Protein AF-A0A821UKY0-F1 (afdb_monomer)

Solvent-accessible surface area (backbone atoms only — not comparable to full-atom values): 33815 Å² total; per-residue (Å²): 131,88,84,79,91,72,81,76,75,75,51,66,66,57,54,50,49,51,48,51,53,46,72,68,62,85,81,52,72,69,56,52,44,32,42,54,65,76,58,46,46,82,85,31,72,65,44,45,41,74,70,38,75,89,31,68,86,35,71,53,37,56,52,50,40,55,53,49,48,52,50,52,54,41,39,72,73,65,65,60,50,75,66,54,52,54,50,61,71,69,48,51,73,68,42,46,53,51,30,50,56,56,48,50,50,36,22,58,75,71,73,45,90,69,59,72,59,69,76,66,47,84,84,79,73,72,67,73,82,72,67,52,70,69,53,66,62,42,49,62,51,48,63,68,46,54,72,43,72,79,24,60,37,54,52,51,53,53,52,64,73,68,48,78,87,70,83,88,75,97,65,91,78,79,67,97,82,73,84,91,83,93,74,89,84,82,88,84,89,84,87,87,86,86,80,91,87,83,89,82,86,90,84,70,97,76,49,60,70,59,52,52,48,55,48,51,51,52,51,46,52,52,49,52,52,51,47,51,54,50,51,49,53,52,41,50,50,54,70,55,48,57,74,38,34,36,47,68,58,43,68,56,28,81,51,50,91,50,28,66,59,29,51,63,58,42,47,92,74,50,60,78,90,49,48,66,42,53,48,42,44,40,57,44,63,64,43,41,70,55,52,39,18,26,40,44,10,50,54,55,45,45,76,76,41,62,52,61,70,68,62,68,59,43,49,56,62,57,64,63,49,54,79,38,35,34,44,58,48,25,59,51,48,55,50,44,39,66,70,43,58,76,72,45,55,71,66,57,50,48,50,26,22,44,45,32,72,41,43,74,51,54,56,48,53,69,70,52,52,75,65,57,50,49,52,55,57,55,51,50,80,81,49,76,70,86,83,57,57,64,65,41,54,52,25,37,46,51,49,44,53,50,49,55,51,24,52,51,46,46,54,50,49,31,62,74,69,73,43,87,51,43,48,61,68,59,53,52,51,30,45,51,60,53,42,73,37,88,89,38,81,59,47,73,58,23,49,51,50,28,58,78,41,40,70,61,52,52,51,51,50,48,56,50,51,52,52,50,51,49,51,52,49,49,54,51,46,52,76,74,54,48,47,80,40,82,41,85,45,69,96,86,52,77,36,51,44,42,40,41,44,57,76,78,76,79,74,79,88,75,85,90,74,94,72,72,79,82,64,42,40,54,69,58,50,49,51,52,35,57,51,35,51,54,54,46,57,55,55,67,72,59,84,66,99,48,80,72,56,55,59,53,44,51,50,37,52,52,48,42,53,50,51,53,53,51,52,55,50,36,54,51,62,41,74,107

Foldseek 3Di:
DDDDDDPPPPPVVVLVVVLVVLVPDDDDLVNLCCCQQQPDDCPDPLVCLQPPPSNCPHPNNVVSLVSVLVVLVCLVVLVQDPVRLVSVVPDDPVRVVRNQVSVVSSCVVVVHPDTVCVSNVPPPRCPDPPPPVLVVLVVVLCVVCVLCVPQPLLVVLLVVVPDDPDPDDDDDDDDPPDDDDPDDDDDDDDDDDDDDDDDDDDDDPPCVVVVVSVVVSVSSVVSVVSVVVLLVLQVVQVVCPQQDFLLSLCNSVVPLVCQVVNLVSCVVSHDPVCSLLSVLSSVCVVCVLLLLQLLQLVVLVCVVAQADDDNVLSVQSNPRDRRDTSNSSSVSSVVCCVQPVVLADPVLSLVSSLSRVQVVLVVVLVVDDPVLLVLLLVVLVVDDCPQDHSVLSVLSSLLSVLVVQLVVQVVVVCVVVVHRHYYPSSSRVSSVVSCPPPSNVCNSVSSVSCSVCVVVSVVSSVVSVVVVVVLLVVLVQQVPAWDKDWDFDDPPAGAIKIFIDGPVVPPDDDDDDDDDPPGQILVNLVVSLVVLVVVLVVLVVPPDDDPVSVVSSVSSVVSNVVSVVNVVVRVVSSVD

Sequence (576 aa):
MNIAREQKRQNKLVENLIALAASMIEIKNTELINDTFNQPSRDTFIYAILFDESFSLLSIHNTIIDRLSQQWTKWEQGNILASDVRTWEKFSREKKAIVHKIWSLVAQKSGRQDDIDIVFDSSQNIHSIDIPSDLSNIVPLAEQLNPYATASAWRTYLNQQTRPKSNNRSVGRRSLKEPIERHLSEEIDDDTRSQEHVLSADKSEKTTNETVKIECISILEQAVKTLQDFEQILKLICDSGRQVPIDDILCLFPDIDHAENDIKLLIPLLNQDILPLFFSVASFWKDHIRIRYICTGIMNLTGKISANIDLNFLNSIRSIDEKTLGEICFSTYEKYREQFEKKCSANTLTLFSYYGSSWDLFDFLDSLTADDVYNLQEAVNDWDETLLNTKTIFDFATVKNFLDRSYATMKNKQKELNVTSLSFEHIVVCFENTWKNNQFNDLSRCLESSALSLASIKRIHLELTDKEQSKRRRIADILQKSNINFVLIGHHEITFDIDVKLPNQQQQTTINDEQKKQNITFADLSELRDRARLLEYSSNIQKVDNNNKEHDIDKLRNFIQFISVVETTLETLTNL

Structure (mmCIF, N/CA/C/O backbone):
data_AF-A0A821UKY0-F1
#
_entry.id   AF-A0A821UKY0-F1
#
loop_
_atom_site.group_PDB
_atom_site.id
_atom_site.type_symbol
_atom_site.label_atom_id
_atom_site.label_alt_id
_atom_site.label_comp_id
_atom_site.label_asym_id
_atom_site.label_entity_id
_atom_site.label_seq_id
_atom_site.pdbx_PDB_ins_code
_atom_site.Cartn_x
_atom_site.Cartn_y
_atom_site.Cartn_z
_atom_site.occupancy
_atom_site.B_iso_or_equiv
_atom_site.auth_seq_id
_atom_site.auth_comp_id
_atom_site.auth_asym_id
_atom_site.auth_atom_id
_atom_site.pdbx_PDB_model_num
ATOM 1 N N . MET A 1 1 ? -32.602 84.580 46.715 1.00 29.67 1 MET A N 1
ATOM 2 C CA . MET A 1 1 ? -32.110 84.602 45.320 1.00 29.67 1 MET A CA 1
ATOM 3 C C . MET A 1 1 ? -32.491 83.270 44.708 1.00 29.67 1 MET A C 1
ATOM 5 O O . MET A 1 1 ? -32.127 82.256 45.277 1.00 29.67 1 MET A O 1
ATOM 9 N N . ASN A 1 2 ? -33.499 83.266 43.828 1.00 35.44 2 ASN A N 1
ATOM 10 C CA . ASN A 1 2 ? -33.322 83.059 42.379 1.00 35.44 2 ASN A CA 1
ATOM 11 C C . ASN A 1 2 ? -32.524 81.772 42.118 1.00 35.44 2 ASN A C 1
ATOM 13 O O . ASN A 1 2 ? -31.352 81.713 42.458 1.00 35.44 2 ASN A O 1
ATOM 17 N N . ILE A 1 3 ? -33.122 80.732 41.535 1.00 33.16 3 ILE A N 1
ATOM 18 C CA . ILE A 1 3 ? -33.346 80.660 40.083 1.00 33.16 3 ILE A CA 1
ATOM 19 C C . ILE A 1 3 ? -34.490 79.675 39.731 1.00 33.16 3 ILE A C 1
ATOM 21 O O . ILE A 1 3 ? -34.614 78.611 40.324 1.00 33.16 3 ILE A O 1
ATOM 25 N N . ALA A 1 4 ? -35.264 80.078 38.715 1.00 34.88 4 ALA A N 1
ATOM 26 C CA . ALA A 1 4 ? -36.086 79.301 37.776 1.00 34.88 4 ALA A CA 1
ATOM 27 C C . ALA A 1 4 ? -37.364 78.581 38.254 1.00 34.88 4 ALA A C 1
ATOM 29 O O . ALA A 1 4 ? -37.428 77.369 38.428 1.00 34.88 4 ALA A O 1
ATOM 30 N N . ARG A 1 5 ? -38.458 79.356 38.236 1.00 41.12 5 ARG A N 1
ATOM 31 C CA . ARG A 1 5 ? -39.746 78.900 37.702 1.00 41.12 5 ARG A CA 1
ATOM 32 C C . ARG A 1 5 ? -39.566 78.463 36.241 1.00 41.12 5 ARG A C 1
ATOM 34 O O . ARG A 1 5 ? -39.491 79.318 35.367 1.00 41.12 5 ARG A O 1
ATOM 41 N N . GLU A 1 6 ? -39.635 77.167 35.983 1.00 34.66 6 GLU A N 1
ATOM 42 C CA . GLU A 1 6 ? -40.337 76.645 34.811 1.00 34.66 6 GLU A CA 1
ATOM 43 C C . GLU A 1 6 ? -41.385 75.662 35.324 1.00 34.66 6 GLU A C 1
ATOM 45 O O . GLU A 1 6 ? -41.122 74.494 35.598 1.00 34.66 6 GLU A O 1
ATOM 50 N N . GLN A 1 7 ? -42.606 76.166 35.502 1.00 39.25 7 GLN A N 1
ATOM 51 C CA . GLN A 1 7 ? -43.786 75.315 35.492 1.00 39.25 7 GLN A CA 1
ATOM 52 C C . GLN A 1 7 ? -43.788 74.602 34.135 1.00 39.25 7 GLN A C 1
ATOM 54 O O . GLN A 1 7 ? -44.217 75.186 33.138 1.00 39.25 7 GLN A O 1
ATOM 59 N N . LYS A 1 8 ? -43.308 73.350 34.086 1.00 44.62 8 LYS A N 1
ATOM 60 C CA . LYS A 1 8 ? -43.659 72.417 33.013 1.00 44.62 8 LYS A CA 1
ATOM 61 C C . LYS A 1 8 ? -45.182 72.374 33.008 1.00 44.62 8 LYS A C 1
ATOM 63 O O . LYS A 1 8 ? -45.794 71.727 33.852 1.00 44.62 8 LYS A O 1
ATOM 68 N N . ARG A 1 9 ? -45.807 73.126 32.100 1.00 44.94 9 ARG A N 1
ATOM 69 C CA . ARG A 1 9 ? -47.205 72.916 31.734 1.00 44.94 9 ARG A CA 1
ATOM 70 C C . ARG A 1 9 ? -47.273 71.475 31.236 1.00 44.94 9 ARG A C 1
ATOM 72 O O . ARG A 1 9 ? -46.938 71.217 30.084 1.00 44.94 9 ARG A O 1
ATOM 79 N N . GLN A 1 10 ? -47.622 70.545 32.122 1.00 54.62 10 GLN A N 1
ATOM 80 C CA . GLN A 1 10 ? -47.983 69.185 31.754 1.00 54.62 10 GLN A CA 1
ATOM 81 C C . GLN A 1 10 ? -49.106 69.307 30.731 1.00 54.62 10 GLN A C 1
ATOM 83 O O . GLN A 1 10 ? -50.198 69.804 31.016 1.00 54.62 10 GLN A O 1
ATOM 88 N N . ASN A 1 11 ? -48.782 68.990 29.481 1.00 58.38 11 ASN A N 1
ATOM 89 C CA . ASN A 1 11 ? -49.754 69.028 28.414 1.00 58.38 11 ASN A CA 1
ATOM 90 C C . ASN A 1 11 ? -50.697 67.849 28.655 1.00 58.38 11 ASN A C 1
ATOM 92 O O . ASN A 1 11 ? -50.329 66.704 28.416 1.00 58.38 11 ASN A O 1
ATOM 96 N N . LYS A 1 12 ? -51.904 68.137 29.143 1.00 61.38 12 LYS A N 1
ATOM 97 C CA . LYS A 1 12 ? -52.921 67.130 29.473 1.00 61.38 12 LYS A CA 1
ATOM 98 C C . LYS A 1 12 ? -53.261 66.226 28.279 1.00 61.38 12 LYS A C 1
ATOM 100 O O . LYS A 1 12 ? -53.650 65.080 28.465 1.00 61.38 12 LYS A O 1
ATOM 105 N N . LEU A 1 13 ? -53.057 66.716 27.049 1.00 57.47 13 LEU A N 1
ATOM 106 C CA . LEU A 1 13 ? -53.137 65.907 25.831 1.00 57.47 13 LEU A CA 1
ATOM 107 C C . LEU A 1 13 ? -52.008 64.867 25.764 1.00 57.47 13 LEU A C 1
ATOM 109 O O . LEU A 1 13 ? -52.265 63.719 25.433 1.00 57.47 13 LEU A O 1
ATOM 113 N N . VAL A 1 14 ? -50.773 65.255 26.091 1.00 61.69 14 VAL A N 1
ATOM 114 C CA . VAL A 1 14 ? -49.601 64.364 26.097 1.00 61.69 14 VAL A CA 1
ATOM 115 C C . VAL A 1 14 ? -49.724 63.318 27.206 1.00 61.69 14 VAL A C 1
ATOM 117 O O . VAL A 1 14 ? -49.461 62.154 26.944 1.00 61.69 14 VAL A O 1
ATOM 120 N N . GLU A 1 15 ? -50.201 63.679 28.399 1.00 63.81 15 GLU A N 1
ATOM 121 C CA . GLU A 1 15 ? -50.475 62.701 29.468 1.00 63.81 15 GLU A CA 1
ATOM 122 C C . GLU A 1 15 ? -51.569 61.706 29.075 1.00 63.81 15 GLU A C 1
ATOM 124 O O . GLU A 1 15 ? -51.395 60.503 29.257 1.00 63.81 15 GLU A O 1
ATOM 129 N N . ASN A 1 16 ? -52.659 62.180 28.461 1.00 63.75 16 ASN A N 1
ATOM 130 C CA . ASN A 1 16 ? -53.719 61.303 27.963 1.00 63.75 16 ASN A CA 1
ATOM 131 C C . ASN A 1 16 ? -53.231 60.396 26.821 1.00 63.75 16 ASN A C 1
ATOM 133 O O . ASN A 1 16 ? -53.632 59.238 26.760 1.00 63.75 16 ASN A O 1
ATOM 137 N N . LEU A 1 17 ? -52.362 60.890 25.932 1.00 65.19 17 LEU A N 1
ATOM 138 C CA . LEU A 1 17 ? -51.766 60.094 24.855 1.00 65.19 17 LEU A CA 1
ATOM 139 C C . LEU A 1 17 ? -50.773 59.058 25.389 1.00 65.19 17 LEU A C 1
ATOM 141 O O . LEU A 1 17 ? -50.786 57.931 24.910 1.00 65.19 17 LEU A O 1
ATOM 145 N N . ILE A 1 18 ? -49.956 59.402 26.389 1.00 66.25 18 ILE A N 1
ATOM 146 C CA . ILE A 1 18 ? -49.051 58.457 27.059 1.00 66.25 18 ILE A CA 1
ATOM 147 C C . ILE A 1 18 ? -49.861 57.394 27.807 1.00 66.25 18 ILE A C 1
ATOM 149 O O . ILE A 1 18 ? -49.555 56.213 27.685 1.00 66.25 18 ILE A O 1
ATOM 153 N N . ALA A 1 19 ? -50.922 57.778 28.522 1.00 66.62 19 ALA A N 1
ATOM 154 C CA . ALA A 1 19 ? -51.802 56.837 29.210 1.00 66.62 19 ALA A CA 1
ATOM 155 C C . ALA A 1 19 ? -52.538 55.906 28.232 1.00 66.62 19 ALA A C 1
ATOM 157 O O . ALA A 1 19 ? -52.625 54.703 28.477 1.00 66.62 19 ALA A O 1
ATOM 158 N N . LEU A 1 20 ? -53.018 56.436 27.102 1.00 69.69 20 LEU A N 1
ATOM 159 C CA . LEU A 1 20 ? -53.674 55.644 26.064 1.00 69.69 20 LEU A CA 1
ATOM 160 C C . LEU A 1 20 ? -52.679 54.714 25.357 1.00 69.69 20 LEU A C 1
ATOM 162 O O . LEU A 1 20 ? -52.956 53.525 25.240 1.00 69.69 20 LEU A O 1
ATOM 166 N N . ALA A 1 21 ? -51.497 55.206 24.979 1.00 68.50 21 ALA A N 1
ATOM 167 C CA . ALA A 1 21 ? -50.438 54.382 24.400 1.00 68.50 21 ALA A CA 1
ATOM 168 C C . ALA A 1 21 ? -49.998 53.275 25.367 1.00 68.50 21 ALA A C 1
ATOM 170 O O . ALA A 1 21 ? -49.947 52.119 24.967 1.00 68.50 21 ALA A O 1
ATOM 171 N N . ALA A 1 22 ? -49.782 53.591 26.649 1.00 68.44 22 ALA A N 1
ATOM 172 C CA . ALA A 1 22 ? -49.440 52.613 27.681 1.00 68.44 22 ALA A CA 1
ATOM 173 C C . ALA A 1 22 ? -50.538 51.556 27.882 1.00 68.44 22 ALA A C 1
ATOM 175 O O . ALA A 1 22 ? -50.222 50.395 28.123 1.00 68.44 22 ALA A O 1
ATOM 176 N N . SER A 1 23 ? -51.818 51.920 27.733 1.00 70.00 23 SER A N 1
ATOM 177 C CA . SER A 1 23 ? -52.931 50.961 27.805 1.00 70.00 23 SER A CA 1
ATOM 178 C C . SER A 1 23 ? -53.006 49.993 26.615 1.00 70.00 23 SER A C 1
ATOM 180 O O . SER A 1 23 ? -53.654 48.956 26.721 1.00 70.00 23 SER A O 1
ATOM 182 N N . MET A 1 24 ? -52.342 50.311 25.497 1.00 72.38 24 MET A N 1
ATOM 183 C CA . MET A 1 24 ? -52.287 49.465 24.297 1.00 72.38 24 MET A CA 1
ATOM 184 C C . MET A 1 24 ? -51.070 48.528 24.272 1.00 72.38 24 MET A C 1
ATOM 186 O O . MET A 1 24 ? -50.965 47.697 23.372 1.00 72.38 24 MET A O 1
ATOM 190 N N . ILE A 1 25 ? -50.142 48.653 25.227 1.00 77.44 25 ILE A N 1
ATOM 191 C CA . ILE A 1 25 ? -48.941 47.813 25.286 1.00 77.44 25 ILE A CA 1
ATOM 192 C C . ILE A 1 25 ? -49.298 46.474 25.930 1.00 77.44 25 ILE A C 1
ATOM 194 O O . ILE A 1 25 ? -49.569 46.384 27.128 1.00 77.44 25 ILE A O 1
ATOM 198 N N . GLU A 1 26 ? -49.260 45.415 25.129 1.00 79.56 26 GLU A N 1
ATOM 199 C CA . GLU A 1 26 ? -49.457 44.048 25.598 1.00 79.56 26 GLU A CA 1
ATOM 200 C C . GLU A 1 26 ? -48.110 43.410 25.963 1.00 79.56 26 GLU A C 1
ATOM 202 O O . GLU A 1 26 ? -47.327 43.039 25.093 1.00 79.56 26 GLU A O 1
ATOM 207 N N . ILE A 1 27 ? -47.844 43.255 27.262 1.00 82.31 27 ILE A N 1
ATOM 208 C CA . ILE A 1 27 ? -46.645 42.560 27.754 1.00 82.31 27 ILE A CA 1
ATOM 209 C C . ILE A 1 27 ? -46.963 41.071 27.895 1.00 82.31 27 ILE A C 1
ATOM 211 O O . ILE A 1 27 ? -47.858 40.685 28.656 1.00 82.31 27 ILE A O 1
ATOM 215 N N . LYS A 1 28 ? -46.230 40.192 27.211 1.00 85.88 28 LYS A N 1
ATOM 216 C CA . LYS A 1 28 ? -46.428 38.738 27.357 1.00 85.88 28 LYS A CA 1
ATOM 217 C C . LYS A 1 28 ? -45.838 38.241 28.679 1.00 85.88 28 LYS A C 1
ATOM 219 O O . LYS A 1 28 ? -44.840 38.764 29.153 1.00 85.88 28 LYS A O 1
ATOM 224 N N . ASN A 1 29 ? -46.421 37.197 29.282 1.00 80.31 29 ASN A N 1
ATOM 225 C CA . ASN A 1 29 ? -45.882 36.618 30.530 1.00 80.31 29 ASN A CA 1
ATOM 226 C C . ASN A 1 29 ? -44.434 36.128 30.360 1.00 80.31 29 ASN A C 1
ATOM 228 O O . ASN A 1 29 ? -43.633 36.260 31.275 1.00 80.31 29 ASN A O 1
ATOM 232 N N . THR A 1 30 ? -44.086 35.592 29.190 1.00 82.31 30 THR A N 1
ATOM 233 C CA . THR A 1 30 ? -42.724 35.130 28.891 1.00 82.31 30 THR A CA 1
ATOM 234 C C . THR A 1 30 ? -41.718 36.276 28.864 1.00 82.31 30 THR A C 1
ATOM 236 O O . THR A 1 30 ? -40.624 36.127 29.389 1.00 82.31 30 THR A O 1
ATOM 239 N N . GLU A 1 31 ? -42.097 37.416 28.288 1.00 85.00 31 GLU A N 1
ATOM 240 C CA . GLU A 1 31 ? -41.286 38.638 28.244 1.00 85.00 31 GLU A CA 1
ATOM 241 C C . GLU A 1 31 ? -41.151 39.247 29.642 1.00 85.00 31 GLU A C 1
ATOM 243 O O . GLU A 1 31 ? -40.049 39.579 30.063 1.00 85.00 31 GLU A O 1
ATOM 248 N N . LEU A 1 32 ? -42.250 39.256 30.406 1.00 88.62 32 LEU A N 1
ATOM 249 C CA . LEU A 1 32 ? -42.269 39.689 31.798 1.00 88.62 32 LEU A CA 1
ATOM 250 C C . LEU A 1 32 ? -41.240 38.940 32.649 1.00 88.62 32 LEU A C 1
ATOM 252 O O . LEU A 1 32 ? -40.397 39.571 33.274 1.00 88.62 32 LEU A O 1
ATOM 256 N N . ILE A 1 33 ? -41.280 37.605 32.646 1.00 88.06 33 ILE A N 1
ATOM 257 C CA . ILE A 1 33 ? -40.337 36.789 33.427 1.00 88.06 33 ILE A CA 1
ATOM 258 C C . ILE A 1 33 ? -38.927 36.846 32.844 1.00 88.06 33 ILE A C 1
ATOM 260 O O . ILE A 1 33 ? -37.948 36.802 33.589 1.00 88.06 33 ILE A O 1
ATOM 264 N N . ASN A 1 34 ? -38.792 36.977 31.525 1.00 88.88 34 ASN A N 1
ATOM 265 C CA . ASN A 1 34 ? -37.480 37.108 30.918 1.00 88.88 34 ASN A CA 1
ATOM 266 C C . ASN A 1 34 ? -36.764 38.380 31.387 1.00 88.88 34 ASN A C 1
ATOM 268 O O . ASN A 1 34 ? -35.631 38.295 31.848 1.00 88.88 34 ASN A O 1
ATOM 272 N N . ASP A 1 35 ? -37.438 39.523 31.361 1.00 87.69 35 ASP A N 1
ATOM 273 C CA . ASP A 1 35 ? -36.826 40.816 31.670 1.00 87.69 35 ASP A CA 1
ATOM 274 C C . ASP A 1 35 ? -36.661 41.069 33.174 1.00 87.69 35 ASP A C 1
ATOM 276 O O . ASP A 1 35 ? -35.793 41.852 33.571 1.00 87.69 35 ASP A O 1
ATOM 280 N N . THR A 1 36 ? -37.472 40.423 34.021 1.00 89.38 36 THR A N 1
ATOM 281 C CA . THR A 1 36 ? -37.403 40.595 35.482 1.00 89.38 36 THR A CA 1
ATOM 282 C C . THR A 1 36 ? -36.671 39.480 36.209 1.00 89.38 36 THR A C 1
ATOM 284 O O . THR A 1 36 ? -36.235 39.697 37.343 1.00 89.38 36 THR A O 1
ATOM 287 N N . PHE A 1 37 ? -36.534 38.299 35.597 1.00 88.12 37 PHE A N 1
ATOM 288 C CA . PHE A 1 37 ? -35.948 37.141 36.260 1.00 88.12 37 PHE A CA 1
ATOM 289 C C . PHE A 1 37 ? -34.993 36.304 35.416 1.00 88.12 37 PHE A C 1
ATOM 291 O O . PHE A 1 37 ? -34.037 35.871 36.016 1.00 88.12 37 PHE A O 1
ATOM 298 N N . ASN A 1 38 ? -35.144 36.062 34.105 1.00 86.31 38 ASN A N 1
ATOM 299 C CA . ASN A 1 38 ? -34.187 35.188 33.378 1.00 86.31 38 ASN A CA 1
ATOM 300 C C . ASN A 1 38 ? -32.961 35.942 32.828 1.00 86.31 38 ASN A C 1
ATOM 302 O O . ASN A 1 38 ? -31.831 35.447 32.862 1.00 86.31 38 ASN A O 1
ATOM 306 N N . GLN A 1 39 ? -33.173 37.152 32.317 1.00 87.75 39 GLN A N 1
ATOM 307 C CA . GLN A 1 39 ? -32.164 38.050 31.755 1.00 87.75 39 GLN A CA 1
ATOM 308 C C . GLN A 1 39 ? -32.346 39.485 32.286 1.00 87.75 39 GLN A C 1
A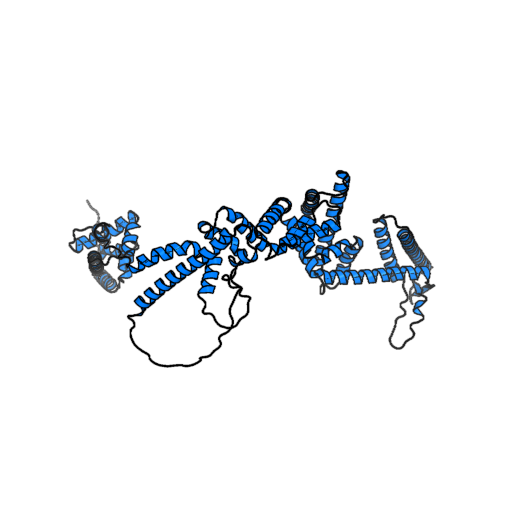TOM 310 O O . GLN A 1 39 ? -32.552 40.418 31.512 1.00 87.75 39 GLN A O 1
ATOM 315 N N . PRO A 1 40 ? -32.244 39.688 33.612 1.00 89.00 40 PRO A N 1
ATOM 316 C CA . PRO A 1 40 ? -32.438 40.998 34.220 1.00 89.00 40 PRO A CA 1
ATOM 317 C C . PRO A 1 40 ? -31.362 41.989 33.752 1.00 89.00 40 PRO A C 1
ATOM 319 O O . PRO A 1 40 ? -30.161 41.730 33.886 1.00 89.00 40 PRO A O 1
ATOM 322 N N . SER A 1 41 ? -31.792 43.140 33.234 1.00 88.75 41 SER A N 1
ATOM 323 C CA . SER A 1 41 ? -30.929 44.275 32.884 1.00 88.75 41 SER A CA 1
ATOM 324 C C . SER A 1 41 ? -31.615 45.597 33.233 1.00 88.75 41 SER A C 1
ATOM 326 O O . SER A 1 41 ? -32.838 45.676 33.301 1.00 88.75 41 SER A O 1
ATOM 328 N N . ARG A 1 42 ? -30.820 46.651 33.454 1.00 87.88 42 ARG A N 1
ATOM 329 C CA . ARG A 1 42 ? -31.333 48.019 33.642 1.00 87.88 42 ARG A CA 1
ATOM 330 C C . ARG A 1 42 ? -31.865 48.630 32.347 1.00 87.88 42 ARG A C 1
ATOM 332 O O . ARG A 1 42 ? -32.648 49.571 32.408 1.00 87.88 42 ARG A O 1
ATOM 339 N N . ASP A 1 43 ? -31.451 48.074 31.213 1.00 86.19 43 ASP A N 1
ATOM 340 C CA . ASP A 1 43 ? -31.832 48.538 29.880 1.00 86.19 43 ASP A CA 1
ATOM 341 C C . ASP A 1 43 ? -33.123 47.872 29.375 1.00 86.19 43 ASP A C 1
ATOM 343 O O . ASP A 1 43 ? -33.561 48.150 28.259 1.00 86.19 43 ASP A O 1
ATOM 347 N N . THR A 1 44 ? -33.736 46.973 30.160 1.00 88.00 44 THR A N 1
ATOM 348 C CA . THR A 1 44 ? -34.999 46.345 29.758 1.00 88.00 44 THR A CA 1
ATOM 349 C C . THR A 1 44 ? -36.156 47.330 29.852 1.00 88.00 44 THR A C 1
ATOM 351 O O . THR A 1 44 ? -36.216 48.202 30.726 1.00 88.00 44 THR A O 1
ATOM 354 N N . PHE A 1 45 ? -37.125 47.146 28.958 1.00 83.94 45 PHE A N 1
ATOM 355 C CA . PHE A 1 45 ? -38.333 47.959 28.906 1.00 83.94 45 PHE A CA 1
ATOM 356 C C . PHE A 1 45 ? -39.109 47.913 30.233 1.00 83.94 45 PHE A C 1
ATOM 358 O O . PHE A 1 45 ? -39.580 48.937 30.729 1.00 83.94 45 PHE A O 1
ATOM 365 N N . ILE A 1 46 ? -39.171 46.735 30.860 1.00 87.31 46 ILE A N 1
ATOM 366 C CA . ILE A 1 46 ? -39.876 46.531 32.130 1.00 87.31 46 ILE A CA 1
ATOM 367 C C . ILE A 1 46 ? -39.158 47.221 33.291 1.00 87.31 46 ILE A C 1
ATOM 369 O O . ILE A 1 46 ? -39.814 47.829 34.137 1.00 87.31 46 ILE A O 1
ATOM 373 N N . TYR A 1 47 ? -37.821 47.193 33.323 1.00 89.56 47 TYR A N 1
ATOM 374 C CA . TYR A 1 47 ? -37.062 47.911 34.346 1.00 89.56 47 TYR A CA 1
ATOM 375 C C . TYR A 1 47 ? -37.272 49.429 34.236 1.00 89.56 47 TYR A C 1
ATOM 377 O O . TYR A 1 47 ? -37.474 50.093 35.255 1.00 89.56 47 TYR A O 1
ATOM 385 N N . ALA A 1 48 ? -37.292 49.972 33.014 1.00 85.69 48 ALA A N 1
ATOM 386 C CA . ALA A 1 48 ? -37.572 51.386 32.779 1.00 85.69 48 ALA A CA 1
ATOM 387 C C . ALA A 1 48 ? -38.975 51.781 33.269 1.00 85.69 48 ALA A C 1
ATOM 389 O O . ALA A 1 48 ? -39.104 52.757 34.004 1.00 85.69 48 ALA A O 1
ATOM 390 N N . ILE A 1 49 ? -40.009 50.987 32.954 1.00 84.81 49 ILE A N 1
ATOM 391 C CA . ILE A 1 49 ? -41.371 51.249 33.446 1.00 84.81 49 ILE A CA 1
ATOM 392 C C . ILE A 1 49 ? -41.417 51.235 34.975 1.00 84.81 49 ILE A C 1
ATOM 394 O O . ILE A 1 49 ? -42.043 52.108 35.566 1.00 84.81 49 ILE A O 1
ATOM 398 N N . LEU A 1 50 ? -40.779 50.261 35.627 1.00 87.00 50 LEU A N 1
ATOM 399 C CA . LEU A 1 50 ? -40.887 50.089 37.078 1.00 87.00 50 LEU A CA 1
ATOM 400 C C . LEU A 1 50 ? -40.220 51.209 37.889 1.00 87.00 50 LEU A C 1
ATOM 402 O O . LEU A 1 50 ? -40.699 51.507 38.987 1.00 87.00 50 LEU A O 1
ATOM 406 N N . PHE A 1 51 ? -39.140 51.810 37.377 1.00 86.94 51 PHE A N 1
ATOM 407 C CA . PHE A 1 51 ? -38.293 52.734 38.144 1.00 86.94 51 PHE A CA 1
ATOM 408 C C . PHE A 1 51 ? -38.212 54.170 37.611 1.00 86.94 51 PHE A C 1
ATOM 410 O O . PHE A 1 51 ? -37.666 55.018 38.317 1.00 86.94 51 PHE A O 1
ATOM 417 N N . ASP A 1 52 ? -38.737 54.473 36.423 1.00 81.44 52 ASP A N 1
ATOM 418 C CA . ASP A 1 52 ? -38.877 55.856 35.956 1.00 81.44 52 ASP A CA 1
ATOM 419 C C . ASP A 1 52 ? -40.167 56.477 36.525 1.00 81.44 52 ASP A C 1
ATOM 421 O O . ASP A 1 52 ? -41.274 55.956 36.356 1.00 81.44 52 ASP A O 1
ATOM 425 N N . GLU A 1 53 ? -40.025 57.613 37.217 1.00 76.56 53 GLU A N 1
ATOM 426 C CA . GLU A 1 53 ? -41.129 58.319 37.881 1.00 76.56 53 GLU A CA 1
ATOM 427 C C . GLU A 1 53 ? -42.283 58.648 36.925 1.00 76.56 53 GLU A C 1
ATOM 429 O O . GLU A 1 53 ? -43.445 58.644 37.339 1.00 76.56 53 GLU A O 1
ATOM 434 N N . SER A 1 54 ? -41.982 58.859 35.640 1.00 76.06 54 SER A N 1
ATOM 435 C CA . SER A 1 54 ? -42.954 59.203 34.598 1.00 76.06 54 SER A CA 1
ATOM 436 C C . SER A 1 54 ? -44.003 58.108 34.377 1.00 76.06 54 SER A C 1
ATOM 438 O O . SER A 1 54 ? -45.114 58.404 33.938 1.00 76.06 54 SER A O 1
ATOM 440 N N .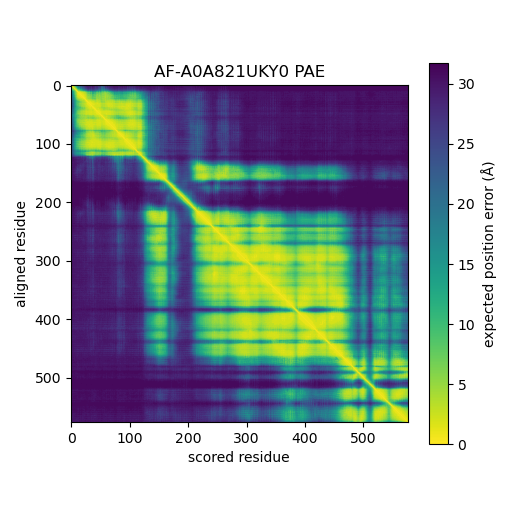 PHE A 1 55 ? -43.672 56.851 34.694 1.00 76.69 55 PHE A N 1
ATOM 441 C CA . PHE A 1 55 ? -44.558 55.699 34.512 1.00 76.69 55 PHE A CA 1
ATOM 442 C C . PHE A 1 55 ? -45.261 55.266 35.801 1.00 76.69 55 PHE A C 1
ATOM 444 O O . PHE A 1 55 ? -46.243 54.531 35.732 1.00 76.69 55 PHE A O 1
ATOM 451 N N . SER A 1 56 ? -44.828 55.762 36.965 1.00 75.94 56 SER A N 1
ATOM 452 C CA . SER A 1 56 ? -45.348 55.360 38.284 1.00 75.94 56 SER A CA 1
ATOM 453 C C . SER A 1 56 ? -46.852 55.606 38.489 1.00 75.94 56 SER A C 1
ATOM 455 O O . SER A 1 56 ? -47.480 54.950 39.318 1.00 75.94 56 SER A O 1
ATOM 457 N N . LEU A 1 57 ? -47.438 56.542 37.732 1.00 73.06 57 LEU A N 1
ATOM 458 C CA . LEU A 1 57 ? -48.862 56.896 37.779 1.00 73.06 57 LEU A CA 1
ATOM 459 C C . LEU A 1 57 ? -49.696 56.229 36.669 1.00 73.06 57 LEU A C 1
ATOM 461 O O . LEU A 1 57 ? -50.909 56.431 36.611 1.00 73.06 57 LEU A O 1
ATOM 465 N N . LEU A 1 58 ? -49.071 55.455 35.775 1.00 79.94 58 LEU A N 1
ATOM 466 C CA . LEU A 1 58 ? -49.742 54.813 34.645 1.00 79.94 58 LEU A CA 1
ATOM 467 C C . LEU A 1 58 ? -50.265 53.420 35.017 1.00 79.94 58 LEU A C 1
ATOM 469 O O . LEU A 1 58 ? -49.669 52.696 35.812 1.00 79.94 58 LEU A O 1
ATOM 473 N N . SER A 1 59 ? -51.360 52.998 34.381 1.00 79.69 59 SER A N 1
ATOM 474 C CA . SER A 1 59 ? -51.985 51.688 34.626 1.00 79.69 59 SER A CA 1
ATOM 475 C C . SER A 1 59 ? -51.063 50.503 34.319 1.00 79.69 59 SER A C 1
ATOM 477 O O . SER A 1 59 ? -51.160 49.463 34.974 1.00 79.69 59 SER A O 1
ATOM 479 N N . ILE A 1 60 ? -50.142 50.658 33.361 1.00 81.44 60 ILE A N 1
ATOM 480 C CA . ILE A 1 60 ? -49.170 49.624 32.991 1.00 81.44 60 ILE A CA 1
ATOM 481 C C . ILE A 1 60 ? -48.218 49.279 34.145 1.00 81.44 60 ILE A C 1
ATOM 483 O O . ILE A 1 60 ? -47.873 48.114 34.313 1.00 81.44 60 ILE A O 1
ATOM 487 N N . HIS A 1 61 ? -47.861 50.256 34.987 1.00 85.75 61 HIS A N 1
ATOM 488 C CA . HIS A 1 61 ? -46.994 50.052 36.152 1.00 85.75 61 HIS A CA 1
ATOM 489 C C . HIS A 1 61 ? -47.639 49.100 37.162 1.00 85.75 61 HIS A C 1
ATOM 491 O O . HIS A 1 61 ? -47.057 48.071 37.505 1.00 85.75 61 HIS A O 1
ATOM 497 N N . ASN A 1 62 ? -48.893 49.374 37.533 1.00 84.25 62 ASN A N 1
ATOM 498 C CA . ASN A 1 62 ? -49.663 48.503 38.424 1.00 84.25 62 ASN A CA 1
ATOM 499 C C . ASN A 1 62 ? -49.927 47.130 37.790 1.00 84.25 62 ASN A C 1
ATOM 501 O O . ASN A 1 62 ? -49.799 46.114 38.460 1.00 84.25 62 ASN A O 1
ATOM 505 N N . THR A 1 63 ? -50.203 47.081 36.481 1.00 85.56 63 THR A N 1
ATOM 506 C CA . THR A 1 63 ? -50.432 45.814 35.762 1.00 85.56 63 THR A CA 1
ATOM 507 C C . THR A 1 63 ? -49.202 44.901 35.800 1.00 85.56 63 THR A C 1
ATOM 509 O O . THR A 1 63 ? -49.334 43.687 35.966 1.00 85.56 63 THR A O 1
ATOM 512 N N . ILE A 1 64 ? -47.999 45.464 35.644 1.00 88.25 64 ILE A N 1
ATOM 513 C CA . ILE A 1 64 ? -46.738 44.717 35.757 1.00 88.25 64 ILE A CA 1
ATOM 514 C C . ILE A 1 64 ? -46.552 44.214 37.188 1.00 88.25 64 ILE A C 1
ATOM 516 O O . ILE A 1 64 ? -46.261 43.033 37.368 1.00 88.25 64 ILE A O 1
ATOM 520 N N . ILE A 1 65 ? -46.753 45.078 38.191 1.00 88.31 65 ILE A N 1
ATOM 521 C CA . ILE A 1 65 ? -46.638 44.697 39.604 1.00 88.31 65 ILE A CA 1
ATOM 522 C C . ILE A 1 65 ? -47.588 43.542 39.918 1.00 88.31 65 ILE A C 1
ATOM 524 O O . ILE A 1 65 ? -47.117 42.503 40.362 1.00 88.31 65 ILE A O 1
ATOM 528 N N . ASP A 1 66 ? -48.878 43.665 39.602 1.00 87.19 66 ASP A N 1
ATOM 529 C CA . ASP A 1 66 ? -49.885 42.641 39.903 1.00 87.19 66 ASP A CA 1
ATOM 530 C C . ASP A 1 66 ? -49.533 41.282 39.278 1.00 87.19 66 ASP A C 1
ATOM 532 O O . ASP A 1 66 ? -49.675 40.231 39.910 1.00 87.19 66 ASP A O 1
ATOM 536 N N . ARG A 1 67 ? -49.026 41.281 38.040 1.00 89.19 67 ARG A N 1
ATOM 537 C CA . ARG A 1 67 ? -48.621 40.049 37.344 1.00 89.19 67 ARG A CA 1
ATOM 538 C C . ARG A 1 67 ? -47.353 39.433 37.926 1.00 89.19 67 ARG A C 1
ATOM 540 O O . ARG A 1 67 ? -47.275 38.208 38.024 1.00 89.19 67 ARG A O 1
ATOM 547 N N . LEU A 1 68 ? -46.385 40.246 38.344 1.00 90.25 68 LEU A N 1
ATOM 548 C CA . LEU A 1 68 ? -45.208 39.757 39.064 1.00 90.25 68 LEU A CA 1
ATOM 549 C C . LEU A 1 68 ? -45.601 39.202 40.438 1.00 90.25 68 LEU A C 1
ATOM 551 O O . LEU A 1 68 ? -45.140 38.126 40.808 1.00 90.25 68 LEU A O 1
ATOM 555 N N . SER A 1 69 ? -46.524 39.843 41.153 1.00 87.75 69 SER A N 1
ATOM 556 C CA . SER A 1 69 ? -47.051 39.350 42.432 1.00 87.75 69 SER A CA 1
ATOM 557 C C . SER A 1 69 ? -47.757 38.000 42.293 1.00 87.75 69 SER A C 1
ATOM 559 O O . SER A 1 69 ? -47.600 37.117 43.142 1.00 87.75 69 SER A O 1
ATOM 561 N N . GLN A 1 70 ? -48.506 37.798 41.204 1.00 87.94 70 GLN A N 1
ATOM 562 C CA . GLN A 1 70 ? -49.086 36.494 40.876 1.00 87.94 70 GLN A CA 1
ATOM 563 C C . GLN A 1 70 ? -48.003 35.444 40.619 1.00 87.94 70 GLN A C 1
ATOM 565 O O . GLN A 1 70 ? -48.132 34.316 41.091 1.00 87.94 70 GLN A O 1
ATOM 570 N N . GLN A 1 71 ? -46.931 35.799 39.902 1.00 87.12 71 GLN A N 1
ATOM 571 C CA . GLN A 1 71 ? -45.821 34.877 39.675 1.00 87.12 71 GLN A CA 1
ATOM 572 C C . GLN A 1 71 ? -45.103 34.511 40.979 1.00 87.12 71 GLN A C 1
ATOM 574 O O . GLN A 1 71 ? -44.849 33.332 41.207 1.00 87.12 71 GLN A O 1
ATOM 579 N N . TRP A 1 72 ? -44.845 35.481 41.858 1.00 86.88 72 TRP A N 1
ATOM 580 C CA . TRP A 1 72 ? -44.261 35.220 43.175 1.00 86.88 72 TRP A CA 1
ATOM 581 C C . TRP A 1 72 ? -45.101 34.220 43.969 1.00 86.88 72 TRP A C 1
ATOM 583 O O . TRP A 1 72 ? -44.583 33.248 44.508 1.00 86.88 72 TRP A O 1
ATOM 593 N N . THR A 1 73 ? -46.423 34.412 43.978 1.00 83.81 73 THR A N 1
ATOM 594 C CA . THR A 1 73 ? -47.354 33.499 44.658 1.00 83.81 73 THR A CA 1
ATOM 595 C C . THR A 1 73 ? -47.260 32.077 44.099 1.00 83.81 73 THR A C 1
ATOM 597 O O . THR A 1 73 ? -47.330 31.113 44.855 1.00 83.81 73 THR A O 1
ATOM 600 N N . LYS A 1 74 ? -47.068 31.919 42.781 1.00 82.69 74 LYS A N 1
ATOM 601 C CA . LYS A 1 74 ? -46.870 30.595 42.170 1.00 82.69 74 LYS A CA 1
ATOM 602 C C . LYS A 1 74 ? -45.576 29.940 42.639 1.00 82.69 74 LYS A C 1
ATOM 604 O O . LYS A 1 74 ? -45.585 28.738 42.892 1.00 82.69 74 LYS A O 1
ATOM 609 N N . TRP A 1 75 ? -44.495 30.709 42.749 1.00 83.06 75 TRP A N 1
ATOM 610 C CA . TRP A 1 75 ? -43.224 30.206 43.262 1.00 83.06 75 TRP A CA 1
ATOM 611 C C . TRP A 1 75 ? -43.334 29.777 44.733 1.00 83.06 75 TRP A C 1
ATOM 613 O O . TRP A 1 75 ? -42.933 28.668 45.063 1.00 83.06 75 TRP A O 1
ATOM 623 N N . GLU A 1 76 ? -43.986 30.563 45.593 1.00 77.50 76 GLU A N 1
ATOM 624 C CA . GLU A 1 76 ? -44.246 30.166 46.991 1.00 77.50 76 GLU A CA 1
ATOM 625 C C . GLU A 1 76 ? -45.108 28.904 47.118 1.00 77.50 76 GLU A C 1
ATOM 627 O O . GLU A 1 76 ? -44.914 28.107 48.029 1.00 77.50 76 GLU A O 1
ATOM 632 N N . GLN A 1 77 ? -46.044 28.688 46.192 1.00 76.12 77 GLN A N 1
ATOM 633 C CA . GLN A 1 77 ? -46.891 27.490 46.152 1.00 76.12 77 GLN A CA 1
ATOM 634 C C . GLN A 1 77 ? -46.167 26.241 45.611 1.00 76.12 77 GLN A C 1
ATOM 636 O O . GLN A 1 77 ? -46.819 25.246 45.299 1.00 76.12 77 GLN A O 1
ATOM 641 N N . GLY A 1 78 ? -44.838 26.281 45.470 1.00 66.94 78 GLY A N 1
ATOM 642 C CA . GLY A 1 78 ? -44.027 25.141 45.043 1.00 66.94 78 GLY A CA 1
ATOM 643 C C . GLY A 1 78 ? -43.944 24.942 43.527 1.00 66.94 78 GLY A C 1
ATOM 644 O O . GLY A 1 78 ? -43.381 23.947 43.083 1.00 66.94 78 GLY A O 1
ATOM 645 N N . ASN A 1 79 ? -44.438 25.880 42.705 1.00 7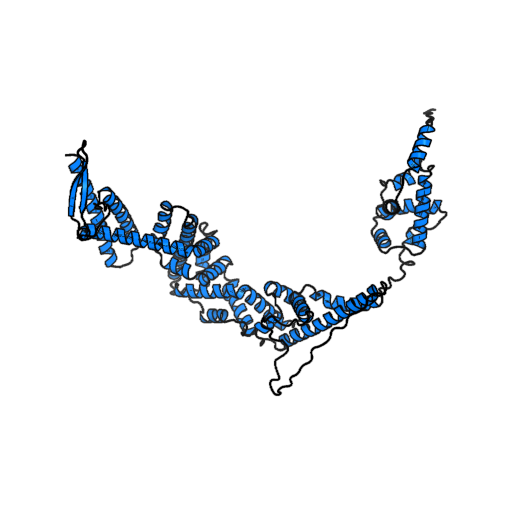2.62 79 ASN A N 1
ATOM 646 C CA . ASN A 1 79 ? -44.279 25.825 41.240 1.00 72.62 79 ASN A CA 1
ATOM 647 C C . ASN A 1 79 ? -42.954 26.449 40.764 1.00 72.62 79 ASN A C 1
ATOM 649 O O . ASN A 1 79 ? -42.908 27.097 39.716 1.00 72.62 79 ASN A O 1
ATOM 653 N N . ILE A 1 80 ? -41.882 26.300 41.541 1.00 76.94 80 ILE A N 1
ATOM 654 C CA . ILE A 1 80 ? -40.538 26.722 41.136 1.00 76.94 80 ILE A CA 1
ATOM 655 C C . ILE A 1 80 ? -39.958 25.631 40.242 1.00 76.94 80 ILE A C 1
ATOM 657 O O . ILE A 1 80 ? -39.866 24.471 40.642 1.00 76.94 80 ILE A O 1
ATOM 661 N N . LEU A 1 81 ? -39.551 25.982 39.023 1.00 74.25 81 LEU A N 1
ATOM 662 C CA . LEU A 1 81 ? -38.903 25.022 38.136 1.00 74.25 81 LEU A CA 1
ATOM 663 C C . LEU A 1 81 ? -37.425 24.866 38.510 1.00 74.25 81 LEU A C 1
ATOM 665 O O . LEU A 1 81 ? -36.760 25.820 38.912 1.00 74.25 81 LEU A O 1
ATOM 669 N N . ALA A 1 82 ? -36.851 23.683 38.272 1.00 69.94 82 ALA A N 1
ATOM 670 C CA . ALA A 1 82 ? -35.411 23.464 38.450 1.00 69.94 82 ALA A CA 1
ATOM 671 C C . ALA A 1 82 ? -34.554 24.411 37.581 1.00 69.94 82 ALA A C 1
ATOM 673 O O . ALA A 1 82 ? -33.419 24.737 37.931 1.00 69.94 82 ALA A O 1
ATOM 674 N N . SER A 1 83 ? -35.091 24.873 36.445 1.00 73.19 83 SER A N 1
ATOM 675 C CA . SER A 1 83 ? -34.475 25.917 35.622 1.00 73.19 83 SER A CA 1
ATOM 676 C C . SER A 1 83 ? -34.385 27.261 36.340 1.00 73.19 83 SER A C 1
ATOM 678 O O . SER A 1 83 ? -33.392 27.962 36.157 1.00 73.19 83 SER A O 1
ATOM 680 N N . ASP A 1 84 ? -35.372 27.607 37.167 1.00 79.12 84 ASP A N 1
ATOM 681 C CA . ASP A 1 84 ? -35.456 28.897 37.855 1.00 79.12 84 ASP A CA 1
ATOM 682 C C . ASP A 1 84 ? -34.415 28.957 38.981 1.00 79.12 84 ASP A C 1
ATOM 684 O O . ASP A 1 84 ? -33.648 29.916 39.066 1.00 79.12 84 ASP A O 1
ATOM 688 N N . VAL A 1 85 ? -34.283 27.868 39.751 1.00 77.44 85 VAL A N 1
ATOM 689 C CA . VAL A 1 85 ? -33.246 27.711 40.791 1.00 77.44 85 VAL A CA 1
ATOM 690 C C . VAL A 1 85 ? -31.842 27.782 40.186 1.00 77.44 85 VAL A C 1
ATOM 692 O O . VAL A 1 85 ? -31.002 28.558 40.634 1.00 77.44 85 VAL A O 1
ATOM 695 N N . ARG A 1 86 ? -31.586 27.041 39.098 1.00 78.12 86 ARG A N 1
ATOM 696 C CA . ARG A 1 86 ? -30.284 27.088 38.404 1.00 78.12 86 ARG A CA 1
ATOM 697 C C . ARG A 1 86 ? -29.978 28.469 37.832 1.00 78.12 86 ARG A C 1
ATOM 699 O O . ARG A 1 86 ? -28.812 28.852 37.750 1.00 78.12 86 ARG A O 1
ATOM 706 N N . THR A 1 87 ? -31.001 29.190 37.378 1.00 81.19 87 THR A N 1
ATOM 707 C CA . THR A 1 87 ? -30.850 30.557 36.868 1.00 81.19 87 THR A CA 1
ATOM 708 C C . THR A 1 87 ? -30.453 31.496 38.006 1.00 81.19 87 THR A C 1
ATOM 710 O O . THR A 1 87 ? -29.471 32.225 37.865 1.00 81.19 87 THR A O 1
ATOM 713 N N . TRP A 1 88 ? -31.113 31.380 39.162 1.00 84.12 88 TRP A N 1
ATOM 714 C CA . TRP A 1 88 ? -30.797 32.123 40.383 1.00 84.12 88 TRP A CA 1
ATOM 715 C C . TRP A 1 88 ? -29.368 31.879 40.900 1.00 84.12 88 TRP A C 1
ATOM 717 O O . TRP A 1 88 ? -28.632 32.828 41.191 1.00 84.12 88 TRP A O 1
ATOM 727 N N . GLU A 1 89 ? -28.931 30.617 40.962 1.00 81.44 89 GLU A N 1
ATOM 728 C CA . GLU A 1 89 ? -27.576 30.239 41.396 1.00 81.44 89 GLU A CA 1
ATOM 729 C C . GLU A 1 89 ? -26.483 30.817 40.487 1.00 81.44 89 GLU A C 1
ATOM 731 O O . GLU A 1 89 ? -25.425 31.235 40.960 1.00 81.44 89 GLU A O 1
ATOM 736 N N . LYS A 1 90 ? -26.744 30.880 39.175 1.00 85.06 90 LYS A N 1
ATOM 737 C CA . LYS A 1 90 ? -25.786 31.353 38.163 1.00 85.06 90 LYS A CA 1
ATOM 738 C C . LYS A 1 90 ? -25.706 32.876 38.046 1.00 85.06 90 LYS A C 1
ATOM 740 O O . LYS A 1 90 ? -24.904 33.384 37.257 1.00 85.06 90 LYS A O 1
ATOM 745 N N . PHE A 1 91 ? -26.518 33.626 38.786 1.00 86.06 91 PHE A N 1
ATOM 746 C CA . PHE A 1 91 ? -26.503 35.082 38.714 1.00 86.06 91 PHE A CA 1
ATOM 747 C C . PHE A 1 91 ? -25.255 35.716 39.310 1.00 86.06 91 PHE A C 1
ATOM 749 O O . PHE A 1 91 ? -24.852 35.446 40.440 1.00 86.06 91 PHE A O 1
ATOM 756 N N . SER A 1 92 ? -24.668 36.635 38.536 1.00 87.88 92 SER A N 1
ATOM 757 C CA . SER A 1 92 ? -23.631 37.539 39.021 1.00 87.88 92 SER A CA 1
ATOM 758 C C . SER A 1 92 ? -24.200 38.473 40.093 1.00 87.88 92 SER A C 1
ATOM 760 O O . SER A 1 92 ? -25.406 38.723 40.141 1.00 87.88 92 SER A O 1
ATOM 762 N N . ARG A 1 93 ? -23.326 39.051 40.927 1.00 85.38 93 ARG A N 1
ATOM 763 C CA . ARG A 1 93 ? -23.728 40.016 41.970 1.00 85.38 93 ARG A CA 1
ATOM 764 C C . ARG A 1 93 ? -24.570 41.170 41.417 1.00 85.38 93 ARG A C 1
ATOM 766 O O . ARG A 1 93 ? -25.528 41.586 42.055 1.00 85.38 93 ARG A O 1
ATOM 773 N N . GLU A 1 94 ? -24.231 41.662 40.227 1.00 86.19 94 GLU A N 1
ATOM 774 C CA . GLU A 1 94 ? -24.965 42.743 39.567 1.00 86.19 94 GLU A CA 1
ATOM 775 C C . GLU A 1 94 ? -26.371 42.312 39.135 1.00 86.19 94 GLU A C 1
ATOM 777 O O . GLU A 1 94 ? -27.337 43.023 39.406 1.00 86.19 94 GLU A O 1
ATOM 782 N N . LYS A 1 95 ? -26.508 41.120 38.538 1.00 87.38 95 LYS A N 1
ATOM 783 C CA . LYS A 1 95 ? -27.819 40.575 38.167 1.00 87.38 95 LYS A CA 1
ATOM 784 C C . LYS A 1 95 ? -28.685 40.325 39.394 1.00 87.38 95 LYS A C 1
ATOM 786 O O . LYS A 1 95 ? -29.833 40.753 39.398 1.00 87.38 95 LYS A O 1
ATOM 791 N N . LYS A 1 96 ? -28.126 39.737 40.459 1.00 86.62 96 LYS A N 1
ATOM 792 C CA . LYS A 1 96 ? -28.846 39.570 41.731 1.00 86.62 96 LYS A CA 1
ATOM 793 C C . L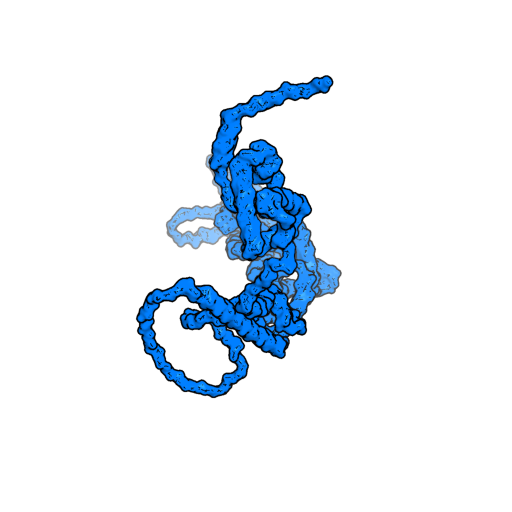YS A 1 96 ? -29.340 40.911 42.262 1.00 86.62 96 LYS A C 1
ATOM 795 O O . LYS A 1 96 ? -30.517 41.034 42.564 1.00 86.62 96 LYS A O 1
ATOM 800 N N . ALA A 1 97 ? -28.500 41.947 42.276 1.00 86.94 97 ALA A N 1
ATOM 801 C CA . ALA A 1 97 ? -28.907 43.278 42.728 1.00 86.94 97 ALA A CA 1
ATOM 802 C C . ALA A 1 97 ? -30.065 43.879 41.905 1.00 86.94 97 ALA A C 1
ATOM 804 O O . ALA A 1 97 ? -30.939 44.534 42.470 1.00 86.94 97 ALA A O 1
ATOM 805 N N . ILE A 1 98 ? -30.094 43.661 40.583 1.00 88.00 98 ILE A N 1
ATOM 806 C CA . ILE A 1 98 ? -31.203 44.108 39.722 1.00 88.00 98 ILE A CA 1
ATOM 807 C C . ILE A 1 98 ? -32.487 43.341 40.058 1.00 88.00 98 ILE A C 1
ATOM 809 O O . ILE A 1 98 ? -33.532 43.968 40.228 1.00 88.00 98 ILE A O 1
ATOM 813 N N . VAL A 1 99 ? -32.404 42.015 40.197 1.00 89.88 99 VAL A N 1
ATOM 814 C CA . VAL A 1 99 ? -33.557 41.166 40.528 1.00 89.88 99 VAL A CA 1
ATOM 815 C C . VAL A 1 99 ? -34.088 41.522 41.915 1.00 89.88 99 VAL A C 1
ATOM 817 O O . VAL A 1 99 ? -35.260 41.865 42.018 1.00 89.88 99 VAL A O 1
ATOM 820 N N . HIS A 1 100 ? -33.243 41.602 42.948 1.00 89.12 100 HIS A N 1
ATOM 821 C CA . HIS A 1 100 ? -33.661 42.084 44.272 1.00 89.12 100 HIS A CA 1
ATOM 822 C C . HIS A 1 100 ? -34.371 43.424 44.176 1.00 89.12 100 HIS A C 1
ATOM 824 O O . HIS A 1 100 ? -35.468 43.569 44.686 1.00 89.12 100 HIS A O 1
ATOM 830 N N . LYS A 1 101 ? -33.817 44.398 43.451 1.00 90.06 101 LYS A N 1
ATOM 831 C CA . LYS A 1 101 ? -34.451 45.712 43.343 1.00 90.06 101 LYS A CA 1
ATOM 832 C C . LYS A 1 101 ? -35.862 45.640 42.741 1.00 90.06 101 LYS A C 1
ATOM 834 O O . LYS A 1 101 ? -36.776 46.269 43.273 1.00 90.06 101 LYS A O 1
ATOM 839 N N . ILE A 1 102 ? -36.041 44.893 41.648 1.00 89.75 102 ILE A N 1
ATOM 840 C CA . ILE A 1 102 ? -37.350 44.684 41.003 1.00 89.75 102 ILE A CA 1
ATOM 841 C C . ILE A 1 102 ? -38.317 44.012 41.979 1.00 89.75 102 ILE A C 1
ATOM 843 O O . ILE A 1 102 ? -39.438 44.472 42.183 1.00 89.75 102 ILE A O 1
ATOM 847 N N . TRP A 1 103 ? -37.876 42.929 42.598 1.00 89.81 103 TRP A N 1
ATOM 848 C CA . TRP A 1 103 ? -38.736 42.047 43.366 1.00 89.81 103 TRP A CA 1
ATOM 849 C C . TRP A 1 103 ? -39.006 42.568 44.785 1.00 89.81 103 TRP A C 1
ATOM 851 O O . TRP A 1 103 ? -40.112 42.391 45.283 1.00 89.81 103 TRP A O 1
ATOM 861 N N . SER A 1 104 ? -38.112 43.362 45.379 1.00 87.75 104 SER A N 1
ATOM 862 C CA . SER A 1 104 ? -38.391 44.146 46.589 1.00 87.75 104 SER A CA 1
ATOM 863 C C . SER A 1 104 ? -39.459 45.217 46.347 1.00 87.75 104 SER A C 1
ATOM 865 O O . SER A 1 104 ? -40.291 45.452 47.221 1.00 87.75 104 SER A O 1
ATOM 867 N N . LEU A 1 105 ? -39.490 45.850 45.163 1.00 88.06 105 LEU A N 1
ATOM 868 C CA . LEU A 1 105 ? -40.567 46.785 44.804 1.00 88.06 105 LEU A CA 1
ATOM 869 C C . LEU A 1 105 ? -41.917 46.055 44.724 1.00 88.06 105 LEU A C 1
ATOM 871 O O . LEU A 1 105 ? -42.916 46.545 45.255 1.00 88.06 105 LEU A O 1
ATOM 875 N N . VAL A 1 106 ? -41.939 44.875 44.096 1.00 88.06 106 VAL A N 1
ATOM 876 C CA . VAL A 1 106 ? -43.131 44.014 44.018 1.00 88.06 106 VAL A CA 1
ATOM 877 C C . VAL A 1 106 ? -43.575 43.580 45.416 1.00 88.06 106 VAL A C 1
ATOM 879 O O . VAL A 1 106 ? -44.761 43.693 45.735 1.00 88.06 106 VAL A O 1
ATOM 882 N N . ALA A 1 107 ? -42.642 43.157 46.272 1.00 85.12 107 ALA A N 1
ATOM 883 C CA . ALA A 1 107 ? -42.914 42.773 47.653 1.00 85.12 107 ALA A CA 1
ATOM 884 C C . ALA A 1 107 ? -43.529 43.937 48.445 1.00 85.12 107 ALA A C 1
ATOM 886 O O . ALA A 1 107 ? -44.627 43.797 48.987 1.00 85.12 107 ALA A O 1
ATOM 887 N N . GLN A 1 108 ? -42.908 45.122 48.398 1.00 86.00 108 GLN A N 1
ATOM 888 C CA . GLN A 1 108 ? -43.392 46.326 49.076 1.00 86.00 108 GLN A CA 1
ATOM 889 C C . GLN A 1 108 ? -44.808 46.714 48.628 1.00 86.00 108 GLN A C 1
ATOM 891 O O . GLN A 1 108 ? -45.659 47.037 49.456 1.00 86.00 108 GLN A O 1
ATOM 896 N N . LYS A 1 109 ? -45.076 46.689 47.318 1.00 83.44 109 LYS A N 1
ATOM 897 C CA . LYS A 1 109 ? -46.382 47.063 46.754 1.00 83.44 109 LYS A CA 1
ATOM 898 C C . LYS A 1 109 ? -47.465 46.015 47.001 1.00 83.44 109 LYS A C 1
ATOM 900 O O . LYS A 1 109 ? -48.635 46.374 47.082 1.00 83.44 109 LYS A O 1
ATOM 905 N N . SER A 1 110 ? -47.072 44.759 47.188 1.00 79.88 110 SER A N 1
ATOM 906 C CA . SER A 1 110 ? -47.975 43.646 47.506 1.00 79.88 110 SER A CA 1
ATOM 907 C C . SER A 1 110 ? -48.176 43.430 49.008 1.00 79.88 110 SER A C 1
ATOM 909 O O . SER A 1 110 ? -48.868 42.492 49.390 1.00 79.88 110 SER A O 1
ATOM 911 N N . GLY A 1 111 ? -47.555 44.253 49.863 1.00 78.19 111 GLY A N 1
ATOM 912 C CA . GLY A 1 111 ? -47.625 44.112 51.321 1.00 78.19 111 GLY A CA 1
ATOM 913 C C . GLY A 1 111 ? -46.838 42.923 51.887 1.00 78.19 111 GLY A C 1
ATOM 914 O O . GLY A 1 111 ? -47.116 42.494 53.003 1.00 78.19 111 GLY A O 1
ATOM 915 N N . ARG A 1 112 ? -45.873 42.384 51.134 1.00 76.81 112 ARG A N 1
ATOM 916 C CA . ARG A 1 112 ? -44.998 41.279 51.556 1.00 76.81 112 ARG A CA 1
ATOM 917 C C . ARG A 1 112 ? -43.771 41.831 52.282 1.00 76.81 112 ARG A C 1
ATOM 919 O O . ARG A 1 112 ? -43.247 42.876 51.897 1.00 76.81 112 ARG A O 1
ATOM 926 N N . GLN A 1 113 ? -43.326 41.133 53.325 1.00 68.75 113 GLN A N 1
ATOM 927 C CA . GLN A 1 113 ? -42.116 41.484 54.088 1.00 68.75 113 GLN A CA 1
ATOM 928 C C . GLN A 1 113 ? -40.902 40.618 53.720 1.00 68.75 113 GLN A C 1
ATOM 930 O O . GLN A 1 113 ? -39.788 40.943 54.124 1.00 68.75 113 GLN A O 1
ATOM 935 N N . ASP A 1 114 ? -41.119 39.560 52.941 1.00 74.81 114 ASP A N 1
ATOM 936 C CA . ASP A 1 114 ? -40.111 38.564 52.594 1.00 74.81 114 ASP A CA 1
ATOM 937 C C . ASP A 1 114 ? -39.263 38.997 51.388 1.00 74.81 114 ASP A C 1
ATOM 939 O O . ASP A 1 114 ? -39.771 39.586 50.427 1.00 74.81 114 ASP A O 1
ATOM 943 N N . ASP A 1 115 ? -37.962 38.698 51.438 1.00 77.75 115 ASP A N 1
ATOM 944 C CA . ASP A 1 115 ? -37.052 38.879 50.302 1.00 77.75 115 ASP A CA 1
ATOM 945 C C . ASP A 1 115 ? -37.204 37.715 49.314 1.00 77.75 115 ASP A C 1
ATOM 947 O O . ASP A 1 115 ? -37.530 36.589 49.696 1.00 77.75 115 ASP A O 1
ATOM 951 N N . ILE A 1 116 ? -36.925 37.968 48.035 1.00 81.56 116 ILE A N 1
ATOM 952 C CA . ILE A 1 116 ? -36.978 36.943 46.989 1.00 81.56 116 ILE A CA 1
ATOM 953 C C . ILE A 1 116 ? -35.958 35.832 47.239 1.00 81.56 116 ILE A C 1
ATOM 955 O O . ILE A 1 116 ? -36.186 34.702 46.814 1.00 81.56 116 ILE A O 1
ATOM 959 N N . ASP A 1 117 ? -34.888 36.123 47.989 1.00 80.12 117 ASP A N 1
ATOM 960 C CA . ASP A 1 117 ? -33.954 35.110 48.484 1.00 80.12 117 ASP A CA 1
ATOM 961 C C . ASP A 1 117 ? -34.692 33.952 49.160 1.00 80.12 117 ASP A C 1
ATOM 963 O O . ASP A 1 117 ? -34.399 32.807 48.852 1.00 80.12 117 ASP A O 1
ATOM 967 N N . ILE A 1 118 ? -35.704 34.223 49.992 1.00 76.56 118 ILE A N 1
ATOM 968 C CA . ILE A 1 118 ? -36.428 33.203 50.773 1.00 76.56 118 ILE A CA 1
ATOM 969 C C . ILE A 1 118 ? -37.140 32.194 49.860 1.00 76.56 118 ILE A C 1
ATOM 971 O O . ILE A 1 118 ? -37.251 31.016 50.192 1.00 76.56 118 ILE A O 1
ATOM 975 N N . VAL A 1 119 ? -37.580 32.636 48.680 1.00 76.19 119 VAL A N 1
ATOM 976 C CA . VAL A 1 119 ? -38.232 31.775 47.684 1.00 76.19 119 VAL A CA 1
ATOM 977 C C . VAL A 1 119 ? -37.240 30.768 47.090 1.00 76.19 119 VAL A C 1
ATOM 979 O O . VAL A 1 119 ? -37.619 29.633 46.800 1.00 76.19 119 VAL A O 1
ATOM 982 N N . PHE A 1 120 ? -35.973 31.164 46.934 1.00 75.75 120 PHE A N 1
ATOM 983 C CA . PHE A 1 120 ? -34.926 30.376 46.279 1.00 75.75 120 PHE A CA 1
ATOM 984 C C . PHE A 1 120 ? -33.845 29.849 47.238 1.00 75.75 120 PHE A C 1
ATOM 986 O O . PHE A 1 120 ? -32.917 29.176 46.783 1.00 75.75 120 PHE A O 1
ATOM 993 N N . ASP A 1 121 ? -33.947 30.122 48.543 1.00 68.88 121 ASP A N 1
ATOM 994 C CA . ASP A 1 121 ? -32.988 29.658 49.540 1.00 68.88 121 ASP A CA 1
ATOM 995 C C . ASP A 1 121 ? -33.192 28.156 49.791 1.00 68.88 121 ASP A C 1
ATOM 997 O O . ASP A 1 121 ? -34.217 27.670 50.280 1.00 68.88 121 ASP A O 1
ATOM 1001 N N . SER A 1 122 ? -32.187 27.400 49.373 1.00 52.97 122 SER A N 1
ATOM 1002 C CA . SER A 1 122 ? -32.172 25.965 49.068 1.00 52.97 122 SER A CA 1
ATOM 1003 C C . SER A 1 122 ? -32.342 24.997 50.258 1.00 52.97 122 SER A C 1
ATOM 1005 O O . SER A 1 122 ? -31.932 23.843 50.169 1.00 52.97 122 SER A O 1
ATOM 1007 N N . SER A 1 123 ? -32.954 25.415 51.370 1.00 50.06 123 SER A N 1
ATOM 1008 C CA . SER A 1 123 ? -33.144 24.568 52.563 1.00 50.06 123 SER A CA 1
ATOM 1009 C C . SER A 1 123 ? -34.598 24.236 52.925 1.00 50.06 123 SER A C 1
ATOM 1011 O O . SER A 1 123 ? -34.804 23.395 53.798 1.00 50.06 123 SER A O 1
ATOM 1013 N N . GLN A 1 124 ? -35.607 24.806 52.245 1.00 48.59 124 GLN A N 1
ATOM 1014 C CA . GLN A 1 124 ? -37.020 24.475 52.523 1.00 48.59 124 GLN A CA 1
ATOM 1015 C C . GLN A 1 124 ? -37.886 24.075 51.317 1.00 48.59 124 GLN A C 1
ATOM 1017 O O . GLN A 1 124 ? -38.915 23.447 51.536 1.00 48.59 124 GLN A O 1
ATOM 1022 N N . ASN A 1 125 ? -37.473 24.330 50.067 1.00 44.25 125 ASN A N 1
ATOM 1023 C CA . ASN A 1 125 ? -38.338 24.095 48.894 1.00 44.25 125 ASN A CA 1
ATOM 1024 C C . ASN A 1 125 ? -37.788 23.132 47.832 1.00 44.25 125 ASN A C 1
ATOM 1026 O O . ASN A 1 125 ? -38.409 22.952 46.786 1.00 44.25 125 ASN A O 1
ATOM 1030 N N . ILE A 1 126 ? -36.683 22.433 48.106 1.00 44.03 126 ILE A N 1
ATOM 1031 C CA . ILE A 1 126 ? -36.390 21.194 47.380 1.00 44.03 126 ILE A CA 1
ATOM 1032 C C . ILE A 1 126 ? -37.189 20.097 48.086 1.00 44.03 126 ILE A C 1
ATOM 1034 O O . ILE A 1 126 ? -36.652 19.339 48.893 1.00 44.03 126 ILE A O 1
ATOM 1038 N N . HIS A 1 127 ? -38.491 19.999 47.789 1.00 43.31 127 HIS A N 1
ATOM 1039 C CA . HIS A 1 127 ? -39.073 18.661 47.779 1.00 43.31 127 HIS A CA 1
ATOM 1040 C C . HIS A 1 127 ? -38.156 17.840 46.886 1.00 43.31 127 HIS A C 1
ATOM 1042 O O . HIS A 1 127 ? -37.799 18.301 45.796 1.00 43.31 127 HIS A O 1
ATOM 1048 N N . SER A 1 128 ? -37.680 16.716 47.423 1.00 41.34 128 SER A N 1
ATOM 1049 C CA . SER A 1 128 ? -36.863 15.759 46.700 1.00 41.34 128 SER A CA 1
ATOM 1050 C C . SER A 1 128 ? -37.327 15.739 45.253 1.00 41.34 128 SER A C 1
ATOM 1052 O O . SER A 1 128 ? -38.517 15.588 44.968 1.00 41.34 128 SER A O 1
ATOM 1054 N N . ILE A 1 129 ? -36.400 15.938 44.316 1.00 45.91 129 ILE A N 1
ATOM 1055 C CA . ILE A 1 129 ? -36.635 15.357 43.006 1.00 45.91 129 ILE A CA 1
ATOM 1056 C C . ILE A 1 129 ? -36.708 13.870 43.329 1.00 45.91 129 ILE A C 1
ATOM 1058 O O . ILE A 1 129 ? -35.674 13.224 43.498 1.00 45.91 129 ILE A O 1
ATOM 1062 N N . ASP A 1 130 ? -37.924 13.367 43.530 1.00 42.53 130 ASP A N 1
ATOM 1063 C CA . ASP A 1 130 ? -38.202 11.951 43.490 1.00 42.53 130 ASP A CA 1
ATOM 1064 C C . ASP A 1 130 ? -37.839 11.574 42.064 1.00 42.53 130 ASP A C 1
ATOM 1066 O O . ASP A 1 130 ? -38.635 11.706 41.134 1.00 42.53 130 ASP A O 1
ATOM 1070 N N . ILE A 1 131 ? -36.571 11.194 41.878 1.00 47.97 131 ILE A N 1
ATOM 1071 C CA . ILE A 1 131 ? -36.177 10.334 40.780 1.00 47.97 131 ILE A CA 1
ATOM 1072 C C . ILE A 1 131 ? -37.182 9.194 40.900 1.00 47.97 131 ILE A C 1
ATOM 1074 O O . ILE A 1 131 ? -37.171 8.521 41.935 1.00 47.97 131 ILE A O 1
ATOM 1078 N N . PRO A 1 132 ? -38.099 9.024 39.928 1.00 54.81 132 PRO A N 1
ATOM 1079 C CA . PRO A 1 132 ? -39.036 7.916 39.961 1.00 54.81 132 PRO A CA 1
ATOM 1080 C C . PRO A 1 132 ? -38.242 6.663 40.321 1.00 54.81 132 PRO A C 1
ATOM 1082 O O . PRO A 1 132 ? -37.174 6.461 39.739 1.00 54.81 132 PRO A O 1
ATOM 1085 N N . SER A 1 133 ? -38.691 5.856 41.283 1.00 56.81 133 SER A N 1
ATOM 1086 C CA . SER A 1 133 ? -37.953 4.652 41.701 1.00 56.81 133 SER A CA 1
ATOM 1087 C C . SER A 1 133 ? -37.556 3.784 40.497 1.00 56.81 133 SER A C 1
ATOM 1089 O O . SER A 1 133 ? -36.497 3.167 40.482 1.00 56.81 133 SER A O 1
ATOM 1091 N N . ASP A 1 134 ? -38.328 3.850 39.418 1.00 54.88 134 ASP A N 1
ATOM 1092 C CA . ASP A 1 134 ? -38.054 3.214 38.130 1.00 54.88 134 ASP A CA 1
ATOM 1093 C C . ASP A 1 134 ? -36.765 3.713 37.438 1.00 54.88 134 ASP A C 1
ATOM 1095 O O . ASP A 1 134 ? -36.040 2.925 36.839 1.00 54.88 134 ASP A O 1
ATOM 1099 N N . LEU A 1 135 ? -36.431 5.008 37.529 1.00 55.56 135 LEU A N 1
ATOM 1100 C CA . LEU A 1 135 ? -35.171 5.570 37.021 1.00 55.56 135 LEU A CA 1
ATOM 1101 C C . LEU A 1 135 ? -33.976 5.154 37.886 1.00 55.56 135 LEU A C 1
ATOM 1103 O O . LEU A 1 135 ? -32.881 4.992 37.351 1.00 55.56 135 LEU A O 1
ATOM 1107 N N . SER A 1 136 ? -34.184 4.904 39.184 1.00 63.03 136 SER A N 1
ATOM 1108 C CA . SER A 1 136 ? -33.137 4.328 40.041 1.00 63.03 136 SER A CA 1
ATOM 1109 C C . SER A 1 136 ? -32.742 2.907 39.616 1.00 63.03 136 SER A C 1
ATOM 1111 O O . SER A 1 136 ? -31.598 2.518 39.825 1.00 63.03 136 SER A O 1
ATOM 1113 N N . ASN A 1 137 ? -33.630 2.177 38.925 1.00 67.06 137 ASN A N 1
ATOM 1114 C CA . ASN A 1 137 ? -33.319 0.873 38.327 1.00 67.06 137 ASN A CA 1
ATOM 1115 C C . ASN A 1 137 ? -32.586 1.000 36.977 1.00 67.06 137 ASN A C 1
ATOM 1117 O O . ASN A 1 137 ? -31.825 0.114 36.599 1.00 67.06 137 ASN A O 1
ATOM 1121 N N . ILE A 1 138 ? -32.783 2.108 36.252 1.00 70.62 138 ILE A N 1
ATOM 1122 C CA . ILE A 1 138 ? -32.148 2.370 34.950 1.00 70.62 138 ILE A CA 1
ATOM 1123 C C . ILE A 1 138 ? -30.707 2.858 35.111 1.00 70.62 138 ILE A C 1
ATOM 1125 O O . ILE A 1 138 ? -29.846 2.467 34.326 1.00 70.62 138 ILE A O 1
ATOM 1129 N N . VAL A 1 139 ? -30.440 3.714 36.104 1.00 71.00 139 VAL A N 1
ATOM 1130 C CA . VAL A 1 139 ? -29.121 4.343 36.296 1.00 71.00 139 VAL A CA 1
ATOM 1131 C C . VAL A 1 139 ? -27.991 3.307 36.407 1.00 71.00 139 VAL A C 1
ATOM 1133 O O . VAL A 1 139 ? -27.048 3.431 35.630 1.00 71.00 139 VAL A O 1
ATOM 1136 N N . PRO A 1 140 ? -28.087 2.241 37.227 1.00 78.62 140 PRO A N 1
ATOM 1137 C CA . PRO A 1 140 ? -27.042 1.217 37.299 1.00 78.62 140 PRO A CA 1
ATOM 1138 C C . PRO A 1 140 ? -26.809 0.487 35.967 1.00 78.62 140 PRO A C 1
ATOM 1140 O O . PRO A 1 140 ? -25.665 0.232 35.595 1.00 78.62 140 PRO A O 1
ATOM 1143 N N . LEU A 1 141 ? -27.878 0.186 35.215 1.00 77.69 141 LEU A N 1
ATOM 1144 C CA . LEU A 1 141 ? -27.780 -0.466 33.901 1.00 77.69 141 LEU A CA 1
ATOM 1145 C C . LEU A 1 141 ? -27.107 0.461 32.878 1.00 77.69 141 LEU A C 1
ATOM 1147 O O . LEU A 1 141 ? -26.243 0.039 32.110 1.00 77.69 141 LEU A O 1
ATOM 1151 N N . ALA A 1 142 ? -27.483 1.741 32.879 1.00 75.56 142 ALA A N 1
ATOM 1152 C CA . ALA A 1 142 ? -26.899 2.751 32.008 1.00 75.56 142 ALA A CA 1
ATOM 1153 C C . ALA A 1 142 ? -25.425 3.006 32.353 1.00 75.56 142 ALA A C 1
ATOM 1155 O O . ALA A 1 142 ? -24.601 3.068 31.447 1.00 75.56 142 ALA A O 1
ATOM 1156 N N . GLU A 1 143 ? -25.073 3.096 33.637 1.00 79.19 143 GLU A N 1
ATOM 1157 C CA . GLU A 1 143 ? -23.689 3.233 34.104 1.00 79.19 143 GLU A CA 1
ATOM 1158 C C . GLU A 1 143 ? -22.826 2.029 33.711 1.00 79.19 143 GLU A C 1
ATOM 1160 O O . GLU A 1 143 ? -21.674 2.217 33.324 1.00 79.19 143 GLU A O 1
ATOM 1165 N N . GLN A 1 144 ? -23.382 0.812 33.727 1.00 80.06 144 GLN A N 1
ATOM 1166 C CA . GLN A 1 144 ? -22.683 -0.392 33.274 1.00 80.06 144 GLN A CA 1
ATOM 1167 C C . GLN A 1 144 ? -22.442 -0.403 31.753 1.00 80.06 144 GLN A C 1
ATOM 1169 O O . GLN A 1 144 ? -21.384 -0.837 31.299 1.00 80.06 144 GLN A O 1
ATOM 1174 N N . LEU A 1 145 ? -23.401 0.075 30.955 1.00 80.88 145 LEU A N 1
ATOM 1175 C CA . LEU A 1 145 ? -23.321 0.069 29.487 1.00 80.88 145 LEU A CA 1
ATOM 1176 C C . LEU A 1 145 ? -22.546 1.266 28.910 1.00 80.88 145 LEU A C 1
ATOM 1178 O O . LEU A 1 145 ? -21.936 1.150 27.845 1.00 80.88 145 LEU A O 1
ATOM 1182 N N . ASN A 1 146 ? -22.577 2.419 29.584 1.00 80.56 146 ASN A N 1
ATOM 1183 C CA . ASN A 1 146 ? -22.036 3.687 29.088 1.00 80.56 146 ASN A CA 1
ATOM 1184 C C . ASN A 1 146 ? -20.553 3.626 28.664 1.00 80.56 146 ASN A C 1
ATOM 1186 O O . ASN A 1 146 ? -20.243 4.157 27.595 1.00 80.56 146 ASN A O 1
ATOM 1190 N N . PRO A 1 147 ? -19.640 2.945 29.392 1.00 82.38 147 PRO A N 1
ATOM 1191 C CA . PRO A 1 147 ? -18.240 2.817 28.978 1.00 82.38 147 PRO A CA 1
ATOM 1192 C C . PRO A 1 147 ? -18.056 2.168 27.600 1.00 82.38 147 PRO A C 1
ATOM 1194 O O . PRO A 1 147 ? -17.084 2.460 26.906 1.00 82.38 147 PRO A O 1
ATOM 1197 N N . TYR A 1 148 ? -19.001 1.320 27.184 1.00 80.56 148 TYR A N 1
ATOM 1198 C CA . TYR A 1 148 ? -18.930 0.548 25.943 1.00 80.56 148 TYR A CA 1
ATOM 1199 C C . TYR A 1 148 ? -19.826 1.109 24.839 1.00 80.56 148 TYR A C 1
ATOM 1201 O O . TYR A 1 148 ? -19.767 0.635 23.708 1.00 80.56 148 TYR A O 1
ATOM 1209 N N . ALA A 1 149 ? -20.637 2.136 25.119 1.00 77.38 149 ALA A N 1
ATOM 1210 C CA . ALA A 1 149 ? -21.631 2.672 24.185 1.00 77.38 149 ALA A CA 1
ATOM 1211 C C . ALA A 1 149 ? -21.038 3.129 22.837 1.00 77.38 149 ALA A C 1
ATOM 1213 O O . ALA A 1 149 ? -21.738 3.154 21.822 1.00 77.38 149 ALA A O 1
ATOM 1214 N N . THR A 1 150 ? -19.749 3.475 22.812 1.00 80.44 150 THR A N 1
ATOM 1215 C CA . THR A 1 150 ? -19.007 3.883 21.613 1.00 80.44 150 THR A CA 1
ATOM 1216 C C . THR A 1 150 ? -18.116 2.789 21.022 1.00 80.44 150 THR A C 1
ATOM 1218 O O . THR A 1 150 ? -17.603 2.998 19.926 1.00 80.44 150 THR A O 1
ATOM 1221 N N . ALA A 1 151 ? -17.964 1.633 21.678 1.00 81.75 151 ALA A N 1
ATOM 1222 C CA . ALA A 1 151 ? -17.159 0.525 21.169 1.00 81.75 151 ALA A CA 1
ATOM 1223 C C . ALA A 1 151 ? -17.867 -0.153 19.982 1.00 81.75 151 ALA A C 1
ATOM 1225 O O . ALA A 1 151 ? -18.989 -0.655 20.110 1.00 81.75 151 ALA A O 1
ATOM 1226 N N . SER A 1 152 ? -17.222 -0.163 18.815 1.00 82.62 152 SER A N 1
ATOM 1227 C CA . SER A 1 152 ? -17.786 -0.699 17.569 1.00 82.62 152 SER A CA 1
ATOM 1228 C C . SER A 1 152 ? -18.029 -2.208 17.667 1.00 82.62 152 SER A C 1
ATOM 1230 O O . SER A 1 152 ? -19.108 -2.690 17.307 1.00 82.62 152 SER A O 1
ATOM 1232 N N . ALA A 1 153 ? -17.077 -2.935 18.254 1.00 80.94 153 ALA A N 1
ATOM 1233 C CA . ALA A 1 153 ? -17.158 -4.345 18.619 1.00 80.94 153 ALA A CA 1
ATOM 1234 C C . ALA A 1 153 ? -18.440 -4.673 19.399 1.00 80.94 153 ALA A C 1
ATOM 1236 O O . ALA A 1 153 ? -19.251 -5.496 18.966 1.00 80.94 153 ALA A O 1
ATOM 1237 N N . TRP A 1 154 ? -18.672 -3.955 20.503 1.00 81.94 154 TRP A N 1
ATOM 1238 C CA . TRP A 1 154 ? -19.856 -4.125 21.344 1.00 81.94 154 TRP A CA 1
ATOM 1239 C C . TRP A 1 154 ? -21.147 -3.840 20.574 1.00 81.94 154 TRP A C 1
ATOM 1241 O O . TRP A 1 154 ? -22.068 -4.657 20.564 1.00 81.94 154 TRP A O 1
ATOM 1251 N N . ARG A 1 155 ? -21.218 -2.703 19.874 1.00 82.06 155 ARG A N 1
ATOM 1252 C CA . ARG A 1 155 ? -22.415 -2.320 19.107 1.00 82.06 155 ARG A CA 1
ATOM 1253 C C . ARG A 1 155 ? -22.735 -3.331 18.016 1.00 82.06 155 ARG A C 1
ATOM 1255 O O . ARG A 1 155 ? -23.905 -3.629 17.776 1.00 82.06 155 ARG A O 1
ATOM 1262 N N . THR A 1 156 ? -21.713 -3.859 17.353 1.00 81.06 156 THR A N 1
ATOM 1263 C CA . THR A 1 156 ? -21.883 -4.864 16.305 1.00 81.06 156 THR A CA 1
ATOM 1264 C C . THR A 1 156 ? -22.389 -6.177 16.891 1.00 81.06 156 THR A C 1
ATOM 1266 O O . THR A 1 156 ? -23.359 -6.724 16.367 1.00 81.06 156 THR A O 1
ATOM 1269 N N . TYR A 1 157 ? -21.821 -6.634 18.010 1.00 81.94 157 TYR A N 1
ATOM 1270 C CA . TYR A 1 157 ? -22.295 -7.823 18.718 1.00 81.94 157 TYR A CA 1
ATOM 1271 C C . TYR A 1 157 ? -23.752 -7.668 19.189 1.00 81.94 157 TYR A C 1
ATOM 1273 O O . TYR A 1 157 ? -24.598 -8.512 18.888 1.00 81.94 157 TYR A O 1
ATOM 1281 N N . LEU A 1 158 ? -24.089 -6.539 19.822 1.00 82.12 158 LEU A N 1
ATOM 1282 C CA . LEU A 1 158 ? -25.453 -6.217 20.253 1.00 82.12 158 LEU A CA 1
ATOM 1283 C C . LEU A 1 158 ? -26.443 -6.219 19.074 1.00 82.12 158 LEU A C 1
ATOM 1285 O O . LEU A 1 158 ? -27.519 -6.810 19.163 1.00 82.12 158 LEU A O 1
ATOM 1289 N N . ASN A 1 159 ? -26.073 -5.621 17.938 1.00 81.31 159 ASN A N 1
ATOM 1290 C CA . ASN A 1 159 ? -26.897 -5.605 16.724 1.00 81.31 159 ASN A CA 1
ATOM 1291 C C . ASN A 1 159 ? -27.096 -7.004 16.115 1.00 81.31 159 ASN A C 1
ATOM 1293 O O . ASN A 1 159 ? -28.141 -7.280 15.524 1.00 81.31 159 ASN A O 1
ATOM 1297 N N . GLN A 1 160 ? -26.108 -7.894 16.227 1.00 80.00 160 GLN A N 1
ATOM 1298 C CA . GLN A 1 160 ? -26.223 -9.271 15.741 1.00 80.00 160 GLN A CA 1
ATOM 1299 C C . GLN A 1 160 ? -27.178 -10.109 16.598 1.00 80.00 160 GLN A C 1
ATOM 1301 O O . GLN A 1 160 ? -27.909 -10.930 16.042 1.00 80.00 160 GLN A O 1
ATOM 1306 N N . GLN A 1 161 ? -27.205 -9.881 17.914 1.00 78.56 161 GLN A N 1
ATOM 1307 C CA . GLN A 1 161 ? -28.087 -10.597 18.844 1.00 78.56 161 GLN A CA 1
ATOM 1308 C C . GLN A 1 161 ? -29.524 -10.053 18.852 1.00 78.56 161 GLN A C 1
ATOM 1310 O O . GLN A 1 161 ? -30.464 -10.797 19.115 1.00 78.56 161 GLN A O 1
ATOM 1315 N N . THR A 1 162 ? -29.710 -8.769 18.532 1.00 68.94 162 THR A N 1
ATOM 1316 C CA . THR A 1 162 ? -31.029 -8.106 18.527 1.00 68.94 162 THR A CA 1
ATOM 1317 C C . THR A 1 162 ? -31.774 -8.205 17.193 1.00 68.94 162 THR A C 1
ATOM 1319 O O . THR A 1 162 ? -32.979 -7.957 17.146 1.00 68.94 162 THR A O 1
ATOM 1322 N N . ARG A 1 163 ? -31.111 -8.599 16.094 1.00 59.69 163 ARG A N 1
ATOM 1323 C CA . ARG A 1 163 ? -31.799 -8.839 14.817 1.00 59.69 163 ARG A CA 1
ATOM 1324 C C . ARG A 1 163 ? -32.629 -10.128 14.886 1.00 59.69 163 ARG A C 1
ATOM 1326 O O . ARG A 1 163 ? -32.062 -11.190 15.159 1.00 59.69 163 ARG A O 1
ATOM 1333 N N . PRO A 1 164 ? -33.936 -10.095 14.555 1.00 45.78 164 PRO A N 1
ATOM 1334 C CA . PRO A 1 164 ? -34.706 -11.321 14.389 1.00 45.78 164 PRO A CA 1
ATOM 1335 C C . PRO A 1 164 ? -34.032 -12.165 13.305 1.00 45.78 164 PRO A C 1
ATOM 1337 O O . PRO A 1 164 ? -33.626 -11.634 12.268 1.00 45.78 164 PRO A O 1
ATOM 1340 N N . LYS A 1 165 ? -33.863 -13.469 13.559 1.00 43.75 165 LYS A N 1
ATOM 1341 C CA . LYS A 1 165 ? -33.282 -14.428 12.608 1.00 43.75 165 LYS A CA 1
ATOM 1342 C C . LYS A 1 165 ? -34.148 -14.467 11.341 1.00 43.75 165 LYS A C 1
ATOM 1344 O O . LYS A 1 165 ? -35.031 -15.308 11.222 1.00 43.75 165 LYS A O 1
ATOM 1349 N N . SER A 1 166 ? -33.923 -13.557 10.397 1.00 34.41 166 SER A N 1
ATOM 1350 C CA . SER A 1 166 ? -34.510 -13.659 9.071 1.00 34.41 166 SER A CA 1
ATOM 1351 C C . SER A 1 166 ? -33.778 -14.768 8.325 1.00 34.41 166 SER A C 1
ATOM 1353 O O . SER A 1 166 ? -32.554 -14.757 8.169 1.00 34.41 166 SER A O 1
ATOM 1355 N N . ASN A 1 167 ? -34.541 -15.775 7.912 1.00 35.94 167 ASN A N 1
ATOM 1356 C CA . ASN A 1 167 ? -34.064 -16.785 6.986 1.00 35.94 167 ASN A CA 1
ATOM 1357 C C . ASN A 1 167 ? -33.563 -16.103 5.702 1.00 35.94 167 ASN A C 1
ATOM 1359 O O . ASN A 1 167 ? -34.212 -15.207 5.166 1.00 35.94 167 ASN A O 1
ATOM 1363 N N . ASN A 1 168 ? -32.432 -16.606 5.207 1.00 36.62 168 ASN A N 1
ATOM 1364 C CA . ASN A 1 168 ? -31.827 -16.354 3.897 1.00 36.62 168 ASN A CA 1
ATOM 1365 C C . ASN A 1 168 ? -31.051 -15.038 3.712 1.00 36.62 168 ASN A C 1
ATOM 1367 O O . ASN A 1 168 ? -31.522 -14.089 3.092 1.00 36.62 168 ASN A O 1
ATOM 1371 N N . ARG A 1 169 ? -29.766 -15.072 4.092 1.00 29.08 169 ARG A N 1
ATOM 1372 C CA . ARG A 1 169 ? -28.642 -14.852 3.158 1.00 29.08 169 ARG A CA 1
ATOM 1373 C C . ARG A 1 169 ? -27.343 -15.370 3.777 1.00 29.08 169 ARG A C 1
ATOM 1375 O O . ARG A 1 169 ? -26.928 -14.944 4.849 1.00 29.08 169 ARG A O 1
ATOM 1382 N N . SER A 1 170 ? -26.733 -16.321 3.082 1.00 32.41 170 SER A N 1
ATOM 1383 C CA . SER A 1 170 ? -25.429 -16.907 3.357 1.00 32.41 170 SER A CA 1
ATOM 1384 C C . SER A 1 170 ? -24.322 -15.851 3.275 1.00 32.41 170 SER A C 1
ATOM 1386 O O . SER A 1 170 ? -23.854 -15.515 2.190 1.00 32.41 170 SER A O 1
ATOM 1388 N N . VAL A 1 171 ? -23.889 -15.357 4.429 1.00 31.12 171 VAL A N 1
ATOM 1389 C CA . VAL A 1 171 ? -22.514 -14.901 4.662 1.00 31.12 171 VAL A CA 1
ATOM 1390 C C . VAL A 1 171 ? -22.063 -15.661 5.904 1.00 31.12 171 VAL A C 1
ATOM 1392 O O . VAL A 1 171 ? -22.808 -15.716 6.882 1.00 31.12 171 VAL A O 1
ATOM 1395 N N . GLY A 1 172 ? -20.936 -16.366 5.793 1.00 30.83 172 GLY A N 1
ATOM 1396 C CA . GLY A 1 172 ? -20.504 -17.444 6.685 1.00 30.83 172 GLY A CA 1
ATOM 1397 C C . GLY A 1 172 ? -20.690 -17.146 8.172 1.00 30.83 172 GLY A C 1
ATOM 1398 O O . GLY A 1 172 ? -19.879 -16.467 8.786 1.00 30.83 172 GLY A O 1
ATOM 1399 N N . ARG A 1 173 ? -21.750 -17.704 8.763 1.00 34.09 173 ARG A N 1
ATOM 1400 C CA . ARG A 1 173 ? -21.906 -17.807 10.213 1.00 34.09 173 ARG A CA 1
ATOM 1401 C C . ARG A 1 173 ? -21.118 -19.024 10.682 1.00 34.09 173 ARG A C 1
ATOM 1403 O O . ARG A 1 173 ? -21.597 -20.145 10.528 1.00 34.09 173 ARG A O 1
ATOM 1410 N N . ARG A 1 174 ? -19.957 -18.818 11.302 1.00 34.34 174 ARG A N 1
ATOM 1411 C CA . ARG A 1 174 ? -19.518 -19.726 12.366 1.00 34.34 174 ARG A CA 1
ATOM 1412 C C . ARG A 1 174 ? -20.099 -19.204 13.670 1.00 34.34 174 ARG A C 1
ATOM 1414 O O . ARG A 1 174 ? -19.852 -18.080 14.082 1.00 34.34 174 ARG A O 1
ATOM 1421 N N . SER A 1 175 ? -20.975 -20.013 14.244 1.00 32.31 175 SER A N 1
ATOM 1422 C CA . SER A 1 175 ? -21.513 -19.818 15.580 1.00 32.31 175 SER A CA 1
ATOM 1423 C C . SER A 1 175 ? -20.365 -19.931 16.585 1.00 32.31 175 SER A C 1
ATOM 1425 O O . SER A 1 175 ? -19.756 -20.991 16.676 1.00 32.31 175 SER A O 1
ATOM 1427 N N . LEU A 1 176 ? -20.110 -18.883 17.371 1.00 38.59 176 LEU A N 1
ATOM 1428 C CA . LEU A 1 176 ? -19.189 -18.861 18.525 1.00 38.59 176 LEU A CA 1
ATOM 1429 C C . LEU A 1 176 ? -19.630 -19.786 19.691 1.00 38.59 176 LEU A C 1
ATOM 1431 O O . LEU A 1 176 ? -19.200 -19.604 20.823 1.00 38.59 176 LEU A O 1
ATOM 1435 N N . LYS A 1 177 ? -20.510 -20.771 19.444 1.00 30.00 177 LYS A N 1
ATOM 1436 C CA . LYS A 1 177 ? -21.039 -21.705 20.456 1.00 30.00 177 LYS A CA 1
ATOM 1437 C C . LYS A 1 177 ? -20.595 -23.163 20.316 1.00 30.00 177 LYS A C 1
ATOM 1439 O O . LYS A 1 177 ? -21.048 -23.975 21.109 1.00 30.00 177 LYS A O 1
ATOM 1444 N N . GLU A 1 178 ? -19.719 -23.519 19.380 1.00 30.09 178 GLU A N 1
ATOM 1445 C CA . GLU A 1 178 ? -19.181 -24.889 19.331 1.00 30.09 178 GLU A CA 1
ATOM 1446 C C . GLU A 1 178 ? -17.658 -24.876 19.220 1.00 30.09 178 GLU A C 1
ATOM 1448 O O . GLU A 1 178 ? -17.096 -24.633 18.150 1.00 30.09 178 GLU A O 1
ATOM 1453 N N . PRO A 1 179 ? -16.987 -25.191 20.333 1.00 31.75 179 PRO A N 1
ATOM 1454 C CA . PRO A 1 179 ? -16.230 -26.434 20.339 1.00 31.75 179 PRO A CA 1
ATOM 1455 C C . PRO A 1 179 ? -16.508 -27.255 21.608 1.00 31.75 179 PRO A C 1
ATOM 1457 O O . PRO A 1 179 ? -16.699 -26.700 22.682 1.00 31.75 179 PRO A O 1
ATOM 1460 N N . ILE A 1 180 ? -16.418 -28.584 21.469 1.00 30.67 180 ILE A N 1
ATOM 1461 C CA . ILE A 1 180 ? -16.597 -29.628 22.503 1.00 30.67 180 ILE A CA 1
ATOM 1462 C C . ILE A 1 180 ? -18.044 -30.137 22.616 1.00 30.67 180 ILE A C 1
ATOM 1464 O O . ILE A 1 180 ? -18.757 -29.799 23.542 1.00 30.67 180 ILE A O 1
ATOM 1468 N N . GLU A 1 181 ? -18.459 -30.956 21.644 1.00 27.83 181 GLU A N 1
ATOM 1469 C CA . GLU A 1 181 ? -19.293 -32.170 21.803 1.00 27.83 181 GLU A CA 1
ATOM 1470 C C . GLU A 1 181 ? -19.810 -32.592 20.418 1.00 27.83 181 GLU A C 1
ATOM 1472 O O . GLU A 1 181 ? -20.936 -32.328 20.016 1.00 27.83 181 GLU A O 1
ATOM 1477 N N . ARG A 1 182 ? -18.956 -33.266 19.637 1.00 28.39 182 ARG A N 1
ATOM 1478 C CA . ARG A 1 182 ? -19.428 -34.105 18.529 1.00 28.39 182 ARG A CA 1
ATOM 1479 C C . ARG A 1 182 ? -19.382 -35.554 18.972 1.00 28.39 182 ARG A C 1
ATOM 1481 O O . ARG A 1 182 ? -18.435 -36.258 18.646 1.00 28.39 182 ARG A O 1
ATOM 1488 N N . HIS A 1 183 ? -20.414 -35.986 19.683 1.00 28.50 183 HIS A N 1
ATOM 1489 C CA . HIS A 1 183 ? -20.881 -37.364 19.627 1.00 28.50 183 HIS A CA 1
ATOM 1490 C C . HIS A 1 183 ? -22.379 -37.407 19.935 1.00 28.50 183 HIS A C 1
ATOM 1492 O O . HIS A 1 183 ? -22.801 -36.940 20.982 1.00 28.50 183 HIS A O 1
ATOM 1498 N N . LEU A 1 184 ? -23.118 -38.047 19.020 1.00 26.95 184 LEU A N 1
ATOM 1499 C CA . LEU A 1 184 ? -24.488 -38.551 19.164 1.00 26.95 184 LEU A CA 1
ATOM 1500 C C . LEU A 1 184 ? -25.609 -37.497 19.106 1.00 26.95 184 LEU A C 1
ATOM 1502 O O . LEU A 1 184 ? -25.937 -36.867 20.104 1.00 26.95 184 LEU A O 1
ATOM 1506 N N . SER A 1 185 ? -26.332 -37.434 17.984 1.00 28.11 185 SER A N 1
ATOM 1507 C CA . SER A 1 185 ? -27.649 -38.095 17.831 1.00 28.11 185 SER A CA 1
ATOM 1508 C C . SER A 1 185 ? -28.412 -37.544 16.621 1.00 28.11 185 SER A C 1
ATOM 1510 O O . SER A 1 185 ? -28.369 -36.352 16.324 1.00 28.11 185 SER A O 1
ATOM 1512 N N . GLU A 1 186 ? -29.068 -38.470 15.932 1.00 26.91 186 GLU A N 1
ATOM 1513 C CA . GLU A 1 186 ? -29.882 -38.334 14.725 1.00 26.91 186 GLU A CA 1
ATOM 1514 C C . GLU A 1 186 ? -31.248 -37.661 14.960 1.00 26.91 186 GLU A C 1
ATOM 1516 O O . GLU A 1 186 ? -31.772 -37.676 16.071 1.00 26.91 186 GLU A O 1
ATOM 1521 N N . GLU A 1 187 ? -31.765 -37.106 13.854 1.00 27.94 187 GLU A N 1
ATOM 1522 C CA . GLU A 1 187 ? -33.165 -37.012 13.389 1.00 27.94 187 GLU A CA 1
ATOM 1523 C C . GLU A 1 187 ? -34.294 -36.776 14.398 1.00 27.94 187 GLU A C 1
ATOM 1525 O O . GLU A 1 187 ? -34.540 -37.648 15.216 1.00 27.94 187 GLU A O 1
ATOM 1530 N N . ILE A 1 188 ? -35.090 -35.707 14.191 1.00 27.80 188 ILE A N 1
ATOM 1531 C CA . ILE A 1 188 ? -36.568 -35.765 14.070 1.00 27.80 188 ILE A CA 1
ATOM 1532 C C . ILE A 1 188 ? -37.052 -34.591 13.183 1.00 27.80 188 ILE A C 1
ATOM 1534 O O . ILE A 1 188 ? -36.769 -33.426 13.469 1.00 27.80 188 ILE A O 1
ATOM 1538 N N . ASP A 1 189 ? -37.785 -34.936 12.120 1.00 25.38 189 ASP A N 1
ATOM 1539 C CA . ASP A 1 189 ? -38.640 -34.075 11.291 1.00 25.38 189 ASP A CA 1
ATOM 1540 C C . ASP A 1 189 ? -39.886 -33.577 12.054 1.00 25.38 189 ASP A C 1
ATOM 1542 O O . ASP A 1 189 ? -40.406 -34.261 12.932 1.00 25.38 189 ASP A O 1
ATOM 1546 N N . ASP A 1 190 ? -40.431 -32.436 11.628 1.00 25.20 190 ASP A N 1
ATOM 1547 C CA . ASP A 1 190 ? -41.800 -32.336 11.081 1.00 25.20 190 ASP A CA 1
ATOM 1548 C C . ASP A 1 190 ? -42.574 -31.052 11.460 1.00 25.20 190 ASP A C 1
ATOM 1550 O O . ASP A 1 190 ? -42.473 -30.473 12.542 1.00 25.20 190 ASP A O 1
ATOM 1554 N N . ASP A 1 191 ? -43.332 -30.639 10.451 1.00 24.86 191 ASP A N 1
ATOM 1555 C CA . ASP A 1 191 ? -44.314 -29.586 10.257 1.00 24.86 191 ASP A CA 1
ATOM 1556 C C . ASP A 1 191 ? -45.050 -29.009 11.477 1.00 24.86 191 ASP A C 1
ATOM 1558 O O . ASP A 1 191 ? -45.619 -29.722 12.298 1.00 24.86 191 ASP A O 1
ATOM 1562 N N . THR A 1 192 ? -45.279 -27.686 11.458 1.00 26.77 192 THR A N 1
ATOM 1563 C CA . THR A 1 192 ? -46.643 -27.171 11.197 1.00 26.77 192 THR A CA 1
ATOM 1564 C C . THR A 1 192 ? -46.684 -25.664 10.929 1.00 26.77 192 THR A C 1
ATOM 1566 O O . THR A 1 192 ? -46.227 -24.821 11.697 1.00 26.77 192 THR A O 1
ATOM 1569 N N . ARG A 1 193 ? -47.305 -25.340 9.796 1.00 26.45 193 ARG A N 1
ATOM 1570 C CA . ARG A 1 193 ? -47.739 -24.016 9.341 1.00 26.45 193 ARG A CA 1
ATOM 1571 C C . ARG A 1 193 ? -49.197 -23.791 9.773 1.00 26.45 193 ARG A C 1
ATOM 1573 O O . ARG A 1 193 ? -49.930 -24.769 9.900 1.00 26.45 193 ARG A O 1
ATOM 1580 N N . SER A 1 194 ? -49.616 -22.517 9.812 1.00 25.91 194 SER A N 1
ATOM 1581 C CA . SER A 1 194 ? -50.981 -21.950 10.012 1.00 25.91 194 SER A CA 1
ATOM 1582 C C . SER A 1 194 ? -51.121 -21.294 11.397 1.00 25.91 194 SER A C 1
ATOM 1584 O O . SER A 1 194 ? -50.657 -21.853 12.374 1.00 25.91 194 SER A O 1
ATOM 1586 N N . GLN A 1 195 ? -51.708 -20.111 11.595 1.00 25.22 195 GLN A N 1
ATOM 1587 C CA . GLN A 1 195 ? -52.810 -19.471 10.879 1.00 25.22 195 GLN A CA 1
ATOM 1588 C C . GLN A 1 195 ? -52.910 -17.990 11.308 1.00 25.22 195 GLN A C 1
ATOM 1590 O O . GLN A 1 195 ? -52.603 -17.646 12.448 1.00 25.22 195 GLN A O 1
ATOM 1595 N N . GLU A 1 196 ? -53.354 -17.128 10.394 1.00 27.91 196 GLU A N 1
ATOM 1596 C CA . GLU A 1 196 ? -53.760 -15.743 10.655 1.00 27.91 196 GLU A CA 1
ATOM 1597 C C . GLU A 1 196 ? -54.968 -15.673 11.604 1.00 27.91 196 GLU A C 1
ATOM 1599 O O . GLU A 1 196 ? -55.888 -16.482 11.493 1.00 27.91 196 GLU A O 1
ATOM 1604 N N . HIS A 1 197 ? -55.032 -14.635 12.445 1.00 25.95 197 HIS A N 1
ATOM 1605 C CA . HIS A 1 197 ? -56.312 -14.074 12.878 1.00 25.95 197 HIS A CA 1
ATOM 1606 C C . HIS A 1 197 ? -56.221 -12.557 13.101 1.00 25.95 197 HIS A C 1
ATOM 1608 O O . HIS A 1 197 ? -55.275 -12.031 13.681 1.00 25.95 197 HIS A O 1
ATOM 1614 N N . VAL A 1 198 ? -57.237 -11.883 12.569 1.00 26.89 198 VAL A N 1
ATOM 1615 C CA . VAL A 1 198 ? -57.446 -10.437 12.423 1.00 26.89 198 VAL A CA 1
ATOM 1616 C C . VAL A 1 198 ? -58.390 -9.929 13.532 1.00 26.89 198 VAL A C 1
ATOM 1618 O O . VAL A 1 198 ? -59.241 -10.694 13.986 1.00 26.89 198 VAL A O 1
ATOM 1621 N N . LEU A 1 199 ? -58.290 -8.619 13.841 1.00 25.78 199 LEU A N 1
ATOM 1622 C CA . LEU A 1 199 ? -59.149 -7.731 14.675 1.00 25.78 199 LEU A CA 1
ATOM 1623 C C . LEU A 1 199 ? -58.682 -7.599 16.138 1.00 25.78 199 LEU A C 1
ATOM 1625 O O . LEU A 1 199 ? -58.377 -8.589 16.779 1.00 25.78 199 LEU A O 1
ATOM 1629 N N . SER A 1 200 ? -58.587 -6.413 16.745 1.00 25.06 200 SER A N 1
ATOM 1630 C CA . SER A 1 200 ? -59.443 -5.225 16.628 1.00 25.06 200 SER A CA 1
ATOM 1631 C C . SER A 1 200 ? -58.750 -3.953 17.138 1.00 25.06 200 SER A C 1
ATOM 1633 O O . SER A 1 200 ? -57.908 -4.008 18.032 1.00 25.06 200 SER A O 1
ATOM 1635 N N . ALA A 1 201 ? -59.176 -2.808 16.607 1.00 30.39 201 ALA A N 1
ATOM 1636 C CA . ALA A 1 201 ? -58.823 -1.479 17.081 1.00 30.39 201 ALA A CA 1
ATOM 1637 C C . ALA A 1 201 ? -59.462 -1.126 18.441 1.00 30.39 201 ALA A C 1
ATOM 1639 O O . ALA A 1 201 ? -60.552 -1.593 18.771 1.00 30.39 201 ALA A O 1
ATOM 1640 N N . ASP A 1 202 ? -58.791 -0.179 19.101 1.00 29.80 202 ASP A N 1
ATOM 1641 C CA . ASP A 1 202 ? -59.328 0.873 19.974 1.00 29.80 202 ASP A CA 1
ATOM 1642 C C . ASP A 1 202 ? -59.384 0.612 21.495 1.00 29.80 202 ASP A C 1
ATOM 1644 O O . ASP A 1 202 ? -60.294 -0.042 22.009 1.00 29.80 202 ASP A O 1
ATOM 1648 N N . LYS A 1 203 ? -58.401 1.188 22.216 1.00 28.41 203 LYS A N 1
ATOM 1649 C CA . LYS A 1 203 ? -58.541 1.919 23.497 1.00 28.41 203 LYS A CA 1
ATOM 1650 C C . LYS A 1 203 ? -57.175 2.325 24.080 1.00 28.41 203 LYS A C 1
ATOM 1652 O O . LYS A 1 203 ? -56.262 1.512 24.146 1.00 28.41 203 LYS A O 1
ATOM 1657 N N . SER A 1 204 ? -57.146 3.533 24.656 1.00 32.09 204 SER A N 1
ATOM 1658 C CA . SER A 1 204 ? -56.226 4.024 25.704 1.00 32.09 204 SER A CA 1
ATOM 1659 C C . SER A 1 204 ? -54.896 4.677 25.272 1.00 32.09 204 SER A C 1
ATOM 1661 O O . SER A 1 204 ? -53.845 4.051 25.227 1.00 32.09 204 SER A O 1
ATOM 1663 N N . GLU A 1 205 ? -54.914 6.009 25.153 1.00 35.69 205 GLU A N 1
ATOM 1664 C CA . GLU A 1 205 ? -53.737 6.904 25.195 1.00 35.69 205 GLU A CA 1
ATOM 1665 C C . GLU A 1 205 ? -53.171 7.125 26.623 1.00 35.69 205 GLU A C 1
ATOM 1667 O O . GLU A 1 205 ? -52.448 8.086 26.872 1.00 35.69 205 GLU A O 1
ATOM 1672 N N . LYS A 1 206 ? -53.467 6.249 27.597 1.00 34.84 206 LYS A N 1
ATOM 1673 C CA . LYS A 1 206 ? -52.841 6.294 28.938 1.00 34.84 206 LYS A CA 1
ATOM 1674 C C . LYS A 1 206 ? -51.826 5.182 29.196 1.00 34.84 206 LYS A C 1
ATOM 1676 O O . LYS A 1 206 ? -51.114 5.243 30.189 1.00 34.84 206 LYS A O 1
ATOM 1681 N N . THR A 1 207 ? -51.714 4.209 28.298 1.00 34.84 207 THR A N 1
ATOM 1682 C CA . THR A 1 207 ? -50.813 3.058 28.442 1.00 34.84 207 THR A CA 1
ATOM 1683 C C . THR A 1 207 ? -49.426 3.290 27.853 1.00 34.84 207 THR A C 1
ATOM 1685 O O . THR A 1 207 ? -48.508 2.569 28.226 1.00 34.84 207 THR A O 1
ATOM 1688 N N . THR A 1 208 ? -49.224 4.295 26.996 1.00 39.84 208 THR A N 1
ATOM 1689 C CA . THR A 1 208 ? -47.963 4.509 26.257 1.00 39.84 208 THR A CA 1
ATOM 1690 C C . THR A 1 208 ? -46.768 4.818 27.158 1.00 39.84 208 THR A C 1
ATOM 1692 O O . THR A 1 208 ? -45.700 4.273 26.933 1.00 39.84 208 THR A O 1
ATOM 1695 N N . ASN A 1 209 ? -46.916 5.608 28.225 1.00 42.03 209 ASN A N 1
ATOM 1696 C CA . ASN A 1 209 ? -45.764 5.947 29.075 1.00 42.03 209 ASN A CA 1
ATOM 1697 C C . ASN A 1 209 ? -45.314 4.809 30.008 1.00 42.03 209 ASN A C 1
ATOM 1699 O O . ASN A 1 209 ? -44.125 4.712 30.290 1.00 42.03 209 ASN A O 1
ATOM 1703 N N . GLU A 1 210 ? -46.218 3.953 30.491 1.00 44.09 210 GLU A N 1
ATOM 1704 C CA . GLU A 1 210 ? -45.843 2.782 31.304 1.00 44.09 210 GLU A CA 1
ATOM 1705 C C . GLU A 1 210 ? -45.355 1.617 30.437 1.00 44.09 210 GLU A C 1
ATOM 1707 O O . GLU A 1 210 ? -44.353 0.993 30.777 1.00 44.09 210 GLU A O 1
ATOM 1712 N N . THR A 1 211 ? -45.984 1.372 29.282 1.00 47.69 211 THR A N 1
ATOM 1713 C CA . THR A 1 211 ? -45.511 0.350 28.327 1.00 47.69 211 THR A CA 1
ATOM 1714 C C . THR A 1 211 ? -44.140 0.699 27.754 1.00 47.69 211 THR A C 1
ATOM 1716 O O . THR A 1 211 ? -43.251 -0.141 27.810 1.00 47.69 211 THR A O 1
ATOM 1719 N N . VAL A 1 212 ? -43.906 1.952 27.343 1.00 51.47 212 VAL A N 1
ATOM 1720 C CA . VAL A 1 212 ? -42.582 2.407 26.872 1.00 51.47 212 VAL A CA 1
ATOM 1721 C C . VAL A 1 212 ? -41.524 2.332 27.982 1.00 51.47 212 VAL A C 1
ATOM 1723 O O . VAL A 1 212 ? -40.370 2.011 27.713 1.00 51.47 212 VAL A O 1
ATOM 1726 N N . LYS A 1 213 ? -41.883 2.586 29.250 1.00 53.94 213 LYS A N 1
ATOM 1727 C CA . LYS A 1 213 ? -40.954 2.440 30.389 1.00 53.94 213 LYS A CA 1
ATOM 1728 C C . LYS A 1 213 ? -40.559 0.983 30.645 1.00 53.94 213 LYS A C 1
ATOM 1730 O O . LYS A 1 213 ? -39.374 0.714 30.836 1.00 53.94 213 LYS A O 1
ATOM 1735 N N . ILE A 1 214 ? -41.528 0.065 30.639 1.00 58.22 214 ILE A N 1
ATOM 1736 C CA . ILE A 1 214 ? -41.288 -1.380 30.793 1.00 58.22 214 ILE A CA 1
ATOM 1737 C C . ILE A 1 214 ? -40.455 -1.898 29.611 1.00 58.22 214 ILE A C 1
ATOM 1739 O O . ILE A 1 214 ? -39.508 -2.656 29.813 1.00 58.22 214 ILE A O 1
ATOM 1743 N N . GLU A 1 215 ? -40.727 -1.414 28.397 1.00 67.56 215 GLU A N 1
ATOM 1744 C CA . GLU A 1 215 ? -39.926 -1.710 27.207 1.00 67.56 215 GLU A CA 1
ATOM 1745 C C . GLU A 1 215 ? -38.481 -1.210 27.354 1.00 67.56 215 GLU A C 1
ATOM 1747 O O . GLU A 1 215 ? -37.557 -1.995 27.163 1.00 67.56 215 GLU A O 1
ATOM 1752 N N . CYS A 1 216 ? -38.246 0.035 27.781 1.00 66.44 216 CYS A N 1
ATOM 1753 C CA . CYS A 1 216 ? -36.895 0.577 27.977 1.00 66.44 216 CYS A CA 1
ATOM 1754 C C . CYS A 1 216 ? -36.073 -0.194 29.019 1.00 66.44 216 CYS A C 1
ATOM 1756 O O . CYS A 1 216 ? -34.906 -0.495 28.763 1.00 66.44 216 CYS A O 1
ATOM 1758 N N . ILE A 1 217 ? -36.661 -0.525 30.176 1.00 73.00 217 ILE A N 1
ATOM 1759 C CA . ILE A 1 217 ? -35.980 -1.330 31.204 1.00 73.00 217 ILE A CA 1
ATOM 1760 C C . ILE A 1 217 ? -35.659 -2.714 30.640 1.00 73.00 217 ILE A C 1
ATOM 1762 O O . ILE A 1 217 ? -34.509 -3.132 30.711 1.00 73.00 217 ILE A O 1
ATOM 1766 N N . SER A 1 218 ? -36.617 -3.372 29.980 1.00 75.19 218 SER A N 1
ATOM 1767 C CA . SER A 1 218 ? -36.384 -4.690 29.377 1.00 75.19 218 SER A CA 1
ATOM 1768 C C . SER A 1 218 ? -35.304 -4.668 28.283 1.00 75.19 218 SER A C 1
ATOM 1770 O O . SER A 1 218 ? -34.510 -5.601 28.182 1.00 75.19 218 SER A O 1
ATOM 1772 N N . ILE A 1 219 ? -35.208 -3.586 27.498 1.00 78.69 219 ILE A N 1
ATOM 1773 C CA . ILE A 1 219 ? -34.161 -3.390 26.484 1.00 78.69 219 ILE A CA 1
ATOM 1774 C C . ILE A 1 219 ? -32.794 -3.225 27.151 1.00 78.69 219 ILE A C 1
ATOM 1776 O O . ILE A 1 219 ? -31.820 -3.822 26.693 1.00 78.69 219 ILE A O 1
ATOM 1780 N N . LEU A 1 220 ? -32.706 -2.436 28.225 1.00 79.12 220 LEU A N 1
ATOM 1781 C CA . LEU A 1 220 ? -31.459 -2.232 28.965 1.00 79.12 220 LEU A CA 1
ATOM 1782 C C . LEU A 1 220 ? -31.021 -3.500 29.701 1.00 79.12 220 LEU A C 1
ATOM 1784 O O . LEU A 1 220 ? -29.847 -3.849 29.641 1.00 79.12 220 LEU A O 1
ATOM 1788 N N . GLU A 1 221 ? -31.944 -4.227 30.327 1.00 81.62 221 GLU A N 1
ATOM 1789 C CA . GLU A 1 221 ? -31.678 -5.529 30.949 1.00 81.62 221 GLU A CA 1
ATOM 1790 C C . GLU A 1 221 ? -31.195 -6.548 29.912 1.00 81.62 221 GLU A C 1
ATOM 1792 O O . GLU A 1 221 ? -30.197 -7.239 30.128 1.00 81.62 221 GLU A O 1
ATOM 1797 N N . GLN A 1 222 ? -31.843 -6.603 28.744 1.00 82.44 222 GLN A N 1
ATOM 1798 C CA . GLN A 1 222 ? -31.418 -7.461 27.642 1.00 82.44 222 GLN A CA 1
ATOM 1799 C C . GLN A 1 222 ? -30.044 -7.046 27.096 1.00 82.44 222 GLN A C 1
ATOM 1801 O O . GLN A 1 222 ? -29.228 -7.912 26.771 1.00 82.44 222 GLN A O 1
ATOM 1806 N N . ALA A 1 223 ? -29.755 -5.745 27.012 1.00 81.81 223 ALA A N 1
ATOM 1807 C CA . ALA A 1 223 ? -28.447 -5.238 26.610 1.00 81.81 223 ALA A CA 1
ATOM 1808 C C . ALA A 1 223 ? -27.365 -5.587 27.642 1.00 81.81 223 ALA A C 1
ATOM 1810 O O . ALA A 1 223 ? -26.300 -6.051 27.249 1.00 81.81 223 ALA A O 1
ATOM 1811 N N . VAL A 1 224 ? -27.637 -5.462 28.944 1.00 84.25 224 VAL A N 1
ATOM 1812 C CA . VAL A 1 224 ? -26.709 -5.879 30.010 1.00 84.25 224 VAL A CA 1
ATOM 1813 C C . VAL A 1 224 ? -26.466 -7.384 29.973 1.00 84.25 224 VAL A C 1
ATOM 1815 O O . VAL A 1 224 ? -25.320 -7.817 30.046 1.00 84.25 224 VAL A O 1
ATOM 1818 N N . LYS A 1 225 ? -27.508 -8.195 29.778 1.00 84.94 225 LYS A N 1
ATOM 1819 C CA . LYS A 1 225 ? -27.353 -9.644 29.601 1.00 84.94 225 LYS A CA 1
ATOM 1820 C C . LYS A 1 225 ? -26.495 -9.978 28.377 1.00 84.94 225 LYS A C 1
ATOM 1822 O O . LYS A 1 225 ? -25.605 -10.815 28.447 1.00 84.94 225 LYS A O 1
ATOM 1827 N N . THR A 1 226 ? -26.713 -9.270 27.272 1.00 83.38 226 THR A N 1
ATOM 1828 C CA . THR A 1 226 ? -25.907 -9.426 26.053 1.00 83.38 226 THR A CA 1
ATOM 1829 C C . THR A 1 226 ? -24.453 -8.988 26.278 1.00 83.38 226 THR A C 1
ATOM 1831 O O . THR A 1 226 ? -23.541 -9.592 25.716 1.00 83.38 226 THR A O 1
ATOM 1834 N N . LEU A 1 227 ? -24.217 -7.971 27.117 1.00 84.06 227 LEU A N 1
ATOM 1835 C CA . LEU A 1 227 ? -22.875 -7.539 27.511 1.00 84.06 227 LEU A CA 1
ATOM 1836 C C . LEU A 1 227 ? -22.187 -8.613 28.352 1.00 84.06 227 LEU A C 1
ATOM 1838 O O . LEU A 1 227 ? -21.035 -8.927 28.087 1.00 84.06 227 LEU A O 1
ATOM 1842 N N . GLN A 1 228 ? -22.894 -9.235 29.295 1.00 85.31 228 GLN A N 1
ATOM 1843 C CA . GLN A 1 228 ? -22.364 -10.359 30.074 1.00 85.31 228 GLN A CA 1
ATOM 1844 C C . GLN A 1 228 ? -21.983 -11.547 29.179 1.00 85.31 228 GLN A C 1
ATOM 1846 O O . GLN A 1 228 ? -20.934 -12.153 29.389 1.00 85.31 228 GLN A O 1
ATOM 1851 N N . ASP A 1 229 ? -22.784 -11.855 28.155 1.00 83.75 229 ASP A N 1
ATOM 1852 C CA . ASP A 1 229 ? -22.442 -12.888 27.169 1.00 83.75 229 ASP A CA 1
ATOM 1853 C C . ASP A 1 229 ? -21.169 -12.512 26.385 1.00 83.75 229 ASP A C 1
ATOM 1855 O O . ASP A 1 229 ? -20.286 -13.345 26.182 1.00 83.75 229 ASP A O 1
ATOM 1859 N N . PHE A 1 230 ? -21.039 -11.246 25.975 1.00 84.81 230 PHE A N 1
ATOM 1860 C CA . PHE A 1 230 ? -19.840 -10.735 25.303 1.00 84.81 230 PHE A CA 1
ATOM 1861 C C . PHE A 1 230 ? -18.598 -10.785 26.210 1.00 84.81 230 PHE A C 1
ATOM 1863 O O . PHE A 1 230 ? -17.531 -11.222 25.780 1.00 84.81 230 PHE A O 1
ATOM 1870 N N . GLU A 1 231 ? -18.742 -10.416 27.485 1.00 84.06 231 GLU A N 1
ATOM 1871 C CA . GLU A 1 231 ? -17.694 -10.526 28.503 1.00 84.06 231 GLU A CA 1
ATOM 1872 C C . GLU A 1 231 ? -17.243 -11.974 28.713 1.00 84.06 231 GLU A C 1
ATOM 1874 O O . GLU A 1 231 ? -16.055 -12.222 28.908 1.00 84.06 231 GLU A O 1
ATOM 1879 N N . GLN A 1 232 ? -18.162 -12.942 28.671 1.00 84.12 232 GLN A N 1
ATOM 1880 C CA . GLN A 1 232 ? -17.814 -14.360 28.777 1.00 84.12 232 GLN A CA 1
ATOM 1881 C C . GLN A 1 232 ? -17.003 -14.843 27.574 1.00 84.12 232 GLN A C 1
ATOM 1883 O O . GLN A 1 232 ? -16.034 -15.573 27.764 1.00 84.12 232 GLN A O 1
ATOM 1888 N N . ILE A 1 233 ? -17.348 -14.412 26.356 1.00 82.56 233 ILE A N 1
ATOM 1889 C CA . ILE A 1 233 ? -16.573 -14.739 25.148 1.00 82.56 233 ILE A CA 1
ATOM 1890 C C . ILE A 1 233 ? -15.169 -14.130 25.237 1.00 82.56 233 ILE A C 1
ATOM 1892 O O . ILE A 1 233 ? -14.181 -14.824 24.999 1.00 82.56 233 ILE A O 1
ATOM 1896 N N . LEU A 1 234 ? -15.074 -12.857 25.633 1.00 83.19 234 LEU A N 1
ATOM 1897 C CA . LEU A 1 234 ? -13.797 -12.177 25.861 1.00 83.19 234 LEU A CA 1
ATOM 1898 C C . LEU A 1 234 ? -12.943 -12.914 26.894 1.00 83.19 234 LEU A C 1
ATOM 1900 O O . LEU A 1 234 ? -11.773 -13.182 26.632 1.00 83.19 234 LEU A O 1
ATOM 1904 N N . LYS A 1 235 ? -13.531 -13.287 28.037 1.00 82.06 235 LYS A N 1
ATOM 1905 C CA . LYS A 1 235 ? -12.848 -14.066 29.076 1.00 82.06 235 LYS A CA 1
ATOM 1906 C C . LYS A 1 235 ? -12.383 -15.412 28.555 1.00 82.06 235 LYS A C 1
ATOM 1908 O O . LYS A 1 235 ? -11.235 -15.750 28.780 1.00 82.06 235 LYS A O 1
ATOM 1913 N N . LEU A 1 236 ? -13.216 -16.136 27.809 1.00 81.50 236 LEU A N 1
ATOM 1914 C CA . LEU A 1 236 ? -12.845 -17.435 27.254 1.00 81.50 236 LEU A CA 1
ATOM 1915 C C . LEU A 1 236 ? -11.632 -17.316 26.327 1.00 81.50 236 LEU A C 1
ATOM 1917 O O . LEU A 1 236 ? -10.696 -18.095 26.471 1.00 81.50 236 LEU A O 1
ATOM 1921 N N . ILE A 1 237 ? -11.607 -16.299 25.458 1.00 79.62 237 ILE A N 1
ATOM 1922 C CA . ILE A 1 237 ? -10.465 -15.999 24.582 1.00 79.62 237 ILE A CA 1
ATOM 1923 C C . ILE A 1 237 ? -9.225 -15.626 25.409 1.00 79.62 237 ILE A C 1
ATOM 1925 O O . ILE A 1 237 ? -8.133 -16.138 25.154 1.00 79.62 237 ILE A O 1
ATOM 1929 N N . CYS A 1 238 ? -9.382 -14.786 26.435 1.00 78.00 238 CYS A N 1
ATOM 1930 C CA . CYS A 1 238 ? -8.299 -14.446 27.355 1.00 78.00 238 CYS A CA 1
ATOM 1931 C C . CYS A 1 238 ? -7.785 -15.663 28.149 1.00 78.00 238 CYS A C 1
ATOM 1933 O O . CYS A 1 238 ? -6.582 -15.788 28.353 1.00 78.00 238 CYS A O 1
ATOM 1935 N N . ASP A 1 239 ? -8.651 -16.584 28.559 1.00 78.75 239 ASP A N 1
ATOM 1936 C CA . ASP A 1 239 ? -8.300 -17.756 29.366 1.00 78.75 239 ASP A CA 1
ATOM 1937 C C . ASP A 1 239 ? -7.609 -18.835 28.524 1.00 78.75 239 ASP A C 1
ATOM 1939 O O . ASP A 1 239 ? -6.654 -19.467 28.978 1.00 78.75 239 ASP A O 1
ATOM 1943 N N . SER A 1 240 ? -8.001 -18.986 27.252 1.00 76.19 240 SER A N 1
ATOM 1944 C CA . SER A 1 240 ? -7.217 -19.735 26.255 1.00 76.19 240 SER A CA 1
ATOM 1945 C C . SER A 1 240 ? -5.857 -19.088 25.952 1.00 76.19 240 SER A C 1
ATOM 1947 O O . SER A 1 240 ? -4.988 -19.690 25.309 1.00 76.19 240 SER A O 1
ATOM 1949 N N . GLY A 1 241 ? -5.641 -17.875 26.463 1.00 68.12 241 GLY A N 1
ATOM 1950 C CA . GLY A 1 241 ? -4.366 -17.195 26.502 1.00 68.12 241 GLY A CA 1
ATOM 1951 C C . GLY A 1 241 ? -3.827 -16.911 25.111 1.00 68.12 241 GLY A C 1
ATOM 1952 O O . GLY A 1 241 ? -4.435 -16.247 24.280 1.00 68.12 241 GLY A O 1
ATOM 1953 N N . ARG A 1 242 ? -2.619 -17.405 24.875 1.00 69.62 242 ARG A N 1
ATOM 1954 C CA . ARG A 1 242 ? -1.817 -17.120 23.684 1.00 69.62 242 ARG A CA 1
ATOM 1955 C C . ARG A 1 242 ? -2.054 -18.084 22.517 1.00 69.62 242 ARG A C 1
ATOM 1957 O O . ARG A 1 242 ? -1.556 -17.854 21.417 1.00 69.62 242 ARG A O 1
ATOM 1964 N N . GLN A 1 243 ? -2.826 -19.143 22.760 1.00 82.56 243 GLN A N 1
ATOM 1965 C CA . GLN A 1 243 ? -3.073 -20.252 21.832 1.00 82.56 243 GLN A CA 1
ATOM 1966 C C . GLN A 1 243 ? -4.344 -20.059 20.991 1.00 82.56 243 GLN A C 1
ATOM 1968 O O . GLN A 1 243 ? -4.856 -21.010 20.407 1.00 82.56 243 GLN A O 1
ATOM 1973 N N . VAL A 1 244 ? -4.856 -18.831 20.924 1.00 86.31 244 VAL A N 1
ATOM 1974 C CA . VAL A 1 244 ? -6.053 -18.502 20.150 1.00 86.31 244 VAL A CA 1
ATOM 1975 C C . VAL A 1 244 ? -5.663 -18.149 18.711 1.00 86.31 244 VAL A C 1
ATOM 1977 O O . VAL A 1 244 ? -4.737 -17.352 18.524 1.00 86.31 244 VAL A O 1
ATOM 1980 N N . PRO A 1 245 ? -6.320 -18.723 17.689 1.00 89.81 245 PRO A N 1
ATOM 1981 C CA . PRO A 1 245 ? -6.178 -18.293 16.300 1.00 89.81 245 PRO A CA 1
ATOM 1982 C C . PRO A 1 245 ? -6.523 -16.812 16.102 1.00 89.81 245 PRO A C 1
ATOM 1984 O O . PRO A 1 245 ? -7.361 -16.254 16.807 1.00 89.81 245 PRO A O 1
ATOM 1987 N N . ILE A 1 246 ? -5.914 -16.176 15.103 1.00 90.56 246 ILE A N 1
ATOM 1988 C CA . ILE A 1 246 ? -6.210 -14.780 14.758 1.00 90.56 246 ILE A CA 1
ATOM 1989 C C . ILE A 1 246 ? -7.697 -14.588 14.414 1.00 90.56 246 ILE A C 1
ATOM 1991 O O . ILE A 1 246 ? -8.270 -13.593 14.844 1.00 90.56 246 ILE A O 1
ATOM 1995 N N . ASP A 1 247 ? -8.335 -15.532 13.713 1.00 90.12 247 ASP A N 1
ATOM 1996 C CA . ASP A 1 247 ? -9.763 -15.477 13.341 1.00 90.12 247 ASP A CA 1
ATOM 1997 C C . ASP A 1 247 ? -10.674 -15.229 14.556 1.00 90.12 247 ASP A C 1
ATOM 1999 O O . ASP A 1 247 ? -11.509 -14.325 14.554 1.00 90.12 247 ASP A O 1
ATOM 2003 N N . ASP A 1 248 ? -10.450 -15.963 15.648 1.00 86.06 248 ASP A N 1
ATOM 2004 C CA . ASP A 1 248 ? -11.252 -15.842 16.869 1.00 86.06 248 ASP A CA 1
ATOM 2005 C C . ASP A 1 248 ? -11.032 -14.484 17.561 1.00 86.06 248 ASP A C 1
ATOM 2007 O O . ASP A 1 248 ? -11.966 -13.908 18.123 1.00 86.06 248 ASP A O 1
ATOM 2011 N N . ILE A 1 249 ? -9.817 -13.926 17.475 1.00 87.12 249 ILE A N 1
ATOM 2012 C CA . ILE A 1 249 ? -9.507 -12.579 17.978 1.00 87.12 249 ILE A CA 1
ATOM 2013 C C . ILE A 1 249 ? -10.189 -11.519 17.103 1.00 87.12 249 ILE A C 1
ATOM 2015 O O . ILE A 1 249 ? -10.787 -10.581 17.623 1.00 87.12 249 ILE A O 1
ATOM 2019 N N . LEU A 1 250 ? -10.137 -11.662 15.777 1.00 87.19 250 LEU A N 1
ATOM 2020 C CA . LEU A 1 250 ? -10.751 -10.725 14.833 1.00 87.19 250 LEU A CA 1
ATOM 2021 C C . LEU A 1 250 ? -12.278 -10.773 14.862 1.00 87.19 250 LEU A C 1
ATOM 2023 O O . LEU A 1 250 ? -12.916 -9.749 14.632 1.00 87.19 250 LEU A O 1
ATOM 2027 N N . CYS A 1 251 ? -12.879 -11.910 15.215 1.00 84.00 251 CYS A N 1
ATOM 2028 C CA . CYS A 1 251 ? -14.321 -12.014 15.437 1.00 84.00 251 CYS A CA 1
ATOM 2029 C C . CYS A 1 251 ? -14.825 -11.047 16.524 1.00 84.00 251 CYS A C 1
ATOM 2031 O O . CYS A 1 251 ? -15.985 -10.633 16.482 1.00 84.00 251 CYS A O 1
ATOM 2033 N N . LEU A 1 252 ? -13.965 -10.649 17.470 1.00 81.88 252 LEU A N 1
ATOM 2034 C CA . LEU A 1 252 ? -14.283 -9.620 18.462 1.00 81.88 252 LEU A CA 1
ATOM 2035 C C . LEU A 1 252 ? -14.267 -8.206 17.870 1.00 81.88 252 LEU A C 1
ATOM 2037 O O . LEU A 1 252 ? -14.962 -7.332 18.379 1.00 81.88 252 LEU A O 1
ATOM 2041 N N . PHE A 1 253 ? -13.508 -7.982 16.796 1.00 85.88 253 PHE A N 1
ATOM 2042 C CA . PHE A 1 253 ? -13.301 -6.680 16.161 1.00 85.88 253 PHE A CA 1
ATOM 2043 C C . PHE A 1 253 ? -13.728 -6.723 14.687 1.00 85.88 253 PHE A C 1
ATOM 2045 O O . PHE A 1 253 ? -12.887 -6.719 13.788 1.00 85.88 253 PHE A O 1
ATOM 2052 N N . PRO A 1 254 ? -15.045 -6.736 14.415 1.00 77.75 254 PRO A N 1
ATOM 2053 C CA . PRO A 1 254 ? -15.574 -6.835 13.055 1.00 77.75 254 PRO A CA 1
ATOM 2054 C C . PRO A 1 254 ? -15.187 -5.645 12.164 1.00 77.75 254 PRO A C 1
ATOM 2056 O O . PRO A 1 254 ? -15.222 -5.758 10.941 1.00 77.75 254 PRO A O 1
ATOM 2059 N N . ASP A 1 255 ? -14.825 -4.513 12.769 1.00 85.62 255 ASP A N 1
ATOM 2060 C CA . ASP A 1 255 ? -14.247 -3.355 12.097 1.00 85.62 255 ASP A CA 1
ATOM 2061 C C . ASP A 1 255 ? -12.791 -3.179 12.554 1.00 85.62 255 ASP A C 1
ATOM 2063 O O . ASP A 1 255 ? -12.511 -2.639 13.629 1.00 85.62 255 ASP A O 1
ATOM 2067 N N . ILE A 1 256 ? -11.858 -3.661 11.728 1.00 87.50 256 ILE A N 1
ATOM 2068 C CA . ILE A 1 256 ? -10.432 -3.669 12.065 1.00 87.50 256 ILE A CA 1
ATOM 2069 C C . ILE A 1 256 ? -9.837 -2.258 12.167 1.00 87.50 256 ILE A C 1
ATOM 2071 O O . ILE A 1 256 ? -8.881 -2.042 12.913 1.00 87.50 256 ILE A O 1
ATOM 2075 N N . ASP A 1 257 ? -10.420 -1.272 11.478 1.00 86.94 257 ASP A N 1
ATOM 2076 C CA . ASP A 1 257 ? -9.933 0.107 11.516 1.00 86.94 257 ASP A CA 1
ATOM 2077 C C . ASP A 1 257 ? -10.165 0.757 12.883 1.00 86.94 257 ASP A C 1
ATOM 2079 O O . ASP A 1 257 ? -9.361 1.601 13.305 1.00 86.94 257 ASP A O 1
ATOM 2083 N N . HIS A 1 258 ? -11.215 0.316 13.584 1.00 87.25 258 HIS A N 1
ATOM 2084 C CA . HIS A 1 258 ? -11.604 0.767 14.920 1.00 87.25 258 HIS A CA 1
ATOM 2085 C C . HIS A 1 258 ? -11.123 -0.156 16.051 1.00 87.25 258 HIS A C 1
ATOM 2087 O O . HIS A 1 258 ? -11.212 0.232 17.219 1.00 87.25 258 HIS A O 1
ATOM 2093 N N . ALA A 1 259 ? -10.555 -1.323 15.730 1.00 88.25 259 ALA A N 1
ATOM 2094 C CA . ALA A 1 259 ? -10.162 -2.344 16.702 1.00 88.25 259 ALA A CA 1
ATOM 2095 C C . ALA A 1 259 ? -9.269 -1.811 17.834 1.00 88.25 259 ALA A C 1
ATOM 2097 O O . ALA A 1 259 ? -9.517 -2.096 18.998 1.00 88.25 259 ALA A O 1
ATOM 2098 N N . GLU A 1 260 ? -8.268 -0.975 17.540 1.00 87.69 260 GLU A N 1
ATOM 2099 C CA . GLU A 1 260 ? -7.391 -0.406 18.579 1.00 87.69 260 GLU A CA 1
ATOM 2100 C C . GLU A 1 260 ? -8.136 0.498 19.574 1.00 87.69 260 GLU A C 1
ATOM 2102 O O . GLU A 1 260 ? -7.779 0.560 20.752 1.00 87.69 260 GLU A O 1
ATOM 2107 N N . ASN A 1 261 ? -9.163 1.217 19.116 1.00 87.38 261 ASN A N 1
ATOM 2108 C CA . ASN A 1 261 ? -9.991 2.046 19.990 1.00 87.38 261 ASN A CA 1
ATOM 2109 C C . ASN A 1 261 ? -10.946 1.181 20.811 1.00 87.38 261 ASN A C 1
ATOM 2111 O O . ASN A 1 261 ? -11.108 1.428 22.005 1.00 87.38 261 ASN A O 1
ATOM 2115 N N . ASP A 1 262 ? -11.506 0.138 20.204 1.00 86.69 262 ASP A N 1
ATOM 2116 C CA . ASP A 1 262 ? -12.339 -0.832 20.907 1.00 86.69 262 ASP A CA 1
ATOM 2117 C C . ASP A 1 262 ? -11.542 -1.554 21.996 1.00 86.69 262 ASP A C 1
ATOM 2119 O O . ASP A 1 262 ? -12.003 -1.625 23.131 1.00 86.69 262 ASP A O 1
ATOM 2123 N N . ILE A 1 263 ? -10.307 -1.985 21.713 1.00 88.06 263 ILE A N 1
ATOM 2124 C CA . ILE A 1 263 ? -9.415 -2.583 22.718 1.00 88.06 263 ILE A CA 1
ATOM 2125 C C . ILE A 1 263 ? -9.219 -1.621 23.896 1.00 88.06 263 ILE A C 1
ATOM 2127 O O . ILE A 1 263 ? -9.308 -2.057 25.040 1.00 88.06 263 ILE A O 1
ATOM 2131 N N . LYS A 1 264 ? -9.016 -0.314 23.653 1.00 87.38 264 LYS A N 1
ATOM 2132 C CA . LYS A 1 264 ? -8.874 0.693 24.727 1.00 87.38 264 LYS A CA 1
ATOM 2133 C C . LYS A 1 264 ? -10.126 0.812 25.596 1.00 87.38 264 LYS A C 1
ATOM 2135 O O . LYS A 1 264 ? -10.001 0.930 26.812 1.00 87.38 264 LYS A O 1
ATOM 2140 N N . LEU A 1 265 ? -11.311 0.786 24.988 1.00 84.75 265 LEU A N 1
ATOM 2141 C CA . LEU A 1 265 ? -12.586 0.838 25.713 1.00 84.75 265 LEU A CA 1
ATOM 2142 C C . LEU A 1 265 ? -12.849 -0.456 26.497 1.00 84.75 265 LEU A C 1
ATOM 2144 O O . LEU A 1 265 ? -13.461 -0.416 27.560 1.00 84.75 265 LEU A O 1
ATOM 2148 N N . LEU A 1 266 ? -12.340 -1.587 26.005 1.00 83.94 266 LEU A N 1
ATOM 2149 C CA . LEU A 1 266 ? -12.484 -2.909 26.612 1.00 83.94 266 LEU A CA 1
ATOM 2150 C C . LEU A 1 266 ? -11.375 -3.255 27.621 1.00 83.94 266 LEU A C 1
ATOM 2152 O O . LEU A 1 266 ? -11.438 -4.322 28.225 1.00 83.94 266 LEU A O 1
ATOM 2156 N N . ILE A 1 267 ? -10.400 -2.366 27.871 1.00 85.44 267 ILE A N 1
ATOM 2157 C CA . ILE A 1 267 ? -9.333 -2.572 28.875 1.00 85.44 267 ILE A CA 1
ATOM 2158 C C . ILE A 1 267 ? -9.871 -3.063 30.232 1.00 85.44 267 ILE A C 1
ATOM 2160 O O . ILE A 1 267 ? -9.272 -3.992 30.769 1.00 85.44 267 ILE A O 1
ATOM 2164 N N . PRO A 1 268 ? -10.973 -2.520 30.800 1.00 82.88 268 PRO A N 1
ATOM 2165 C CA . PRO A 1 268 ? -11.496 -2.991 32.087 1.00 82.88 268 PRO A CA 1
ATOM 2166 C C . PRO A 1 268 ? -11.920 -4.468 32.097 1.00 82.88 268 PRO A C 1
ATOM 2168 O O . PRO A 1 268 ? -12.030 -5.060 33.168 1.00 82.88 268 PRO A O 1
ATOM 2171 N N . LEU A 1 269 ? -12.169 -5.050 30.920 1.00 77.50 269 LEU A N 1
ATOM 2172 C CA . LEU A 1 269 ? -12.646 -6.421 30.730 1.00 77.50 269 LEU A CA 1
ATOM 2173 C C . LEU A 1 269 ? -11.535 -7.395 30.312 1.00 77.50 269 LEU A C 1
ATOM 2175 O O . LEU A 1 269 ? -11.748 -8.606 30.336 1.00 77.50 269 LEU A O 1
ATOM 2179 N N . LEU A 1 270 ? -10.368 -6.883 29.916 1.00 79.31 270 LEU A N 1
ATOM 2180 C CA . LEU A 1 270 ? -9.261 -7.663 29.366 1.00 79.31 270 LEU A CA 1
ATOM 2181 C C . LEU A 1 270 ? -8.175 -7.912 30.419 1.00 79.31 270 LEU A C 1
ATOM 2183 O O . LEU A 1 270 ? -7.839 -7.036 31.217 1.00 79.31 270 LEU A O 1
ATOM 2187 N N . ASN A 1 271 ? -7.560 -9.098 30.381 1.00 78.81 271 ASN A N 1
ATOM 2188 C CA . ASN A 1 271 ? -6.370 -9.370 31.186 1.00 78.81 271 ASN A CA 1
ATOM 2189 C C . ASN A 1 271 ? -5.183 -8.526 30.676 1.00 78.81 271 ASN A C 1
ATOM 2191 O O . ASN A 1 271 ? -4.866 -8.547 29.481 1.00 78.81 271 ASN A O 1
ATOM 2195 N N . GLN A 1 272 ? -4.502 -7.816 31.584 1.00 80.75 272 GLN A N 1
ATOM 2196 C CA . GLN A 1 272 ? -3.364 -6.950 31.255 1.00 80.75 272 GLN A CA 1
ATOM 2197 C C . GLN A 1 272 ? -2.238 -7.688 30.520 1.00 80.75 272 GLN A C 1
ATOM 2199 O O . GLN A 1 272 ? -1.599 -7.100 29.647 1.00 80.75 272 GLN A O 1
ATOM 2204 N N . ASP A 1 273 ? -2.047 -8.979 30.795 1.00 81.81 273 ASP A N 1
ATOM 2205 C CA . ASP A 1 273 ? -0.986 -9.791 30.187 1.00 81.81 273 ASP A CA 1
ATOM 2206 C C . ASP A 1 273 ? -1.209 -10.083 28.691 1.00 81.81 273 ASP A C 1
ATOM 2208 O O . ASP A 1 273 ? -0.273 -10.440 27.968 1.00 81.81 273 ASP A O 1
ATOM 2212 N N . ILE A 1 274 ? -2.449 -9.938 28.216 1.00 84.38 274 ILE A N 1
ATOM 2213 C CA . ILE A 1 274 ? -2.879 -10.307 26.859 1.00 84.38 274 ILE A CA 1
ATOM 2214 C C . ILE A 1 274 ? -3.143 -9.063 25.998 1.00 84.38 274 ILE A C 1
ATOM 2216 O O . ILE A 1 274 ? -3.105 -9.142 24.770 1.00 84.38 274 ILE A O 1
ATOM 2220 N N . LEU A 1 275 ? -3.305 -7.888 26.619 1.00 86.81 275 LEU A N 1
ATOM 2221 C CA . LEU A 1 275 ? -3.477 -6.611 25.920 1.00 86.81 275 LEU A CA 1
ATOM 2222 C C . LEU A 1 275 ? -2.435 -6.368 24.811 1.00 86.81 275 LEU A C 1
ATOM 2224 O O . LEU A 1 275 ? -2.849 -6.025 23.701 1.00 86.81 275 LEU A O 1
ATOM 2228 N N . PRO A 1 276 ? -1.115 -6.574 25.027 1.00 89.62 276 PRO A N 1
ATOM 2229 C CA . PRO A 1 276 ? -0.127 -6.364 23.968 1.00 89.62 276 PRO A CA 1
ATOM 2230 C C . PRO A 1 276 ? -0.363 -7.263 22.752 1.00 89.62 276 PRO A C 1
ATOM 2232 O O . PRO A 1 276 ? -0.194 -6.821 21.621 1.00 89.62 276 PRO A O 1
ATOM 2235 N N . LEU A 1 277 ? -0.801 -8.506 22.978 1.00 89.81 277 LEU A N 1
ATOM 2236 C CA . LEU A 1 277 ? -1.100 -9.453 21.909 1.00 89.81 277 LEU A CA 1
ATOM 2237 C C . LEU A 1 277 ? -2.279 -8.972 21.061 1.00 89.81 277 LEU A C 1
ATOM 2239 O O . LEU A 1 277 ? -2.177 -8.973 19.838 1.00 89.81 277 LEU A O 1
ATOM 2243 N N . PHE A 1 278 ? -3.354 -8.497 21.691 1.00 89.44 278 PHE A N 1
ATOM 2244 C CA . PHE A 1 278 ? -4.519 -7.960 20.983 1.00 89.44 278 PHE A CA 1
ATOM 2245 C C . PHE A 1 278 ? -4.164 -6.726 20.154 1.00 89.44 278 PHE A C 1
ATOM 2247 O O . PHE A 1 278 ? -4.528 -6.660 18.981 1.00 89.44 278 PHE A O 1
ATOM 2254 N N . PHE A 1 279 ? -3.411 -5.783 20.730 1.00 91.00 279 PHE A N 1
ATOM 2255 C CA . PHE A 1 279 ? -2.945 -4.609 19.992 1.00 91.00 279 PHE A CA 1
ATOM 2256 C C . PHE A 1 279 ? -2.074 -5.006 18.800 1.00 91.00 279 PHE A C 1
ATOM 2258 O O . PHE A 1 279 ? -2.339 -4.562 17.690 1.00 91.00 279 PHE A O 1
ATOM 2265 N N . SER A 1 280 ? -1.080 -5.878 18.987 1.00 92.19 280 SER A N 1
ATOM 2266 C CA . SER A 1 280 ? -0.208 -6.302 17.888 1.00 92.19 280 SER A CA 1
ATOM 2267 C C . SER A 1 280 ? -0.960 -7.061 16.796 1.00 92.19 280 SER A C 1
ATOM 2269 O O . SER A 1 280 ? -0.680 -6.826 15.625 1.00 92.19 280 SER A O 1
ATOM 2271 N N . VAL A 1 281 ? -1.909 -7.942 17.141 1.00 92.81 281 VAL A N 1
ATOM 2272 C CA . VAL A 1 281 ? -2.740 -8.649 16.149 1.00 92.81 281 VAL A CA 1
ATOM 2273 C C . VAL A 1 281 ? -3.612 -7.658 15.382 1.00 92.81 281 VAL A C 1
ATOM 2275 O O . VAL A 1 281 ? -3.618 -7.696 14.155 1.00 92.81 281 VAL A O 1
ATOM 2278 N N . ALA A 1 282 ? -4.286 -6.733 16.071 1.00 92.69 282 ALA A N 1
ATOM 2279 C CA . ALA A 1 282 ? -5.119 -5.720 15.428 1.00 92.69 282 ALA A CA 1
ATOM 2280 C C . ALA A 1 282 ? -4.300 -4.802 14.505 1.00 92.69 282 ALA A C 1
ATOM 2282 O O . ALA A 1 282 ? -4.652 -4.628 13.337 1.00 92.69 282 ALA A O 1
ATOM 2283 N N . SER A 1 283 ? -3.174 -4.267 14.989 1.00 93.25 283 SER A N 1
ATOM 2284 C CA . SER A 1 283 ? -2.292 -3.406 14.196 1.00 93.25 283 SER A CA 1
ATOM 2285 C C . SER A 1 283 ? -1.680 -4.152 13.006 1.00 93.25 283 SER A C 1
ATOM 2287 O O . SER A 1 283 ? -1.619 -3.595 11.912 1.00 93.25 283 SER A O 1
ATOM 2289 N N . PHE A 1 284 ? -1.258 -5.412 13.185 1.00 94.75 284 PHE A N 1
ATOM 2290 C CA . PHE A 1 284 ? -0.774 -6.241 12.079 1.00 94.75 284 PHE A CA 1
ATOM 2291 C C . PHE A 1 284 ? -1.874 -6.455 11.042 1.00 94.75 284 PHE A C 1
ATOM 2293 O O . PHE A 1 284 ? -1.644 -6.222 9.859 1.00 94.75 284 PHE A O 1
ATOM 2300 N N . TRP A 1 285 ? -3.069 -6.873 11.469 1.00 94.12 285 TRP A N 1
ATOM 2301 C CA . TRP A 1 285 ? -4.152 -7.215 10.549 1.00 94.12 285 TRP A CA 1
ATOM 2302 C C . TRP A 1 285 ? -4.658 -6.004 9.767 1.00 94.12 285 TRP A C 1
ATOM 2304 O O . TRP A 1 285 ? -4.969 -6.117 8.581 1.00 94.12 285 TRP A O 1
ATOM 2314 N N . LYS A 1 286 ? -4.658 -4.826 10.395 1.00 93.38 286 LYS A N 1
ATOM 2315 C CA . LYS A 1 286 ? -4.988 -3.558 9.744 1.00 93.38 286 LYS A CA 1
ATOM 2316 C C . LYS A 1 286 ? -4.080 -3.248 8.548 1.00 93.38 286 LYS A C 1
ATOM 2318 O O . LYS A 1 286 ? -4.573 -2.783 7.527 1.00 93.38 286 LYS A O 1
ATOM 2323 N N . ASP A 1 287 ? -2.780 -3.537 8.645 1.00 92.69 287 ASP A N 1
ATOM 2324 C CA . ASP A 1 287 ? -1.792 -3.231 7.592 1.00 92.69 287 ASP A CA 1
ATOM 2325 C C . ASP A 1 287 ? -1.224 -4.492 6.900 1.00 92.69 287 ASP A C 1
ATOM 2327 O O . ASP A 1 287 ? -0.221 -4.428 6.183 1.00 92.69 287 ASP A O 1
ATOM 2331 N N . HIS A 1 288 ? -1.850 -5.664 7.082 1.00 93.38 288 HIS A N 1
ATOM 2332 C CA . HIS A 1 288 ? -1.261 -6.959 6.702 1.00 93.38 288 HIS A CA 1
ATOM 2333 C C . HIS A 1 288 ? -0.953 -7.067 5.203 1.00 93.38 288 HIS A C 1
ATOM 2335 O O . HIS A 1 288 ? 0.067 -7.638 4.810 1.00 93.38 288 HIS A O 1
ATOM 2341 N N . ILE A 1 289 ? -1.805 -6.484 4.351 1.00 94.12 289 ILE A N 1
ATOM 2342 C CA . ILE A 1 289 ? -1.612 -6.460 2.895 1.00 94.12 289 ILE A CA 1
ATOM 2343 C C . ILE A 1 289 ? -0.337 -5.688 2.552 1.00 94.12 289 ILE A C 1
ATOM 2345 O O . ILE A 1 289 ? 0.502 -6.168 1.786 1.00 94.12 289 ILE A O 1
ATOM 2349 N N . ARG A 1 290 ? -0.162 -4.503 3.142 1.00 94.88 290 ARG A N 1
ATOM 2350 C CA . ARG A 1 290 ? 1.014 -3.666 2.911 1.00 94.88 290 ARG A CA 1
ATOM 2351 C C . ARG A 1 290 ? 2.270 -4.318 3.468 1.00 94.88 290 ARG A C 1
ATOM 2353 O O . ARG A 1 290 ? 3.274 -4.354 2.766 1.00 94.88 290 ARG A O 1
ATOM 2360 N N . ILE A 1 291 ? 2.218 -4.883 4.676 1.00 96.19 291 ILE A N 1
ATOM 2361 C CA . ILE A 1 291 ? 3.339 -5.626 5.275 1.00 96.19 291 ILE A CA 1
ATOM 2362 C C . ILE A 1 291 ? 3.756 -6.777 4.352 1.00 96.19 291 ILE A C 1
ATOM 2364 O O . ILE A 1 291 ? 4.938 -6.937 4.047 1.00 96.19 291 ILE A O 1
ATOM 2368 N N . ARG A 1 292 ? 2.791 -7.535 3.817 1.00 95.56 292 ARG A N 1
ATOM 2369 C CA . ARG A 1 292 ? 3.056 -8.609 2.852 1.00 95.56 292 ARG A CA 1
ATOM 2370 C C . ARG A 1 292 ? 3.725 -8.088 1.581 1.00 95.56 292 ARG A C 1
ATOM 2372 O O . ARG A 1 292 ? 4.662 -8.730 1.095 1.00 95.56 292 ARG A O 1
ATOM 2379 N N . TYR A 1 293 ? 3.287 -6.945 1.051 1.00 96.56 293 TYR A N 1
ATOM 2380 C CA . TYR A 1 293 ? 3.953 -6.305 -0.084 1.00 96.56 293 TYR A CA 1
ATOM 2381 C C . TYR A 1 293 ? 5.365 -5.830 0.265 1.00 96.56 293 TYR A C 1
ATOM 2383 O O . TYR A 1 293 ? 6.275 -6.094 -0.510 1.00 96.56 293 TYR A O 1
ATOM 2391 N N . ILE A 1 294 ? 5.591 -5.234 1.436 1.00 96.56 294 ILE A N 1
ATOM 2392 C CA . ILE A 1 294 ? 6.928 -4.831 1.900 1.00 96.56 294 ILE A CA 1
ATOM 2393 C C . ILE A 1 294 ? 7.860 -6.043 1.963 1.00 96.56 294 ILE A C 1
ATOM 2395 O O . ILE A 1 294 ? 8.931 -6.022 1.358 1.00 96.56 294 ILE A O 1
ATOM 2399 N N . CYS A 1 295 ? 7.447 -7.128 2.625 1.00 96.00 295 CYS A N 1
ATOM 2400 C CA . CYS A 1 295 ? 8.247 -8.351 2.707 1.00 96.00 295 CYS A CA 1
ATOM 2401 C C . CYS A 1 295 ? 8.540 -8.927 1.316 1.00 96.00 295 CYS A C 1
ATOM 2403 O O . CYS A 1 295 ? 9.676 -9.295 1.029 1.00 96.00 295 CYS A O 1
ATOM 2405 N N . THR A 1 296 ? 7.537 -8.964 0.434 1.00 95.31 296 THR A N 1
ATOM 2406 C CA . THR A 1 296 ? 7.705 -9.430 -0.952 1.00 95.31 296 THR A CA 1
ATOM 2407 C C . THR A 1 296 ? 8.680 -8.541 -1.724 1.00 95.31 296 THR A C 1
ATOM 2409 O O . THR A 1 296 ? 9.560 -9.053 -2.407 1.00 95.31 296 THR A O 1
ATOM 2412 N N . GLY A 1 297 ? 8.584 -7.220 -1.573 1.00 95.06 297 GLY A N 1
ATOM 2413 C CA . GLY A 1 297 ? 9.470 -6.267 -2.228 1.00 95.06 297 GLY A CA 1
ATOM 2414 C C . GLY A 1 297 ? 10.917 -6.370 -1.759 1.00 95.06 297 GLY A C 1
ATOM 2415 O O . GLY A 1 297 ? 11.826 -6.338 -2.584 1.00 95.06 297 GLY A O 1
ATOM 2416 N N . ILE A 1 298 ? 11.146 -6.577 -0.458 1.00 94.44 298 ILE A N 1
ATOM 2417 C CA . ILE A 1 298 ? 12.491 -6.819 0.085 1.00 94.44 298 ILE A CA 1
ATOM 2418 C C . ILE A 1 298 ? 13.068 -8.124 -0.482 1.00 94.44 298 ILE A C 1
ATOM 2420 O O . ILE A 1 298 ? 14.214 -8.136 -0.927 1.00 94.44 298 ILE A O 1
ATOM 2424 N N . MET A 1 299 ? 12.281 -9.204 -0.527 1.00 93.19 299 MET A N 1
ATOM 2425 C CA . MET A 1 299 ? 12.718 -10.473 -1.126 1.00 93.19 299 MET A CA 1
ATOM 2426 C C . MET A 1 299 ? 13.065 -10.311 -2.613 1.00 93.19 299 MET A C 1
ATOM 2428 O O . MET A 1 299 ? 14.131 -10.731 -3.058 1.00 93.19 299 MET A O 1
ATOM 2432 N N . ASN A 1 300 ? 12.199 -9.649 -3.373 1.00 91.44 300 ASN A N 1
ATOM 2433 C CA . ASN A 1 300 ? 12.409 -9.352 -4.787 1.00 91.44 300 ASN A CA 1
ATOM 2434 C C . ASN A 1 300 ? 13.702 -8.556 -5.015 1.00 91.44 300 ASN A C 1
ATOM 2436 O O . ASN A 1 300 ? 14.515 -8.906 -5.871 1.00 91.44 300 ASN A O 1
ATOM 2440 N N . LEU A 1 301 ? 13.938 -7.535 -4.187 1.00 91.12 301 LEU A N 1
ATOM 2441 C CA . LEU A 1 301 ? 15.160 -6.744 -4.219 1.00 91.12 301 LEU A CA 1
ATOM 2442 C C . LEU A 1 301 ? 16.398 -7.604 -3.919 1.00 91.12 301 LEU A C 1
ATOM 2444 O O . LEU A 1 301 ? 17.381 -7.516 -4.647 1.00 91.12 301 LEU A O 1
ATOM 2448 N N . THR A 1 302 ? 16.357 -8.478 -2.907 1.00 88.12 302 THR A N 1
ATOM 2449 C CA . THR A 1 302 ? 17.489 -9.376 -2.585 1.00 88.12 302 THR A CA 1
ATOM 2450 C C . THR A 1 302 ? 17.824 -10.363 -3.704 1.00 88.12 302 THR A C 1
ATOM 2452 O O . THR A 1 302 ? 18.958 -10.817 -3.797 1.00 88.12 302 THR A O 1
ATOM 2455 N N . GLY A 1 303 ? 16.869 -10.673 -4.589 1.00 81.50 303 GLY A N 1
ATOM 2456 C CA . GLY A 1 303 ? 17.141 -11.449 -5.800 1.00 81.50 303 GLY A CA 1
ATOM 2457 C C . GLY A 1 303 ? 17.971 -10.683 -6.839 1.00 81.50 303 GLY A C 1
ATOM 2458 O O . GLY A 1 303 ? 18.637 -11.301 -7.666 1.00 81.50 303 GLY A O 1
ATOM 2459 N N . LYS A 1 304 ? 17.952 -9.345 -6.796 1.00 83.56 304 LYS A N 1
ATOM 2460 C CA . LYS A 1 304 ? 18.662 -8.455 -7.731 1.00 83.56 304 LYS A CA 1
ATOM 2461 C C . LYS A 1 304 ? 19.980 -7.928 -7.157 1.00 83.56 304 LYS A C 1
ATOM 2463 O O . LYS A 1 304 ? 20.943 -7.750 -7.901 1.00 83.56 304 LYS A O 1
ATOM 2468 N N . ILE A 1 305 ? 20.039 -7.676 -5.848 1.00 86.31 305 ILE A N 1
ATOM 2469 C CA . ILE A 1 305 ? 21.238 -7.185 -5.157 1.00 86.31 305 ILE A CA 1
ATOM 2470 C C . ILE A 1 305 ? 21.760 -8.206 -4.148 1.00 86.31 305 ILE A C 1
ATOM 2472 O O . ILE A 1 305 ? 20.997 -8.793 -3.389 1.00 86.31 305 ILE A O 1
ATOM 2476 N N . SER A 1 306 ? 23.083 -8.364 -4.072 1.00 85.19 306 SER A N 1
ATOM 2477 C CA . SER A 1 306 ? 23.717 -9.184 -3.034 1.00 85.19 306 SER A CA 1
ATOM 2478 C C . SER A 1 306 ? 23.493 -8.558 -1.653 1.00 85.19 306 SER A C 1
ATOM 2480 O O . SER A 1 306 ? 24.191 -7.617 -1.256 1.00 85.19 306 SER A O 1
ATOM 2482 N N . ALA A 1 307 ? 22.509 -9.078 -0.924 1.00 87.81 307 ALA A N 1
ATOM 2483 C CA . ALA A 1 307 ? 22.052 -8.568 0.362 1.00 87.81 307 ALA A CA 1
ATOM 2484 C C . ALA A 1 307 ? 21.970 -9.693 1.401 1.00 87.81 307 ALA A C 1
ATOM 2486 O O . ALA A 1 307 ? 21.513 -10.793 1.100 1.00 87.81 307 ALA A O 1
ATOM 2487 N N . ASN A 1 308 ? 22.400 -9.411 2.632 1.00 87.69 308 ASN A N 1
ATOM 2488 C CA . ASN A 1 308 ? 22.290 -10.340 3.754 1.00 87.69 308 ASN A CA 1
ATOM 2489 C C . ASN A 1 308 ? 20.995 -10.057 4.530 1.00 87.69 308 ASN A C 1
ATOM 2491 O O . ASN A 1 308 ? 20.978 -9.210 5.427 1.00 87.69 308 ASN A O 1
ATOM 2495 N N . ILE A 1 309 ? 19.905 -10.719 4.132 1.00 88.12 309 ILE A N 1
ATOM 2496 C CA . ILE A 1 309 ? 18.575 -10.598 4.744 1.00 88.12 309 ILE A CA 1
ATOM 2497 C C . ILE A 1 309 ? 18.029 -12.000 5.022 1.00 88.12 309 ILE A C 1
ATOM 2499 O O . ILE A 1 309 ? 18.152 -12.895 4.187 1.00 88.12 309 ILE A O 1
ATOM 2503 N N . ASP A 1 310 ? 17.405 -12.188 6.185 1.00 90.81 310 ASP A N 1
ATOM 2504 C CA . ASP A 1 310 ? 16.761 -13.450 6.548 1.00 90.81 310 ASP A CA 1
ATOM 2505 C C . ASP A 1 310 ? 15.462 -13.658 5.746 1.00 90.81 310 ASP A C 1
ATOM 2507 O O . ASP A 1 310 ? 14.379 -13.193 6.111 1.00 90.81 310 ASP A O 1
ATOM 2511 N N . LEU A 1 311 ? 15.577 -14.370 4.623 1.00 90.62 311 LEU A N 1
ATOM 2512 C CA . LEU A 1 311 ? 14.444 -14.705 3.756 1.00 90.62 311 LEU A CA 1
ATOM 2513 C C . LEU A 1 311 ? 13.436 -15.643 4.432 1.00 90.62 311 LEU A C 1
ATOM 2515 O O . LEU A 1 311 ? 12.251 -15.601 4.100 1.00 90.62 311 LEU A O 1
ATOM 2519 N N . ASN A 1 312 ? 13.875 -16.476 5.382 1.00 92.69 312 ASN A N 1
ATOM 2520 C CA . ASN A 1 312 ? 12.975 -17.371 6.107 1.00 92.69 312 ASN A CA 1
ATOM 2521 C C . ASN A 1 312 ? 12.060 -16.567 7.030 1.00 92.69 312 ASN A C 1
ATOM 2523 O O . ASN A 1 312 ? 10.859 -16.831 7.077 1.00 92.69 312 ASN A O 1
ATOM 2527 N N . PHE A 1 313 ? 12.602 -15.540 7.688 1.00 94.19 313 PHE A N 1
ATOM 2528 C CA . PHE A 1 313 ? 11.812 -14.617 8.499 1.00 94.19 313 PHE A CA 1
ATOM 2529 C C . PHE A 1 313 ? 10.804 -13.808 7.666 1.00 94.19 313 PHE A C 1
ATOM 2531 O O . PHE A 1 313 ? 9.640 -13.676 8.041 1.00 94.19 313 PHE A O 1
ATOM 2538 N N . LEU A 1 314 ? 11.198 -13.313 6.487 1.00 94.19 314 LEU A N 1
ATOM 2539 C CA . LEU A 1 314 ? 10.258 -12.625 5.589 1.00 94.19 314 LEU A CA 1
ATOM 2540 C C . LEU A 1 314 ? 9.128 -13.548 5.113 1.00 94.19 314 LEU A C 1
ATOM 2542 O O . LEU A 1 314 ? 7.974 -13.123 5.030 1.00 94.19 314 LEU A O 1
ATOM 2546 N N . ASN A 1 315 ? 9.438 -14.818 4.841 1.00 93.56 315 ASN A N 1
ATOM 2547 C CA . ASN A 1 315 ? 8.427 -15.818 4.508 1.00 93.56 315 ASN A CA 1
ATOM 2548 C C . ASN A 1 315 ? 7.496 -16.117 5.686 1.00 93.56 315 ASN A C 1
ATOM 2550 O O . ASN A 1 315 ? 6.293 -16.238 5.463 1.00 93.56 315 ASN A O 1
ATOM 2554 N N . SER A 1 316 ? 8.010 -16.174 6.921 1.00 93.81 316 SER A N 1
ATOM 2555 C CA . SER A 1 316 ? 7.173 -16.433 8.096 1.00 93.81 316 SER A CA 1
ATOM 2556 C C . SER A 1 316 ? 6.166 -15.310 8.347 1.00 93.81 316 SER A C 1
ATOM 2558 O O . SER A 1 316 ? 5.018 -15.597 8.672 1.00 93.81 316 SER A O 1
ATOM 2560 N N . ILE A 1 317 ? 6.546 -14.044 8.122 1.00 94.75 317 ILE A N 1
ATOM 2561 C CA . ILE A 1 317 ? 5.610 -12.905 8.177 1.00 94.75 317 ILE A CA 1
ATOM 2562 C C . ILE A 1 317 ? 4.534 -13.035 7.089 1.00 94.75 317 ILE A C 1
ATOM 2564 O O . ILE A 1 317 ? 3.347 -12.874 7.361 1.00 94.75 317 ILE A O 1
ATOM 2568 N N . ARG A 1 318 ? 4.931 -13.353 5.849 1.00 93.69 318 ARG A N 1
ATOM 2569 C CA . ARG A 1 318 ? 4.001 -13.485 4.711 1.00 93.69 318 ARG A CA 1
ATOM 2570 C C . ARG A 1 318 ? 3.015 -14.642 4.856 1.00 93.69 318 ARG A C 1
ATOM 2572 O O . ARG A 1 318 ? 1.962 -14.596 4.224 1.00 93.69 318 ARG A O 1
ATOM 2579 N N . SER A 1 319 ? 3.382 -15.680 5.606 1.00 93.06 319 SER A N 1
ATOM 2580 C CA . SER A 1 319 ? 2.536 -16.849 5.848 1.00 93.06 319 SER A CA 1
ATOM 2581 C C . SER A 1 319 ? 1.519 -16.660 6.970 1.00 93.06 319 SER A C 1
ATOM 2583 O O . SER A 1 319 ? 0.705 -17.555 7.162 1.00 93.06 319 SER A O 1
ATOM 2585 N N . ILE A 1 320 ? 1.559 -15.540 7.706 1.00 94.62 320 ILE A N 1
ATOM 2586 C CA . ILE A 1 320 ? 0.554 -15.255 8.734 1.00 94.62 320 ILE A CA 1
ATOM 2587 C C . ILE A 1 320 ? -0.815 -15.133 8.059 1.00 94.62 320 ILE A C 1
ATOM 2589 O O . ILE A 1 320 ? -1.014 -14.317 7.157 1.00 94.62 320 ILE A O 1
ATOM 2593 N N . ASP A 1 321 ? -1.747 -15.957 8.518 1.00 93.81 321 ASP A N 1
ATOM 2594 C CA . ASP A 1 321 ? -3.130 -16.035 8.064 1.00 93.81 321 ASP A CA 1
ATOM 2595 C C . ASP A 1 321 ? -4.094 -16.119 9.259 1.00 93.81 321 ASP A C 1
ATOM 2597 O O . ASP A 1 321 ? -3.677 -16.157 10.414 1.00 93.81 321 ASP A O 1
ATOM 2601 N N . GLU A 1 322 ? -5.399 -16.175 8.993 1.00 91.12 322 GLU A N 1
ATOM 2602 C CA . GLU A 1 322 ? -6.448 -16.189 10.027 1.00 91.12 322 GLU A CA 1
ATOM 2603 C C . GLU A 1 322 ? -6.329 -17.394 10.980 1.00 91.12 322 GLU A C 1
ATOM 2605 O O . GLU A 1 322 ? -6.762 -17.341 12.129 1.00 91.12 322 GLU A O 1
ATOM 2610 N N . LYS A 1 323 ? -5.705 -18.487 10.526 1.00 92.88 323 LYS A N 1
ATOM 2611 C CA . LYS A 1 323 ? -5.516 -19.716 11.310 1.00 92.88 323 LYS A CA 1
ATOM 2612 C C . LYS A 1 323 ? -4.248 -19.689 12.153 1.00 92.88 323 LYS A C 1
ATOM 2614 O O . LYS A 1 323 ? -4.055 -20.564 12.997 1.00 92.88 323 LYS A O 1
ATOM 2619 N N . THR A 1 324 ? -3.370 -18.724 11.910 1.00 93.12 324 THR A N 1
ATOM 2620 C CA . THR A 1 324 ? -2.139 -18.552 12.667 1.00 93.12 324 THR A CA 1
ATOM 2621 C C . THR A 1 324 ? -2.480 -18.188 14.109 1.00 93.12 324 THR A C 1
ATOM 2623 O O . THR A 1 324 ? -3.417 -17.438 14.369 1.00 93.12 324 THR A O 1
ATOM 2626 N N . LEU A 1 325 ? -1.729 -18.729 15.069 1.00 92.94 325 LEU A N 1
ATOM 2627 C CA . LEU A 1 325 ? -1.924 -18.411 16.483 1.00 92.94 325 LEU A CA 1
ATOM 2628 C C . LEU A 1 325 ? -1.536 -16.954 16.768 1.00 92.94 325 LEU A C 1
ATOM 2630 O O . LEU A 1 325 ? -0.505 -16.474 16.287 1.00 92.94 325 LEU A O 1
ATOM 2634 N N . GLY A 1 326 ? -2.312 -16.278 17.615 1.00 90.62 326 GLY A N 1
ATOM 2635 C CA . GLY A 1 326 ? -2.092 -14.885 18.000 1.00 90.62 326 GLY A CA 1
ATOM 2636 C C . GLY A 1 326 ? -0.695 -14.632 18.570 1.00 90.62 326 GLY A C 1
ATOM 2637 O O . GLY A 1 326 ? -0.091 -13.606 18.275 1.00 90.62 326 GLY A O 1
ATOM 2638 N N . GLU A 1 327 ? -0.112 -15.580 19.310 1.00 91.25 327 GLU A N 1
ATOM 2639 C CA . GLU A 1 327 ? 1.261 -15.454 19.825 1.00 91.25 327 GLU A CA 1
ATOM 2640 C C . GLU A 1 327 ? 2.339 -15.531 18.743 1.00 91.25 327 GLU A C 1
ATOM 2642 O O . GLU A 1 327 ? 3.349 -14.820 18.811 1.00 91.25 327 GLU A O 1
ATOM 2647 N N . ILE A 1 328 ? 2.124 -16.355 17.717 1.00 92.69 328 ILE A N 1
ATOM 2648 C CA . ILE A 1 328 ? 3.026 -16.420 16.564 1.00 92.69 328 ILE A CA 1
ATOM 2649 C C . ILE A 1 328 ? 2.958 -15.093 15.807 1.00 92.69 328 ILE A C 1
ATOM 2651 O O . ILE A 1 328 ? 4.004 -14.533 15.479 1.00 92.69 328 ILE A O 1
ATOM 2655 N N . CYS A 1 329 ? 1.754 -14.549 15.603 1.00 93.69 329 CYS A N 1
ATOM 2656 C CA . CYS A 1 329 ? 1.568 -13.224 15.015 1.00 93.69 329 CYS A CA 1
ATOM 2657 C C . CYS A 1 329 ? 2.252 -12.135 15.847 1.00 93.69 329 CYS A C 1
ATOM 2659 O O . CYS A 1 329 ? 3.067 -11.392 15.313 1.00 93.69 329 CYS A O 1
ATOM 2661 N N . PHE A 1 330 ? 1.984 -12.076 17.155 1.00 92.94 330 PHE A N 1
ATOM 2662 C CA . PHE A 1 330 ? 2.576 -11.108 18.081 1.00 92.94 330 PHE A CA 1
ATOM 2663 C C . PHE A 1 330 ? 4.107 -11.128 18.019 1.00 92.94 330 PHE A C 1
ATOM 2665 O O . PHE A 1 330 ? 4.739 -10.113 17.734 1.00 92.94 330 PHE A O 1
ATOM 2672 N N . SER A 1 331 ? 4.714 -12.298 18.230 1.00 93.62 331 SER A N 1
ATOM 2673 C CA . SER A 1 331 ? 6.174 -12.434 18.274 1.00 93.62 331 SER A CA 1
ATOM 2674 C C . SER A 1 331 ? 6.840 -12.158 16.922 1.00 93.62 331 SER A C 1
ATOM 2676 O O . SER A 1 331 ? 7.934 -11.592 16.876 1.00 93.62 331 SER A O 1
ATOM 2678 N N . THR A 1 332 ? 6.191 -12.531 15.819 1.00 94.75 332 THR A N 1
ATOM 2679 C CA . THR A 1 332 ? 6.696 -12.295 14.460 1.00 94.75 332 THR A CA 1
ATOM 2680 C C . THR A 1 332 ? 6.554 -10.826 14.065 1.00 94.75 332 THR A C 1
ATOM 2682 O O . THR A 1 332 ? 7.487 -10.248 13.507 1.00 94.75 332 THR A O 1
ATOM 2685 N N . TYR A 1 333 ? 5.426 -10.199 14.404 1.00 95.62 333 TYR A N 1
ATOM 2686 C CA . TYR A 1 333 ? 5.169 -8.794 14.116 1.00 95.62 333 TYR A CA 1
ATOM 2687 C C . TYR A 1 333 ? 6.070 -7.871 14.938 1.00 95.62 333 TYR A C 1
ATOM 2689 O O . TYR A 1 333 ? 6.688 -6.981 14.367 1.00 95.62 333 TYR A O 1
ATOM 2697 N N . GLU A 1 334 ? 6.262 -8.113 16.237 1.00 94.56 334 GLU A N 1
ATOM 2698 C CA . GLU A 1 334 ? 7.183 -7.295 17.041 1.00 94.56 334 GLU A CA 1
ATOM 2699 C C . GLU A 1 334 ? 8.622 -7.359 16.502 1.00 94.56 334 GLU A C 1
ATOM 2701 O O . GLU A 1 334 ? 9.277 -6.326 16.346 1.00 94.56 334 GLU A O 1
ATOM 2706 N N . LYS A 1 335 ? 9.084 -8.544 16.078 1.00 94.81 335 LYS A N 1
ATOM 2707 C CA . LYS A 1 335 ? 10.372 -8.676 15.376 1.00 94.81 335 LYS A CA 1
ATOM 2708 C C . LYS A 1 335 ? 10.398 -7.903 14.057 1.00 94.81 335 LYS A C 1
ATOM 2710 O O . LYS A 1 335 ? 11.409 -7.273 13.750 1.00 94.81 335 LYS A O 1
ATOM 2715 N N . TYR A 1 336 ? 9.314 -7.928 13.278 1.00 95.56 336 TYR A N 1
ATOM 2716 C CA . TYR A 1 336 ? 9.212 -7.155 12.036 1.00 95.56 336 TYR A CA 1
ATOM 2717 C C . TYR A 1 336 ? 9.346 -5.657 12.321 1.00 95.56 336 TYR A C 1
ATOM 2719 O O . TYR A 1 336 ? 10.119 -4.964 11.656 1.00 95.56 336 TYR A O 1
ATOM 2727 N N . ARG A 1 337 ? 8.663 -5.166 13.358 1.00 94.69 337 ARG A N 1
ATOM 2728 C CA . ARG A 1 337 ? 8.713 -3.757 13.752 1.00 94.69 337 ARG A CA 1
ATOM 2729 C C . ARG A 1 337 ? 10.118 -3.329 14.149 1.00 94.69 337 ARG A C 1
ATOM 2731 O O . ARG A 1 337 ? 10.576 -2.261 13.756 1.00 94.69 337 ARG A O 1
ATOM 2738 N N . GLU A 1 338 ? 10.823 -4.159 14.910 1.00 93.19 338 GLU A N 1
ATOM 2739 C CA . GLU A 1 338 ? 12.195 -3.876 15.338 1.00 93.19 338 GLU A CA 1
ATOM 2740 C C . GLU A 1 338 ? 13.218 -3.931 14.202 1.00 93.19 338 GLU A C 1
ATOM 2742 O O . GLU A 1 338 ? 14.129 -3.101 14.150 1.00 93.19 338 GLU A O 1
ATOM 2747 N N . GLN A 1 339 ? 13.085 -4.895 13.291 1.00 90.38 339 GLN A N 1
ATOM 2748 C CA . GLN A 1 339 ? 14.047 -5.080 12.206 1.00 90.38 339 GLN A CA 1
ATOM 2749 C C . GLN A 1 339 ? 13.809 -4.143 11.021 1.00 90.38 339 GLN A C 1
ATOM 2751 O O . GLN A 1 339 ? 14.780 -3.720 10.395 1.00 90.38 339 GLN A O 1
ATOM 2756 N N . PHE A 1 340 ? 12.553 -3.806 10.724 1.00 91.75 340 PHE A N 1
ATOM 2757 C CA . PHE A 1 340 ? 12.177 -3.084 9.511 1.00 91.75 340 PHE A CA 1
ATOM 2758 C C . PHE A 1 340 ? 11.513 -1.743 9.819 1.00 91.75 340 PHE A C 1
ATOM 2760 O O . PHE A 1 340 ? 12.073 -0.703 9.474 1.00 91.75 340 PHE A O 1
ATOM 2767 N N . GLU A 1 341 ? 10.361 -1.744 10.494 1.00 91.69 341 GLU A N 1
ATOM 2768 C CA . GLU A 1 341 ? 9.527 -0.541 10.661 1.00 91.69 341 GLU A CA 1
ATOM 2769 C C . GLU A 1 341 ? 10.256 0.591 11.397 1.00 91.69 341 GLU A C 1
ATOM 2771 O O . GLU A 1 341 ? 10.274 1.723 10.927 1.00 91.69 341 GLU A O 1
ATOM 2776 N N . LYS A 1 342 ? 10.928 0.285 12.514 1.00 91.19 342 LYS A N 1
ATOM 2777 C CA . LYS A 1 342 ? 11.670 1.275 13.313 1.00 91.19 342 LYS A CA 1
ATOM 2778 C C . LYS A 1 342 ? 12.956 1.763 12.636 1.00 91.19 342 LYS A C 1
ATOM 2780 O O . LYS A 1 342 ? 13.469 2.814 13.010 1.00 91.19 342 LYS A O 1
ATOM 2785 N N . LYS A 1 343 ? 13.504 1.001 11.682 1.00 88.12 343 LYS A N 1
ATOM 2786 C CA . LYS A 1 343 ? 14.781 1.308 11.010 1.00 88.12 343 LYS A CA 1
ATOM 2787 C C . LYS A 1 343 ? 14.614 2.005 9.659 1.00 88.12 343 LYS A C 1
ATOM 2789 O O . LYS A 1 343 ? 15.592 2.536 9.141 1.00 88.12 343 LYS A O 1
ATOM 2794 N N . CYS A 1 344 ? 13.415 1.991 9.084 1.00 91.44 344 CYS A N 1
ATOM 2795 C CA . CYS A 1 344 ? 13.136 2.566 7.772 1.00 91.44 344 CYS A CA 1
ATOM 2796 C C . CYS A 1 344 ? 12.268 3.814 7.896 1.00 91.44 344 CYS A C 1
ATOM 2798 O O . CYS A 1 344 ? 11.299 3.835 8.651 1.00 91.44 344 CYS A O 1
ATOM 2800 N N . SER A 1 345 ? 12.538 4.835 7.084 1.00 90.31 345 SER A N 1
ATOM 2801 C CA . SER A 1 345 ? 11.555 5.902 6.896 1.00 90.31 345 SER A CA 1
ATOM 2802 C C . SER A 1 345 ? 10.279 5.385 6.213 1.00 90.31 345 SER A C 1
ATOM 2804 O O . SER A 1 345 ? 10.296 4.413 5.449 1.00 90.31 345 SER A O 1
ATOM 2806 N N . ALA A 1 346 ? 9.161 6.084 6.434 1.00 89.56 346 ALA A N 1
ATOM 2807 C CA . ALA A 1 346 ? 7.879 5.770 5.800 1.00 89.56 346 ALA A CA 1
ATOM 2808 C C . ALA A 1 346 ? 7.962 5.747 4.260 1.00 89.56 346 ALA A C 1
ATOM 2810 O O . ALA A 1 346 ? 7.297 4.933 3.615 1.00 89.56 346 ALA A O 1
ATOM 2811 N N . ASN A 1 347 ? 8.814 6.592 3.669 1.00 88.81 347 ASN A N 1
ATOM 2812 C CA . ASN A 1 347 ? 9.051 6.625 2.224 1.00 88.81 347 ASN A CA 1
ATOM 2813 C C . ASN A 1 347 ? 9.747 5.347 1.742 1.00 88.81 347 ASN A C 1
ATOM 2815 O O . ASN A 1 347 ? 9.305 4.745 0.767 1.00 88.81 347 ASN A O 1
ATOM 2819 N N . THR A 1 348 ? 10.773 4.881 2.457 1.00 91.62 348 THR A N 1
ATOM 2820 C CA . THR A 1 348 ? 11.473 3.633 2.124 1.00 91.62 348 THR A CA 1
ATOM 2821 C C . THR A 1 348 ? 10.557 2.414 2.259 1.00 91.62 348 THR A C 1
ATOM 2823 O O . THR A 1 348 ? 10.540 1.557 1.378 1.00 91.62 348 THR A O 1
ATOM 2826 N N . LEU A 1 349 ? 9.727 2.351 3.307 1.00 93.12 349 LEU A N 1
ATOM 2827 C CA . LEU A 1 349 ? 8.716 1.291 3.439 1.00 93.12 349 LEU A CA 1
ATOM 2828 C C . LEU A 1 349 ? 7.694 1.337 2.296 1.00 93.12 349 LEU A C 1
ATOM 2830 O O . LEU A 1 349 ? 7.289 0.300 1.777 1.00 93.12 349 LEU A O 1
ATOM 2834 N N . THR A 1 350 ? 7.306 2.535 1.859 1.00 92.12 350 THR A N 1
ATOM 2835 C CA . THR A 1 350 ? 6.410 2.714 0.707 1.00 92.12 350 THR A CA 1
ATOM 2836 C C . THR A 1 350 ? 7.067 2.232 -0.587 1.00 92.12 350 THR A C 1
ATOM 2838 O O . THR A 1 350 ? 6.431 1.513 -1.353 1.00 92.12 350 THR A O 1
ATOM 2841 N N . LEU A 1 351 ? 8.352 2.528 -0.800 1.00 92.94 351 LEU A N 1
ATOM 2842 C CA . LEU A 1 351 ? 9.122 2.001 -1.928 1.00 92.94 351 LEU A CA 1
ATOM 2843 C C . LEU A 1 351 ? 9.157 0.466 -1.924 1.00 92.94 351 LEU A C 1
ATOM 2845 O O . LEU A 1 351 ? 8.881 -0.147 -2.952 1.00 92.94 351 LEU A O 1
ATOM 2849 N N . PHE A 1 352 ? 9.447 -0.166 -0.782 1.00 94.75 352 PHE A N 1
ATOM 2850 C CA . PHE A 1 352 ? 9.432 -1.630 -0.680 1.00 94.75 352 PHE A CA 1
ATOM 2851 C C . PHE A 1 352 ? 8.042 -2.218 -0.919 1.00 94.75 352 PHE A C 1
ATOM 2853 O O . PHE A 1 352 ? 7.920 -3.236 -1.596 1.00 94.75 352 PHE A O 1
ATOM 2860 N N . SER A 1 353 ? 6.988 -1.555 -0.442 1.00 95.31 353 SER A N 1
ATOM 2861 C CA . SER A 1 353 ? 5.617 -1.942 -0.768 1.00 95.31 353 SER A CA 1
ATOM 2862 C C . SER A 1 353 ? 5.370 -1.910 -2.281 1.00 95.31 353 SER A C 1
ATOM 2864 O O . SER A 1 353 ? 4.801 -2.859 -2.810 1.00 95.31 353 SER A O 1
ATOM 2866 N N . TYR A 1 354 ? 5.831 -0.875 -2.994 1.00 93.25 354 TYR A N 1
ATOM 2867 C CA . TYR A 1 354 ? 5.724 -0.803 -4.458 1.00 93.25 354 TYR A CA 1
ATOM 2868 C C . TYR A 1 354 ? 6.530 -1.901 -5.161 1.00 93.25 354 TYR A C 1
ATOM 2870 O O . TYR A 1 354 ? 6.026 -2.514 -6.100 1.00 93.25 354 TYR A O 1
ATOM 2878 N N . TYR A 1 355 ? 7.743 -2.204 -4.691 1.00 92.75 355 TYR A N 1
ATOM 2879 C CA . TYR A 1 355 ? 8.544 -3.326 -5.204 1.00 92.75 355 TYR A CA 1
ATOM 2880 C C . TYR A 1 355 ? 7.818 -4.674 -5.107 1.00 92.75 355 TYR A C 1
ATOM 2882 O O . TYR A 1 355 ? 8.019 -5.552 -5.948 1.00 92.75 355 TYR A O 1
ATOM 2890 N N . GLY A 1 356 ? 6.997 -4.854 -4.070 1.00 94.19 356 GLY A N 1
ATOM 2891 C CA . GLY A 1 356 ? 6.197 -6.060 -3.886 1.00 94.19 356 GLY A CA 1
ATOM 2892 C C . GLY A 1 356 ? 4.889 -6.060 -4.670 1.00 94.19 356 GLY A C 1
ATOM 2893 O O . GLY A 1 356 ? 4.531 -7.090 -5.235 1.00 94.19 356 GLY A O 1
ATOM 2894 N N . SER A 1 357 ? 4.166 -4.937 -4.705 1.00 94.62 357 SER A N 1
ATOM 2895 C CA . SER A 1 357 ? 2.852 -4.849 -5.359 1.00 94.62 357 SER A CA 1
ATOM 2896 C C . SER A 1 357 ? 2.934 -4.671 -6.877 1.00 94.62 357 SER A C 1
ATOM 2898 O O . SER A 1 357 ? 2.016 -5.066 -7.586 1.00 94.62 357 SER A O 1
ATOM 2900 N N . SER A 1 358 ? 4.024 -4.084 -7.378 1.00 94.31 358 SER A N 1
ATOM 2901 C CA . SER A 1 358 ? 4.212 -3.694 -8.782 1.00 94.31 358 SER A CA 1
ATOM 2902 C C . SER A 1 358 ? 5.470 -4.325 -9.383 1.00 94.31 358 SER A C 1
ATOM 2904 O O . SER A 1 358 ? 6.229 -3.659 -10.084 1.00 94.31 358 SER A O 1
ATOM 2906 N N . TRP A 1 359 ? 5.717 -5.610 -9.107 1.00 91.12 359 TRP A N 1
ATOM 2907 C CA . TRP A 1 359 ? 6.918 -6.320 -9.572 1.00 91.12 359 TRP A CA 1
ATOM 2908 C C . TRP A 1 359 ? 7.176 -6.165 -11.081 1.00 91.12 359 TRP A C 1
ATOM 2910 O O . TRP A 1 359 ? 8.300 -5.868 -11.474 1.00 91.12 359 TRP A O 1
ATOM 2920 N N . ASP A 1 360 ? 6.136 -6.258 -11.916 1.00 92.44 360 ASP A N 1
ATOM 2921 C CA . ASP A 1 360 ? 6.248 -6.139 -13.378 1.00 92.44 360 ASP A CA 1
ATOM 2922 C C . ASP A 1 360 ? 6.796 -4.785 -13.856 1.00 92.44 360 ASP A C 1
ATOM 2924 O O . ASP A 1 360 ? 7.353 -4.706 -14.957 1.00 92.44 360 ASP A O 1
ATOM 2928 N N . LEU A 1 361 ? 6.602 -3.719 -13.067 1.00 95.06 361 LEU A N 1
ATOM 2929 C CA . LEU A 1 361 ? 7.177 -2.400 -13.327 1.00 95.06 361 LEU A CA 1
ATOM 2930 C C . LEU A 1 361 ? 8.681 -2.429 -13.059 1.00 95.06 361 LEU A C 1
ATOM 2932 O O . LEU A 1 361 ? 9.452 -2.000 -13.910 1.00 95.06 361 LEU A O 1
ATOM 2936 N N . PHE A 1 362 ? 9.092 -2.939 -11.897 1.00 94.50 362 PHE A N 1
ATOM 2937 C CA . PHE A 1 362 ? 10.502 -2.991 -11.507 1.00 94.50 362 PHE A CA 1
ATOM 2938 C C . PHE A 1 362 ? 11.305 -3.946 -12.384 1.00 94.50 362 PHE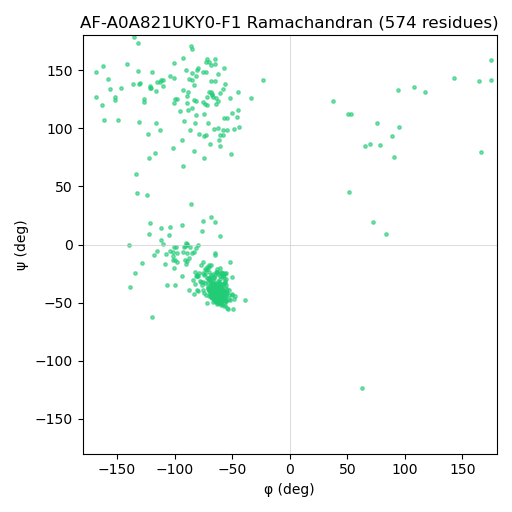 A C 1
ATOM 2940 O O . PHE A 1 362 ? 12.387 -3.583 -12.829 1.00 94.50 362 PHE A O 1
ATOM 2947 N N . ASP A 1 363 ? 10.756 -5.113 -12.721 1.00 93.00 363 ASP A N 1
ATOM 2948 C CA . ASP A 1 363 ? 11.423 -6.040 -13.633 1.00 93.00 363 ASP A CA 1
ATOM 2949 C C . ASP A 1 363 ? 11.606 -5.429 -15.031 1.00 93.00 363 ASP A C 1
ATOM 2951 O O . ASP A 1 363 ? 12.668 -5.555 -15.642 1.00 93.00 363 ASP A O 1
ATOM 2955 N N . PHE A 1 364 ? 10.612 -4.669 -15.505 1.00 95.25 364 PHE A N 1
ATOM 2956 C CA . PHE A 1 364 ? 10.750 -3.919 -16.748 1.00 95.25 364 PHE A CA 1
ATOM 2957 C C . PHE A 1 364 ? 11.798 -2.807 -16.632 1.00 95.25 364 PHE A C 1
ATOM 2959 O O . PHE A 1 364 ? 12.691 -2.748 -17.468 1.00 95.25 364 PHE A O 1
ATOM 2966 N N . LEU A 1 365 ? 11.753 -1.973 -15.589 1.00 94.88 365 LEU A N 1
ATOM 2967 C CA . LEU A 1 365 ? 12.752 -0.923 -15.336 1.00 94.88 365 LEU A CA 1
ATOM 2968 C C . LEU A 1 365 ? 14.183 -1.478 -15.281 1.00 94.88 365 LEU A C 1
ATOM 2970 O O . LEU A 1 365 ? 15.111 -0.847 -15.791 1.00 94.88 365 LEU A O 1
ATOM 2974 N N . ASP A 1 366 ? 14.366 -2.656 -14.692 1.00 90.81 366 ASP A N 1
ATOM 2975 C CA . ASP A 1 366 ? 15.657 -3.339 -14.616 1.00 90.81 366 ASP A CA 1
ATOM 2976 C C . ASP A 1 366 ? 16.138 -3.847 -15.979 1.00 90.81 366 ASP A C 1
ATOM 2978 O O . ASP A 1 366 ? 17.344 -3.898 -16.221 1.00 90.81 366 ASP A O 1
ATOM 2982 N N . SER A 1 367 ? 15.214 -4.218 -16.870 1.00 90.88 367 SER A N 1
ATOM 2983 C CA . SER A 1 367 ? 15.542 -4.682 -18.223 1.00 90.88 367 SER A CA 1
ATOM 2984 C C . SER A 1 367 ? 16.006 -3.561 -19.158 1.00 90.88 367 SER A C 1
ATOM 2986 O O . SER A 1 367 ? 16.688 -3.837 -20.144 1.00 90.88 367 SER A O 1
ATOM 2988 N N . LEU A 1 368 ? 15.659 -2.307 -18.847 1.00 90.94 368 LEU A N 1
ATOM 2989 C CA . LEU A 1 368 ? 15.942 -1.155 -19.698 1.00 90.94 368 LEU A CA 1
ATOM 2990 C C . LEU A 1 368 ? 17.357 -0.613 -19.501 1.00 90.94 368 LEU A C 1
ATOM 2992 O O . LEU A 1 368 ? 17.837 -0.412 -18.377 1.00 90.94 368 LEU A O 1
ATOM 2996 N N . THR A 1 369 ? 17.993 -0.285 -20.621 1.00 86.31 369 THR A N 1
ATOM 2997 C CA . THR A 1 369 ? 19.236 0.482 -20.669 1.00 86.31 369 THR A CA 1
ATOM 2998 C C . THR A 1 369 ? 18.962 1.988 -20.636 1.00 86.31 369 THR A C 1
ATOM 3000 O O . THR A 1 369 ? 17.832 2.441 -20.820 1.00 86.31 369 THR A O 1
ATOM 3003 N N . ALA A 1 370 ? 20.009 2.791 -20.423 1.00 80.94 370 ALA A N 1
ATOM 3004 C CA . ALA A 1 370 ? 19.901 4.250 -20.501 1.00 80.94 370 ALA A CA 1
ATOM 3005 C C . ALA A 1 370 ? 19.412 4.729 -21.883 1.00 80.94 370 ALA A C 1
ATOM 3007 O O . ALA A 1 370 ? 18.655 5.694 -21.966 1.00 80.94 370 ALA A O 1
ATOM 3008 N N . ASP A 1 371 ? 19.794 4.020 -22.949 1.00 77.00 371 ASP A N 1
ATOM 3009 C CA . ASP A 1 371 ? 19.401 4.340 -24.323 1.00 77.00 371 ASP A CA 1
ATOM 3010 C C . ASP A 1 371 ? 17.905 4.110 -24.537 1.00 77.00 371 ASP A C 1
ATOM 3012 O O . ASP A 1 371 ? 17.243 4.918 -25.182 1.00 77.00 371 ASP A O 1
ATOM 3016 N N . ASP A 1 372 ? 17.356 3.038 -23.964 1.00 84.88 372 ASP A N 1
ATOM 3017 C CA . ASP A 1 372 ? 15.931 2.728 -24.080 1.00 84.88 372 ASP A CA 1
ATOM 3018 C C . ASP A 1 372 ? 15.084 3.820 -23.420 1.00 84.88 372 ASP A C 1
ATOM 3020 O O . ASP A 1 372 ? 14.097 4.276 -23.992 1.00 84.88 372 ASP A O 1
ATOM 3024 N N . VAL A 1 373 ? 15.510 4.305 -22.250 1.00 86.75 373 VAL A N 1
ATOM 3025 C CA . VAL A 1 373 ? 14.848 5.415 -21.547 1.00 86.75 373 VAL A CA 1
ATOM 3026 C C . VAL A 1 373 ? 14.945 6.711 -22.347 1.00 86.75 373 VAL A C 1
ATOM 3028 O O . VAL A 1 373 ? 13.952 7.423 -22.466 1.00 86.75 373 VAL A O 1
ATOM 3031 N N . TYR A 1 374 ? 16.108 7.009 -22.929 1.00 81.88 374 TYR A N 1
ATOM 3032 C CA . TYR A 1 374 ? 16.280 8.198 -23.763 1.00 81.88 374 TYR A CA 1
ATOM 3033 C C . TYR A 1 374 ? 15.400 8.143 -25.019 1.00 81.88 374 TYR A C 1
ATOM 3035 O O . TYR A 1 374 ? 14.702 9.104 -25.327 1.00 81.88 374 TYR A O 1
ATOM 3043 N N . ASN A 1 375 ? 15.355 6.995 -25.700 1.00 81.12 375 ASN A N 1
ATOM 3044 C CA . ASN A 1 375 ? 14.487 6.794 -26.860 1.00 81.12 375 ASN A CA 1
ATOM 3045 C C . ASN A 1 375 ? 13.006 6.961 -26.494 1.00 81.12 375 ASN A C 1
ATOM 3047 O O . ASN A 1 375 ? 12.252 7.546 -27.267 1.00 81.12 375 ASN A O 1
ATOM 3051 N N . LEU A 1 376 ? 12.592 6.479 -25.317 1.00 85.69 376 LEU A N 1
ATOM 3052 C CA . LEU A 1 376 ? 11.240 6.698 -24.803 1.00 85.69 376 LEU A CA 1
ATOM 3053 C C . LEU A 1 376 ? 10.941 8.185 -24.608 1.00 85.69 376 LEU A C 1
ATOM 3055 O O . LEU A 1 376 ? 9.859 8.625 -24.974 1.00 85.69 376 LEU A O 1
ATOM 3059 N N . GLN A 1 377 ? 11.880 8.951 -24.053 1.00 85.25 377 GLN A N 1
ATOM 3060 C CA . GLN A 1 377 ? 11.716 10.391 -23.837 1.00 85.25 377 GLN A CA 1
ATOM 3061 C C . GLN A 1 377 ? 11.682 11.184 -25.148 1.00 85.25 377 GLN A C 1
ATOM 3063 O O . GLN A 1 377 ? 10.873 12.096 -25.271 1.00 85.25 377 GLN A O 1
ATOM 3068 N N . GLU A 1 378 ? 12.514 10.829 -26.128 1.00 77.94 378 GLU A N 1
ATOM 3069 C CA . GLU A 1 378 ? 12.514 11.465 -27.453 1.00 77.94 378 GLU A CA 1
ATOM 3070 C C . GLU A 1 378 ? 11.230 11.172 -28.230 1.00 77.94 378 GLU A C 1
ATOM 3072 O O . GLU A 1 378 ? 10.647 12.077 -28.818 1.00 77.94 378 GLU A O 1
ATOM 3077 N N . ALA A 1 379 ? 10.732 9.933 -28.179 1.00 77.06 379 ALA A N 1
ATOM 3078 C CA . ALA A 1 379 ? 9.520 9.537 -28.895 1.00 77.06 379 ALA A CA 1
ATOM 3079 C C . ALA A 1 379 ? 8.280 10.348 -28.493 1.00 77.06 379 ALA A C 1
ATOM 3081 O O . ALA A 1 379 ? 7.346 10.486 -29.279 1.00 77.06 379 ALA A O 1
ATOM 3082 N N . VAL A 1 380 ? 8.279 10.908 -27.282 1.00 76.06 380 VAL A N 1
ATOM 3083 C CA . VAL A 1 380 ? 7.211 11.782 -26.792 1.00 76.06 380 VAL A CA 1
ATOM 3084 C C . VAL A 1 380 ? 7.134 13.095 -27.574 1.00 76.06 380 VAL A C 1
ATOM 3086 O O . VAL A 1 380 ? 6.043 13.637 -27.713 1.00 76.06 380 VAL A O 1
ATOM 3089 N N . ASN A 1 381 ? 8.248 13.587 -28.124 1.00 67.94 381 ASN A N 1
ATOM 3090 C CA . ASN A 1 381 ? 8.261 14.810 -28.934 1.00 67.94 381 ASN A CA 1
ATOM 3091 C C . ASN A 1 381 ? 7.523 14.633 -30.273 1.00 67.94 381 ASN A C 1
ATOM 3093 O O . ASN A 1 381 ? 7.017 15.607 -30.827 1.00 67.94 381 ASN A O 1
ATOM 3097 N N . ASP A 1 382 ? 7.451 13.397 -30.773 1.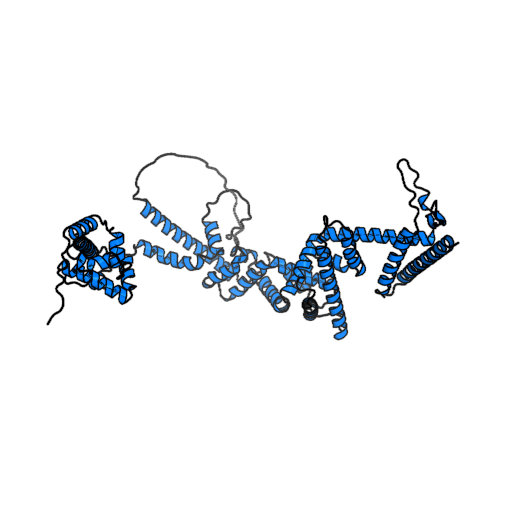00 63.06 382 ASP A N 1
ATOM 3098 C CA . ASP A 1 382 ? 6.919 13.063 -32.097 1.00 63.06 382 ASP A CA 1
ATOM 3099 C C . ASP A 1 382 ? 5.480 12.519 -32.055 1.00 63.06 382 ASP A C 1
ATOM 3101 O O . ASP A 1 382 ? 4.908 12.193 -33.102 1.00 63.06 382 ASP A O 1
ATOM 3105 N N . TRP A 1 383 ? 4.887 12.364 -30.867 1.00 70.81 383 TRP A N 1
ATOM 3106 C CA . TRP A 1 383 ? 3.598 11.693 -30.691 1.00 70.81 383 TRP A CA 1
ATOM 3107 C C . TRP A 1 383 ? 2.474 12.625 -30.258 1.00 70.81 383 TRP A C 1
ATOM 3109 O O . TRP A 1 383 ? 2.637 13.512 -29.428 1.00 70.81 383 TRP A O 1
ATOM 3119 N N . ASP A 1 384 ? 1.293 12.372 -30.820 1.00 57.75 384 ASP A N 1
ATOM 3120 C CA . ASP A 1 384 ? 0.056 13.057 -30.460 1.00 57.75 384 ASP A CA 1
ATOM 3121 C C . ASP A 1 384 ? -0.333 12.675 -29.016 1.00 57.75 384 ASP A C 1
ATOM 3123 O O . ASP A 1 384 ? -0.455 11.484 -28.709 1.00 57.75 384 ASP A O 1
ATOM 3127 N N . GLU A 1 385 ? -0.567 13.655 -28.129 1.00 59.50 385 GLU A N 1
ATOM 3128 C CA . GLU A 1 385 ? -0.806 13.490 -26.670 1.00 59.50 385 GLU A CA 1
ATOM 3129 C C . GLU A 1 385 ? -2.052 12.642 -26.295 1.00 59.50 385 GLU A C 1
ATOM 3131 O O . GLU A 1 385 ? -2.435 12.530 -25.130 1.00 59.50 385 GLU A O 1
ATOM 3136 N N . THR A 1 386 ? -2.714 12.022 -27.270 1.00 57.56 386 THR A N 1
ATOM 3137 C CA . THR A 1 386 ? -3.983 11.298 -27.123 1.00 57.56 386 THR A CA 1
ATOM 3138 C C . THR A 1 386 ? -3.855 9.903 -26.493 1.00 57.56 386 THR A C 1
ATOM 3140 O O . THR A 1 386 ? -4.855 9.372 -26.009 1.00 57.56 386 THR A O 1
ATOM 3143 N N . LEU A 1 387 ? -2.656 9.302 -26.466 1.00 60.28 387 LEU A N 1
ATOM 3144 C CA . LEU A 1 387 ? -2.427 7.923 -25.987 1.00 60.28 387 LEU A CA 1
ATOM 3145 C C . LEU A 1 387 ? -1.743 7.833 -24.617 1.00 60.28 387 LEU A C 1
ATOM 3147 O O . LEU A 1 387 ? -2.021 6.913 -23.845 1.00 60.28 387 LEU A O 1
ATOM 3151 N N . LEU A 1 388 ? -0.829 8.754 -24.321 1.00 72.69 388 LEU A N 1
ATOM 3152 C CA . LEU A 1 388 ? -0.073 8.779 -23.075 1.00 72.69 388 LEU A CA 1
ATOM 3153 C C . LEU A 1 388 ? 0.398 10.206 -22.800 1.00 72.69 388 LEU A C 1
ATOM 3155 O O . LEU A 1 388 ? 0.941 10.862 -23.684 1.00 72.69 388 LEU A O 1
ATOM 3159 N N . ASN A 1 389 ? 0.226 10.674 -21.565 1.00 80.62 389 ASN A N 1
ATOM 3160 C CA . ASN A 1 389 ? 0.721 11.986 -21.170 1.00 80.62 389 ASN A CA 1
ATOM 3161 C C . ASN A 1 389 ? 2.259 11.990 -21.176 1.00 80.62 389 ASN A C 1
ATOM 3163 O O . ASN A 1 389 ? 2.882 11.162 -20.509 1.00 80.62 389 ASN A O 1
ATOM 3167 N N . THR A 1 390 ? 2.855 12.972 -21.852 1.00 82.94 390 THR A N 1
ATOM 3168 C CA . THR A 1 390 ? 4.285 13.319 -21.823 1.00 82.94 390 THR A CA 1
ATOM 3169 C C . THR A 1 390 ? 4.889 13.191 -20.425 1.00 82.94 390 THR A C 1
ATOM 3171 O O . THR A 1 390 ? 5.912 12.535 -20.222 1.00 82.94 390 THR A O 1
ATOM 3174 N N . LYS A 1 391 ? 4.204 13.745 -19.418 1.00 86.88 391 LYS A N 1
ATOM 3175 C CA . LYS A 1 391 ? 4.622 13.706 -18.014 1.00 86.88 391 LYS A CA 1
ATOM 3176 C C . LYS A 1 391 ? 4.843 12.283 -17.499 1.00 86.88 391 LYS A C 1
ATOM 3178 O O . LYS A 1 391 ? 5.775 12.066 -16.737 1.00 86.88 391 LYS A O 1
ATOM 3183 N N . THR A 1 392 ? 4.029 11.318 -17.912 1.00 89.56 392 THR A N 1
ATOM 3184 C CA . THR A 1 392 ? 4.120 9.930 -17.446 1.00 89.56 392 THR A CA 1
ATOM 3185 C C . THR A 1 392 ? 5.413 9.252 -17.901 1.00 89.56 392 THR A C 1
ATOM 3187 O O . THR A 1 392 ? 6.002 8.496 -17.132 1.00 89.56 392 THR A O 1
ATOM 3190 N N . ILE A 1 393 ? 5.914 9.558 -19.104 1.00 88.94 393 ILE A N 1
ATOM 3191 C CA . ILE A 1 393 ? 7.220 9.056 -19.563 1.00 88.94 393 ILE A CA 1
ATOM 3192 C C . ILE A 1 393 ? 8.363 9.693 -18.770 1.00 88.94 393 ILE A C 1
ATOM 3194 O O . ILE A 1 393 ? 9.308 9.003 -18.387 1.00 88.94 393 ILE A O 1
ATOM 3198 N N . PHE A 1 394 ? 8.270 10.986 -18.452 1.00 89.69 394 PHE A N 1
ATOM 3199 C CA . PHE A 1 394 ? 9.259 11.640 -17.592 1.00 89.69 394 PHE A CA 1
ATOM 3200 C C . PHE A 1 394 ? 9.207 11.137 -16.143 1.00 89.69 394 PHE A C 1
ATOM 3202 O O . PHE A 1 394 ? 10.258 10.938 -15.538 1.00 89.69 394 PHE A O 1
ATOM 3209 N N . ASP A 1 395 ? 8.018 10.871 -15.598 1.00 91.94 395 ASP A N 1
ATOM 3210 C CA . ASP A 1 395 ? 7.840 10.219 -14.298 1.00 91.94 395 ASP A CA 1
ATOM 3211 C C . ASP A 1 395 ? 8.526 8.840 -14.298 1.00 91.94 395 ASP A C 1
ATOM 3213 O O . ASP A 1 395 ? 9.310 8.542 -13.395 1.00 91.94 395 ASP A O 1
ATOM 3217 N N . PHE A 1 396 ? 8.309 8.036 -15.344 1.00 93.50 396 PHE A N 1
ATOM 3218 C CA . PHE A 1 396 ? 8.949 6.730 -15.529 1.00 93.50 396 PHE A CA 1
ATOM 3219 C C . PHE A 1 396 ? 10.478 6.829 -15.601 1.00 93.50 396 PHE A C 1
ATOM 3221 O O . PHE A 1 396 ? 11.189 6.099 -14.904 1.00 93.50 396 PHE A O 1
ATOM 3228 N N . ALA A 1 397 ? 11.001 7.783 -16.375 1.00 91.56 397 ALA A N 1
ATOM 3229 C CA . ALA A 1 397 ? 12.434 8.043 -16.456 1.00 91.56 397 ALA A CA 1
ATOM 3230 C C . ALA A 1 397 ? 13.016 8.480 -15.100 1.00 91.56 397 ALA A C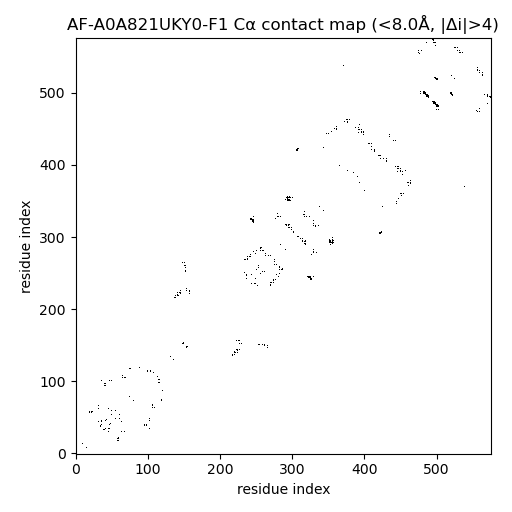 1
ATOM 3232 O O . ALA A 1 397 ? 14.110 8.054 -14.728 1.00 91.56 397 ALA A O 1
ATOM 3233 N N . THR A 1 398 ? 12.287 9.283 -14.318 1.00 92.31 398 THR A N 1
ATOM 3234 C CA . THR A 1 398 ? 12.679 9.659 -12.951 1.00 92.31 398 THR A CA 1
ATOM 3235 C C . THR A 1 398 ? 12.777 8.437 -12.038 1.00 92.31 398 THR A C 1
ATOM 3237 O O . THR A 1 398 ? 13.771 8.304 -11.321 1.00 92.31 398 THR A O 1
ATOM 3240 N N . VAL A 1 399 ? 11.811 7.511 -12.092 1.00 94.19 399 VAL A N 1
ATOM 3241 C CA . VAL A 1 399 ? 11.867 6.256 -11.320 1.00 94.19 399 VAL A CA 1
ATOM 3242 C C . VAL A 1 399 ? 13.093 5.430 -11.720 1.00 94.19 399 VAL A C 1
ATOM 3244 O O . VAL A 1 399 ? 13.852 4.998 -10.852 1.00 94.19 399 VAL A O 1
ATOM 3247 N N . LYS A 1 400 ? 13.340 5.252 -13.023 1.00 94.06 400 LYS A N 1
ATOM 3248 C CA . LYS A 1 400 ? 14.505 4.508 -13.526 1.00 94.06 400 LYS A CA 1
ATOM 3249 C C . LYS A 1 400 ? 15.825 5.128 -13.063 1.00 94.06 400 LYS A C 1
ATOM 3251 O O . LYS A 1 400 ? 16.672 4.442 -12.495 1.00 94.06 400 LYS A O 1
ATOM 3256 N N . ASN A 1 401 ? 15.961 6.443 -13.207 1.00 92.06 401 ASN A N 1
ATOM 3257 C CA . ASN A 1 401 ? 17.144 7.180 -12.767 1.00 92.06 401 ASN A CA 1
ATOM 3258 C C . ASN A 1 401 ? 17.379 7.068 -11.257 1.00 92.06 401 ASN A C 1
ATOM 3260 O O . ASN A 1 401 ? 18.526 6.969 -10.813 1.00 92.06 401 ASN A O 1
ATOM 3264 N N . PHE A 1 402 ? 16.311 7.081 -10.457 1.00 93.94 402 PHE A N 1
ATOM 3265 C CA . PHE A 1 402 ? 16.409 6.842 -9.022 1.00 93.94 402 PHE A CA 1
ATOM 3266 C C . PHE A 1 402 ? 16.982 5.450 -8.725 1.00 93.94 402 PHE A C 1
ATOM 3268 O O . PHE A 1 402 ? 17.906 5.328 -7.915 1.00 93.94 402 PHE A O 1
ATOM 3275 N N . LEU A 1 403 ? 16.468 4.410 -9.389 1.00 93.25 403 LEU A N 1
ATOM 3276 C CA . LEU A 1 403 ? 16.921 3.033 -9.187 1.00 93.25 403 LEU A CA 1
ATOM 3277 C C . LEU A 1 403 ? 18.379 2.845 -9.596 1.00 93.25 403 LEU A C 1
ATOM 3279 O O . LEU A 1 403 ? 19.174 2.360 -8.793 1.00 93.25 403 LEU A O 1
ATOM 3283 N N . ASP A 1 404 ? 18.757 3.319 -10.781 1.00 92.06 404 ASP A N 1
ATOM 3284 C CA . ASP A 1 404 ? 20.125 3.192 -11.286 1.00 92.06 404 ASP A CA 1
ATOM 3285 C C . ASP A 1 404 ? 21.137 3.883 -10.362 1.00 92.06 404 ASP A C 1
ATOM 3287 O O . ASP A 1 404 ? 22.187 3.319 -10.037 1.00 92.06 404 ASP A O 1
ATOM 3291 N N . ARG A 1 405 ? 20.804 5.077 -9.853 1.00 91.88 405 ARG A N 1
ATOM 3292 C CA . ARG A 1 405 ? 21.639 5.789 -8.870 1.00 91.88 405 ARG A CA 1
ATOM 3293 C C . ARG A 1 405 ? 21.696 5.084 -7.523 1.00 91.88 405 ARG A C 1
ATOM 3295 O O . ARG A 1 405 ? 22.766 5.035 -6.912 1.00 91.88 405 ARG A O 1
ATOM 3302 N N . SER A 1 406 ? 20.583 4.519 -7.066 1.00 93.06 406 SER A N 1
ATOM 3303 C CA . SER A 1 406 ? 20.540 3.741 -5.826 1.00 93.06 406 SER A CA 1
ATOM 3304 C C . SER A 1 406 ? 21.439 2.509 -5.937 1.00 93.06 406 SER A C 1
ATOM 3306 O O . SER A 1 406 ? 22.290 2.285 -5.078 1.00 93.06 406 SER A O 1
ATOM 3308 N N . TYR A 1 407 ? 21.341 1.762 -7.039 1.00 92.88 407 TYR A N 1
ATOM 3309 C CA . TYR A 1 407 ? 22.170 0.585 -7.300 1.00 92.88 407 TYR A CA 1
ATOM 3310 C C . TYR A 1 407 ? 23.649 0.928 -7.489 1.00 92.88 407 TYR A C 1
ATOM 3312 O O . TYR A 1 407 ? 24.516 0.208 -6.987 1.00 92.88 407 TYR A O 1
ATOM 3320 N N . ALA A 1 408 ? 23.968 2.040 -8.155 1.00 92.00 408 ALA A N 1
ATOM 3321 C CA . ALA A 1 408 ? 25.344 2.521 -8.256 1.00 92.00 408 ALA A CA 1
ATOM 3322 C C . ALA A 1 408 ? 25.919 2.862 -6.871 1.00 92.00 408 ALA A C 1
ATOM 3324 O O . ALA A 1 408 ? 27.051 2.490 -6.557 1.00 92.00 408 ALA A O 1
ATOM 3325 N N . THR A 1 409 ? 25.118 3.501 -6.015 1.00 92.81 409 THR A N 1
ATOM 3326 C CA . THR A 1 409 ? 25.500 3.849 -4.640 1.00 92.81 409 THR A CA 1
ATOM 3327 C C . THR A 1 409 ? 25.726 2.594 -3.794 1.00 92.81 409 THR A C 1
ATOM 3329 O O . THR A 1 409 ? 26.728 2.512 -3.087 1.00 92.81 409 THR A O 1
ATOM 3332 N N . MET A 1 410 ? 24.873 1.573 -3.930 1.00 94.31 410 MET A N 1
ATOM 3333 C CA . MET A 1 410 ? 25.058 0.268 -3.280 1.00 94.31 410 MET A CA 1
ATOM 3334 C C . MET A 1 410 ? 26.351 -0.420 -3.734 1.00 94.31 410 MET A C 1
ATOM 3336 O O . MET A 1 410 ? 27.137 -0.857 -2.895 1.00 94.31 410 MET A O 1
ATOM 3340 N N . LYS A 1 411 ? 26.627 -0.463 -5.044 1.00 92.50 411 LYS A N 1
ATOM 3341 C CA . LYS A 1 411 ? 27.874 -1.037 -5.585 1.00 92.50 411 LYS A CA 1
ATOM 3342 C C . LYS A 1 411 ? 29.113 -0.299 -5.079 1.00 92.50 411 LYS A C 1
ATOM 3344 O O . LYS A 1 411 ? 30.114 -0.929 -4.740 1.00 92.50 411 LYS A O 1
ATOM 3349 N N . ASN A 1 412 ? 29.057 1.028 -5.002 1.00 92.19 412 ASN A N 1
ATOM 3350 C CA . ASN A 1 412 ? 30.147 1.825 -4.443 1.00 92.19 412 ASN A CA 1
ATOM 3351 C C . ASN A 1 412 ? 30.337 1.535 -2.950 1.00 92.19 412 ASN A C 1
ATOM 3353 O O . ASN A 1 412 ? 31.472 1.369 -2.510 1.00 92.19 412 ASN A O 1
ATOM 3357 N N . LYS A 1 413 ? 29.244 1.377 -2.193 1.00 93.25 413 LYS A N 1
ATOM 3358 C CA . LYS A 1 413 ? 29.303 1.033 -0.769 1.00 93.25 413 LYS A CA 1
ATOM 3359 C C . LYS A 1 413 ? 29.879 -0.363 -0.521 1.00 93.25 413 LYS A C 1
ATOM 3361 O O . LYS A 1 413 ? 30.661 -0.535 0.408 1.00 93.25 413 LYS A O 1
ATOM 3366 N N . GLN A 1 414 ? 29.559 -1.341 -1.371 1.00 93.06 414 GLN A N 1
ATOM 3367 C CA . GLN A 1 414 ? 30.167 -2.680 -1.331 1.00 93.06 414 GLN A CA 1
ATOM 3368 C C . GLN A 1 414 ? 31.686 -2.618 -1.515 1.00 93.06 414 GLN A C 1
ATOM 3370 O O . GLN A 1 414 ? 32.422 -3.252 -0.761 1.00 93.06 414 GLN A O 1
ATOM 3375 N N . LYS A 1 415 ? 32.153 -1.815 -2.482 1.00 91.69 415 LYS A N 1
ATOM 3376 C CA . LYS A 1 415 ? 33.587 -1.594 -2.722 1.00 91.69 415 LYS A CA 1
ATOM 3377 C C . LYS A 1 415 ? 34.264 -0.888 -1.547 1.00 91.69 415 LYS A C 1
ATOM 3379 O O . LYS A 1 415 ? 35.337 -1.311 -1.140 1.00 91.69 415 LYS A O 1
ATOM 3384 N N . GLU A 1 416 ? 33.636 0.152 -0.999 1.00 92.75 416 GLU A N 1
ATOM 3385 C CA . GLU A 1 416 ? 34.147 0.916 0.151 1.00 92.75 416 GLU A CA 1
ATOM 3386 C C . GLU A 1 416 ? 34.331 0.029 1.391 1.00 92.75 416 GLU A C 1
ATOM 3388 O O . GLU A 1 416 ? 35.355 0.105 2.062 1.00 92.75 416 GLU A O 1
ATOM 3393 N N . LEU A 1 417 ? 33.354 -0.835 1.674 1.00 91.56 417 LEU A N 1
ATOM 3394 C CA . LEU A 1 417 ? 33.371 -1.731 2.831 1.00 91.56 417 LEU A CA 1
ATOM 3395 C C . LEU A 1 417 ? 34.142 -3.038 2.583 1.00 91.56 417 LEU A C 1
ATOM 3397 O O . LEU A 1 417 ? 34.336 -3.809 3.519 1.00 91.56 417 LEU A O 1
ATOM 3401 N N . ASN A 1 418 ? 34.569 -3.297 1.343 1.00 91.69 418 ASN A N 1
ATOM 3402 C CA . ASN A 1 418 ? 35.187 -4.551 0.908 1.00 91.69 418 ASN A CA 1
ATOM 3403 C C . ASN A 1 418 ? 34.359 -5.799 1.291 1.00 91.69 418 ASN A C 1
ATOM 3405 O O . ASN A 1 418 ? 34.885 -6.787 1.805 1.00 91.69 418 ASN A O 1
ATOM 3409 N N . VAL A 1 419 ? 33.043 -5.739 1.057 1.00 91.81 419 VAL A N 1
ATOM 3410 C CA . VAL A 1 419 ? 32.093 -6.830 1.341 1.00 91.81 419 VAL A CA 1
ATOM 3411 C C . VAL A 1 419 ? 31.393 -7.298 0.071 1.00 91.81 419 VAL A C 1
ATOM 3413 O O . VAL A 1 419 ? 31.115 -6.515 -0.835 1.00 91.81 419 VAL A O 1
ATOM 3416 N N . THR A 1 420 ? 31.053 -8.585 0.021 1.00 86.56 420 THR A N 1
ATOM 3417 C CA . THR A 1 420 ? 30.315 -9.192 -1.100 1.00 86.56 420 THR A CA 1
ATOM 3418 C C . THR A 1 420 ? 28.804 -8.974 -1.012 1.00 86.56 420 THR A C 1
ATOM 3420 O O . THR A 1 420 ? 28.121 -9.000 -2.034 1.00 86.56 420 THR A O 1
ATOM 3423 N N . SER A 1 421 ? 28.273 -8.734 0.191 1.00 90.56 421 SER A N 1
ATOM 3424 C CA . SER A 1 421 ? 26.849 -8.499 0.447 1.00 90.56 421 SER A CA 1
ATOM 3425 C C . SER A 1 421 ? 26.640 -7.342 1.418 1.00 90.56 421 SER A C 1
ATOM 3427 O O . SER A 1 421 ? 27.336 -7.257 2.430 1.00 90.56 421 SER A O 1
ATOM 3429 N N . LEU A 1 422 ? 25.653 -6.486 1.151 1.00 92.75 422 LEU A N 1
ATOM 3430 C CA . LEU A 1 422 ? 25.280 -5.399 2.062 1.00 92.75 422 LEU A CA 1
ATOM 3431 C C . LEU A 1 422 ? 24.300 -5.882 3.135 1.00 92.75 422 LEU A C 1
ATOM 3433 O O . LEU A 1 422 ? 23.458 -6.740 2.869 1.00 92.75 422 LEU A O 1
ATOM 3437 N N . SER A 1 423 ? 24.376 -5.297 4.334 1.00 92.12 423 SER A N 1
ATOM 3438 C CA . SER A 1 423 ? 23.296 -5.440 5.318 1.00 92.12 423 SER A CA 1
ATOM 3439 C C . SER A 1 423 ? 22.070 -4.629 4.892 1.00 92.12 423 SER A C 1
ATOM 3441 O O . SER A 1 423 ? 22.180 -3.679 4.108 1.00 92.12 423 SER A O 1
ATOM 3443 N N . PHE A 1 424 ? 20.907 -4.976 5.441 1.00 91.25 424 PHE A N 1
ATOM 3444 C CA . PHE A 1 424 ? 19.659 -4.265 5.175 1.00 91.25 424 PHE A CA 1
ATOM 3445 C C . PHE A 1 424 ? 19.758 -2.758 5.468 1.00 91.25 424 PHE A C 1
ATOM 3447 O O . PHE A 1 424 ? 19.322 -1.941 4.660 1.00 91.25 424 PHE A O 1
ATOM 3454 N N . GLU A 1 425 ? 20.415 -2.369 6.561 1.00 91.69 425 GLU A N 1
ATOM 3455 C CA . GLU A 1 425 ? 20.587 -0.962 6.938 1.00 91.69 425 GLU A CA 1
ATOM 3456 C C . GLU A 1 425 ? 21.377 -0.175 5.888 1.00 91.69 425 GLU A C 1
ATOM 3458 O O . GLU A 1 425 ? 21.017 0.950 5.548 1.00 91.69 425 GLU A O 1
ATOM 3463 N N . HIS A 1 426 ? 22.429 -0.772 5.321 1.00 93.00 426 HIS A N 1
ATOM 3464 C CA . HIS A 1 426 ? 23.203 -0.122 4.265 1.00 93.00 426 HIS A CA 1
ATOM 3465 C C . HIS A 1 426 ? 22.366 0.094 2.999 1.00 93.00 426 HIS A C 1
ATOM 3467 O O . HIS A 1 426 ? 22.497 1.132 2.351 1.00 93.00 426 HIS A O 1
ATOM 3473 N N . ILE A 1 427 ? 21.491 -0.858 2.659 1.00 93.06 427 ILE A N 1
ATOM 3474 C CA . ILE A 1 427 ? 20.582 -0.765 1.507 1.00 93.06 427 ILE A CA 1
ATOM 3475 C C . ILE A 1 427 ? 19.581 0.375 1.715 1.00 93.06 427 ILE A C 1
ATOM 3477 O O . ILE A 1 427 ? 19.430 1.223 0.834 1.00 93.06 427 ILE A O 1
ATOM 3481 N N . VAL A 1 428 ? 18.960 0.437 2.897 1.00 93.31 428 VAL A N 1
ATOM 3482 C CA . VAL A 1 428 ? 18.039 1.517 3.287 1.00 93.31 428 VAL A CA 1
ATOM 3483 C C . VAL A 1 428 ? 18.724 2.878 3.171 1.00 93.31 428 VAL A C 1
ATOM 3485 O O . VAL A 1 428 ? 18.204 3.770 2.503 1.00 93.31 428 VAL A O 1
ATOM 3488 N N . VAL A 1 429 ? 19.933 3.023 3.721 1.00 93.25 429 VAL A N 1
ATOM 3489 C CA . VAL A 1 429 ? 20.702 4.277 3.647 1.00 93.25 429 VAL A CA 1
ATOM 3490 C C . VAL A 1 429 ? 21.009 4.678 2.199 1.00 93.25 429 VAL A C 1
ATOM 3492 O O . VAL A 1 429 ? 20.944 5.862 1.870 1.00 93.25 429 VAL A O 1
ATOM 3495 N N . CYS A 1 430 ? 21.306 3.727 1.308 1.00 93.25 430 CYS A N 1
ATOM 3496 C CA . CYS A 1 430 ? 21.550 4.031 -0.107 1.00 93.25 430 CYS A CA 1
ATOM 3497 C C . CYS A 1 430 ? 20.303 4.605 -0.798 1.00 93.25 430 CYS A C 1
ATOM 3499 O O . CYS A 1 430 ? 20.415 5.592 -1.533 1.00 93.25 430 CYS A O 1
ATOM 3501 N N . PHE A 1 431 ? 19.122 4.033 -0.541 1.00 92.81 431 PHE A N 1
ATOM 3502 C CA . PHE A 1 431 ? 17.867 4.574 -1.066 1.00 92.81 431 PHE A CA 1
ATOM 3503 C C . PHE A 1 431 ? 17.560 5.947 -0.480 1.00 92.81 431 PHE A C 1
ATOM 3505 O O . PHE A 1 431 ? 17.271 6.873 -1.232 1.00 92.81 431 PHE A O 1
ATOM 3512 N N . GLU A 1 432 ? 17.674 6.116 0.836 1.00 91.69 432 GLU A N 1
ATOM 3513 C CA . GLU A 1 432 ? 17.354 7.385 1.493 1.00 91.69 432 GLU A CA 1
ATOM 3514 C C . GLU A 1 432 ? 18.284 8.522 1.071 1.00 91.69 432 GLU A C 1
ATOM 3516 O O . GLU A 1 432 ? 17.824 9.643 0.859 1.00 91.69 432 GLU A O 1
ATOM 3521 N N . ASN A 1 433 ? 19.578 8.247 0.899 1.00 90.38 433 ASN A N 1
ATOM 3522 C CA . ASN A 1 433 ? 20.530 9.237 0.397 1.00 90.38 433 ASN A CA 1
ATOM 3523 C C . ASN A 1 433 ? 20.218 9.638 -1.046 1.00 90.38 433 ASN A C 1
ATOM 3525 O O . ASN A 1 433 ? 20.321 10.814 -1.392 1.00 90.38 433 ASN A O 1
ATOM 3529 N N . THR A 1 434 ? 19.810 8.676 -1.878 1.00 90.38 434 THR A N 1
ATOM 3530 C CA . THR A 1 434 ? 19.398 8.965 -3.256 1.00 90.38 434 THR A CA 1
ATOM 3531 C C . THR A 1 434 ? 18.102 9.770 -3.266 1.00 90.38 434 THR A C 1
ATOM 3533 O O . THR A 1 434 ? 18.013 10.756 -3.988 1.00 90.38 434 THR A O 1
ATOM 3536 N N . TRP A 1 435 ? 17.135 9.414 -2.417 1.00 87.69 435 TRP A N 1
ATOM 3537 C CA . TRP A 1 435 ? 15.826 10.065 -2.332 1.00 87.69 435 TRP A CA 1
ATOM 3538 C C . TRP A 1 435 ? 15.924 11.511 -1.846 1.00 87.69 435 TRP A C 1
ATOM 3540 O O . TRP A 1 435 ? 15.276 12.388 -2.402 1.00 87.69 435 TRP A O 1
ATOM 3550 N N . LYS A 1 436 ? 16.755 11.783 -0.830 1.00 82.00 436 LYS A N 1
ATOM 3551 C CA . LYS A 1 436 ? 16.963 13.132 -0.264 1.00 82.00 436 LYS A CA 1
ATOM 3552 C C . LYS A 1 436 ? 17.613 14.116 -1.242 1.00 82.00 436 LYS A C 1
ATOM 3554 O O . LYS A 1 436 ? 17.724 15.299 -0.932 1.00 82.00 436 LYS A O 1
ATOM 3559 N N . ASN A 1 437 ? 18.059 13.655 -2.406 1.00 75.38 437 ASN A N 1
ATOM 3560 C CA . ASN A 1 437 ? 18.471 14.539 -3.482 1.00 75.38 437 ASN A CA 1
ATOM 3561 C C . ASN A 1 437 ? 17.233 15.267 -4.041 1.00 75.38 437 ASN A C 1
ATOM 3563 O O . ASN A 1 437 ? 16.241 14.621 -4.370 1.00 75.38 437 ASN A O 1
ATOM 3567 N N . ASN A 1 438 ? 17.307 16.594 -4.203 1.00 64.19 438 ASN A N 1
ATOM 3568 C CA . ASN A 1 438 ? 16.195 17.471 -4.616 1.00 64.19 438 ASN A CA 1
ATOM 3569 C C . ASN A 1 438 ? 15.451 17.026 -5.896 1.00 64.19 438 ASN A C 1
ATOM 3571 O O . ASN A 1 438 ? 14.367 17.524 -6.182 1.00 64.19 438 ASN A O 1
ATOM 3575 N N . GLN A 1 439 ? 16.030 16.110 -6.674 1.00 71.06 439 GLN A N 1
ATOM 3576 C CA . GLN A 1 439 ? 15.458 15.552 -7.898 1.00 71.06 439 GLN A CA 1
ATOM 3577 C C . GLN A 1 439 ? 14.338 14.517 -7.665 1.00 71.06 439 GLN A C 1
ATOM 3579 O O . GLN A 1 439 ? 13.617 14.220 -8.610 1.00 71.06 439 GLN A O 1
ATOM 3584 N N . PHE A 1 440 ? 14.165 13.973 -6.451 1.00 76.81 440 PHE A N 1
ATOM 3585 C CA . PHE A 1 440 ? 13.257 12.835 -6.199 1.00 76.81 440 PHE A CA 1
ATOM 3586 C C . PHE A 1 440 ? 12.152 13.103 -5.165 1.00 76.81 440 PHE A C 1
ATOM 3588 O O . PHE A 1 440 ? 11.534 12.166 -4.659 1.00 76.81 440 PHE A O 1
ATOM 3595 N N . ASN A 1 441 ? 11.853 14.373 -4.878 1.00 68.81 441 ASN A N 1
ATOM 3596 C CA . ASN A 1 441 ? 10.846 14.750 -3.877 1.00 68.81 441 ASN A CA 1
ATOM 3597 C C . ASN A 1 441 ? 9.442 14.165 -4.160 1.00 68.81 441 ASN A C 1
ATOM 3599 O O . ASN A 1 441 ? 8.720 13.859 -3.215 1.00 68.81 441 ASN A O 1
ATOM 3603 N N . ASP A 1 442 ? 9.097 13.920 -5.431 1.00 82.12 442 ASP A N 1
ATOM 3604 C CA . ASP A 1 442 ? 7.785 13.414 -5.875 1.00 82.12 442 ASP A CA 1
ATOM 3605 C C . ASP A 1 442 ? 7.775 11.915 -6.259 1.00 82.12 442 ASP A C 1
ATOM 3607 O O . ASP A 1 442 ? 6.834 11.441 -6.901 1.00 82.12 442 ASP A O 1
ATOM 3611 N N . LEU A 1 443 ? 8.802 11.138 -5.896 1.00 89.69 443 LEU A N 1
ATOM 3612 C CA . LEU A 1 443 ? 9.011 9.790 -6.444 1.00 89.69 443 LEU A CA 1
ATOM 3613 C C . LEU A 1 443 ? 7.840 8.812 -6.216 1.00 89.69 443 LEU A C 1
ATOM 3615 O O . LEU A 1 443 ? 7.543 8.019 -7.106 1.00 89.69 443 LEU A O 1
ATOM 3619 N N . SER A 1 444 ? 7.119 8.892 -5.093 1.00 88.00 444 SER A N 1
ATOM 3620 C CA . SER A 1 444 ? 5.928 8.053 -4.859 1.00 88.00 444 SER A CA 1
ATOM 3621 C C . SER A 1 444 ? 4.836 8.278 -5.910 1.00 88.00 444 SER A C 1
ATOM 3623 O O . SER A 1 444 ? 4.224 7.322 -6.378 1.00 88.00 444 SER A O 1
ATOM 3625 N N . ARG A 1 445 ? 4.631 9.531 -6.335 1.00 90.31 445 ARG A N 1
ATOM 3626 C CA . ARG A 1 445 ? 3.675 9.870 -7.396 1.00 90.31 445 ARG A CA 1
ATOM 3627 C C . ARG A 1 445 ? 4.180 9.397 -8.759 1.00 90.31 445 ARG A C 1
ATOM 3629 O O . ARG A 1 445 ? 3.392 8.928 -9.575 1.00 90.31 445 ARG A O 1
ATOM 3636 N N . CYS A 1 446 ? 5.486 9.504 -9.007 1.00 92.88 446 CYS A N 1
ATOM 3637 C CA . CYS A 1 446 ? 6.083 9.004 -10.244 1.00 92.88 446 CYS A CA 1
ATOM 3638 C C . CYS A 1 446 ? 5.947 7.476 -10.356 1.00 92.88 446 CYS A C 1
ATOM 3640 O O . CYS A 1 446 ? 5.631 6.978 -11.434 1.00 92.88 446 CYS A O 1
ATOM 3642 N N . LEU A 1 447 ? 6.121 6.741 -9.249 1.00 92.31 447 LEU A N 1
ATOM 3643 C CA . LEU A 1 447 ? 5.900 5.292 -9.174 1.00 92.31 447 LEU A CA 1
ATOM 3644 C C . LEU A 1 447 ? 4.458 4.919 -9.525 1.00 92.31 447 LEU A C 1
ATOM 3646 O O . LEU A 1 447 ? 4.246 4.044 -10.359 1.00 92.31 447 LEU A O 1
ATOM 3650 N N . GLU A 1 448 ? 3.479 5.613 -8.945 1.00 92.38 448 GLU A N 1
ATOM 3651 C CA . GLU A 1 448 ? 2.056 5.379 -9.214 1.00 92.38 448 GLU A CA 1
ATOM 3652 C C . GLU A 1 448 ? 1.697 5.646 -10.686 1.00 92.38 448 GLU A C 1
ATOM 3654 O O . GLU A 1 448 ? 1.142 4.780 -11.364 1.00 92.38 448 GLU A O 1
ATOM 3659 N N . SER A 1 449 ? 2.099 6.809 -11.210 1.00 92.62 449 SER A N 1
ATOM 3660 C CA . SER A 1 449 ? 1.916 7.212 -12.616 1.00 92.62 449 SER A CA 1
ATOM 3661 C C . SER A 1 449 ? 2.507 6.179 -13.589 1.00 92.62 449 SER A C 1
ATOM 3663 O O . SER A 1 449 ? 1.861 5.769 -14.560 1.00 92.62 449 SER A O 1
ATOM 3665 N N . SER A 1 450 ? 3.715 5.699 -13.276 1.00 92.94 450 SER A N 1
ATOM 3666 C CA . SER A 1 450 ? 4.440 4.690 -14.055 1.00 92.94 450 SER A CA 1
ATOM 3667 C C . SER A 1 450 ? 3.773 3.317 -14.006 1.00 92.94 450 SER A C 1
ATOM 3669 O O . SER A 1 450 ? 3.659 2.655 -15.035 1.00 92.94 450 SER A O 1
ATOM 3671 N N . ALA A 1 451 ? 3.320 2.888 -12.824 1.00 92.81 451 ALA A N 1
ATOM 3672 C CA . ALA A 1 451 ? 2.665 1.597 -12.634 1.00 92.81 451 ALA A CA 1
ATOM 3673 C C . ALA A 1 451 ? 1.336 1.528 -13.397 1.00 92.81 451 ALA A C 1
ATOM 3675 O O . ALA A 1 451 ? 1.095 0.564 -14.123 1.00 92.81 451 ALA A O 1
ATOM 3676 N N . LEU A 1 452 ? 0.513 2.579 -13.300 1.00 92.38 452 LEU A N 1
ATOM 3677 C CA . LEU A 1 452 ? -0.780 2.662 -13.987 1.00 92.38 452 LEU A CA 1
ATOM 3678 C C . LEU A 1 452 ? -0.642 2.616 -15.513 1.00 92.38 452 LEU A C 1
ATOM 3680 O O . LEU A 1 452 ? -1.505 2.071 -16.198 1.00 92.38 452 LEU A O 1
ATOM 3684 N N . SER A 1 453 ? 0.454 3.158 -16.044 1.00 91.81 453 SER A N 1
ATOM 3685 C CA . SER A 1 453 ? 0.658 3.301 -17.489 1.00 91.81 453 SER A CA 1
ATOM 3686 C C . SER A 1 453 ? 1.643 2.293 -18.085 1.00 91.81 453 SER A C 1
ATOM 3688 O O . SER A 1 453 ? 1.986 2.388 -19.265 1.00 91.81 453 SER A O 1
ATOM 3690 N N . LEU A 1 454 ? 2.087 1.305 -17.302 1.00 93.44 454 LEU A N 1
ATOM 3691 C CA . LEU A 1 454 ? 3.140 0.363 -17.686 1.00 93.44 454 LEU A CA 1
ATOM 3692 C C . LEU A 1 454 ? 2.855 -0.353 -19.012 1.00 93.44 454 LEU A C 1
ATOM 3694 O O . LEU A 1 454 ? 3.760 -0.518 -19.826 1.00 93.44 454 LEU A O 1
ATOM 3698 N N . ALA A 1 455 ? 1.610 -0.778 -19.243 1.00 90.50 455 ALA A N 1
ATOM 3699 C CA . ALA A 1 455 ? 1.231 -1.484 -20.467 1.00 90.50 455 ALA A CA 1
ATOM 3700 C C . ALA A 1 455 ? 1.450 -0.619 -21.720 1.00 90.50 455 ALA A C 1
ATOM 3702 O O . ALA A 1 455 ? 2.018 -1.086 -22.709 1.00 90.50 455 ALA A O 1
ATOM 3703 N N . SER A 1 456 ? 1.060 0.656 -21.652 1.00 89.06 456 SER A N 1
ATOM 3704 C CA . SER A 1 456 ? 1.268 1.624 -22.730 1.00 89.06 456 SER A CA 1
ATOM 3705 C C . SER A 1 456 ? 2.754 1.892 -22.952 1.00 89.06 456 SER A C 1
ATOM 3707 O O . SER A 1 456 ? 3.209 1.854 -24.091 1.00 89.06 456 SER A O 1
ATOM 3709 N N . ILE A 1 457 ? 3.527 2.069 -21.874 1.00 90.25 457 ILE A N 1
ATOM 3710 C CA . ILE A 1 457 ? 4.981 2.286 -21.949 1.00 90.25 457 ILE A CA 1
ATOM 3711 C C . ILE A 1 457 ? 5.682 1.073 -22.580 1.00 90.25 457 ILE A C 1
ATOM 3713 O O . ILE A 1 457 ? 6.522 1.242 -23.460 1.00 90.25 457 ILE A O 1
ATOM 3717 N N . LYS A 1 458 ? 5.312 -0.158 -22.196 1.00 90.94 458 LYS A N 1
ATOM 3718 C CA . LYS A 1 458 ? 5.858 -1.392 -22.790 1.00 90.94 458 LYS A CA 1
ATOM 3719 C C . LYS A 1 458 ? 5.566 -1.483 -24.286 1.00 90.94 458 LYS A C 1
ATOM 3721 O O . LYS A 1 458 ? 6.459 -1.823 -25.056 1.00 90.94 458 LYS A O 1
ATOM 3726 N N . ARG A 1 459 ? 4.341 -1.160 -24.709 1.00 87.19 459 ARG A N 1
ATOM 3727 C CA . ARG A 1 459 ? 3.964 -1.145 -26.130 1.00 87.19 459 ARG A CA 1
ATOM 3728 C C . ARG A 1 459 ? 4.804 -0.142 -26.919 1.00 87.19 459 ARG A C 1
ATOM 3730 O O . ARG A 1 459 ? 5.384 -0.495 -27.937 1.00 87.19 459 ARG A O 1
ATOM 3737 N N . ILE A 1 460 ? 4.895 1.076 -26.406 1.00 85.69 460 ILE A N 1
ATOM 3738 C CA . ILE A 1 460 ? 5.705 2.165 -26.950 1.00 85.69 460 ILE A CA 1
ATOM 3739 C C . ILE A 1 460 ? 7.174 1.733 -27.092 1.00 85.69 460 ILE A C 1
ATOM 3741 O O . ILE A 1 460 ? 7.766 1.869 -28.159 1.00 85.69 460 ILE A O 1
ATOM 3745 N N . HIS A 1 461 ? 7.743 1.136 -26.044 1.00 88.12 461 HIS A N 1
ATOM 3746 C CA . HIS A 1 461 ? 9.111 0.629 -26.054 1.00 88.12 461 HIS A CA 1
ATOM 3747 C C . HIS A 1 461 ? 9.323 -0.445 -27.130 1.00 88.12 461 HIS A C 1
ATOM 3749 O O . HIS A 1 461 ? 10.331 -0.421 -27.835 1.00 88.12 461 HIS A O 1
ATOM 3755 N N . LEU A 1 462 ? 8.379 -1.379 -27.282 1.00 85.06 462 LEU A N 1
ATOM 3756 C CA . LEU A 1 462 ? 8.437 -2.412 -28.318 1.00 85.06 462 LEU A CA 1
ATOM 3757 C C . LEU A 1 462 ? 8.383 -1.804 -29.723 1.00 85.06 462 LEU A C 1
ATOM 3759 O O . LEU A 1 462 ? 9.227 -2.133 -30.550 1.00 85.06 462 LEU A O 1
ATOM 3763 N N . GLU A 1 463 ? 7.467 -0.866 -29.973 1.00 81.00 463 GLU A N 1
ATOM 3764 C CA . GLU A 1 463 ? 7.358 -0.180 -31.266 1.00 81.00 463 GLU A CA 1
ATOM 3765 C C . GLU A 1 463 ? 8.647 0.580 -31.621 1.00 81.00 463 GLU A C 1
ATOM 3767 O O . GLU A 1 463 ? 9.101 0.542 -32.768 1.00 81.00 463 GLU A O 1
ATOM 3772 N N . LEU A 1 464 ? 9.272 1.241 -30.641 1.00 78.50 464 LEU A N 1
ATOM 3773 C CA . LEU A 1 464 ? 10.567 1.900 -30.821 1.00 78.50 464 LEU A CA 1
ATOM 3774 C C . LEU A 1 464 ? 11.684 0.889 -31.072 1.00 78.50 464 LEU A C 1
ATOM 3776 O O . LEU A 1 464 ? 12.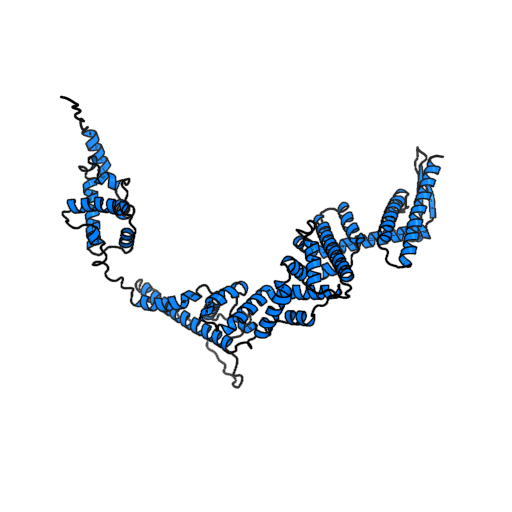473 1.077 -31.993 1.00 78.50 464 LEU A O 1
ATOM 3780 N N . THR A 1 465 ? 11.723 -0.208 -30.316 1.00 73.69 465 THR A N 1
ATOM 3781 C CA . THR A 1 465 ? 12.721 -1.272 -30.494 1.00 73.69 465 THR A CA 1
ATOM 3782 C C . THR A 1 465 ? 12.619 -1.886 -31.890 1.00 73.69 465 THR A C 1
ATOM 3784 O O . THR A 1 465 ? 13.639 -2.080 -32.551 1.00 73.69 465 THR A O 1
ATOM 3787 N N . ASP A 1 466 ? 11.407 -2.134 -32.384 1.00 73.38 466 ASP A N 1
ATOM 3788 C CA . ASP A 1 466 ? 11.169 -2.681 -33.720 1.00 73.38 466 ASP A CA 1
ATOM 3789 C C . ASP A 1 466 ? 11.571 -1.692 -34.820 1.00 73.38 466 ASP A C 1
ATOM 3791 O O . ASP A 1 466 ? 12.232 -2.077 -35.792 1.00 73.38 466 ASP A O 1
ATOM 3795 N N . LYS A 1 467 ? 11.242 -0.401 -34.659 1.00 70.94 467 LYS A N 1
ATOM 3796 C CA . LYS A 1 467 ? 11.706 0.664 -35.565 1.00 70.94 467 LYS A CA 1
ATOM 3797 C C . LYS A 1 467 ? 13.231 0.759 -35.577 1.00 70.94 467 LYS A C 1
ATOM 3799 O O . LYS A 1 467 ? 13.826 0.828 -36.651 1.00 70.94 467 LYS A O 1
ATOM 3804 N N . GLU A 1 468 ? 13.873 0.701 -34.416 1.00 68.62 468 GLU A N 1
ATOM 3805 C CA . GLU A 1 468 ? 15.330 0.759 -34.285 1.00 68.62 468 GLU A CA 1
ATOM 3806 C C . GLU A 1 468 ? 16.016 -0.468 -34.886 1.00 68.62 468 GLU A C 1
ATOM 3808 O O . GLU A 1 468 ? 16.993 -0.338 -35.628 1.00 68.62 468 GLU A O 1
ATOM 3813 N N . GLN A 1 469 ? 15.482 -1.666 -34.651 1.00 67.00 469 GLN A N 1
ATOM 3814 C CA . GLN A 1 469 ? 15.957 -2.878 -35.313 1.00 67.00 469 GLN A CA 1
ATOM 3815 C C . GLN A 1 469 ? 15.763 -2.801 -36.829 1.00 67.00 469 GLN A C 1
ATOM 3817 O O . GLN A 1 469 ? 16.650 -3.217 -37.572 1.00 67.00 469 GLN A O 1
ATOM 3822 N N . SER A 1 470 ? 14.647 -2.242 -37.301 1.00 69.12 470 SER A N 1
ATOM 3823 C CA . SER A 1 470 ? 14.395 -2.019 -38.726 1.00 69.12 470 SER A CA 1
ATOM 3824 C C . SER A 1 470 ? 15.424 -1.062 -39.341 1.00 69.12 470 SER A C 1
ATOM 3826 O O . SER A 1 470 ? 16.037 -1.397 -40.356 1.00 69.12 470 SER A O 1
ATOM 3828 N N . LYS A 1 471 ? 15.722 0.074 -38.687 1.00 72.75 471 LYS A N 1
ATOM 3829 C CA . LYS A 1 471 ? 16.773 1.013 -39.129 1.00 72.75 471 LYS A CA 1
ATOM 3830 C C . LYS A 1 471 ? 18.159 0.355 -39.137 1.00 72.75 471 LYS A C 1
ATOM 3832 O O . LYS A 1 471 ? 18.877 0.472 -40.128 1.00 72.75 471 LYS A O 1
ATOM 3837 N N . ARG A 1 472 ? 18.519 -0.411 -38.098 1.00 69.19 472 ARG A N 1
ATOM 3838 C CA . ARG A 1 472 ? 19.793 -1.161 -38.036 1.00 69.19 472 ARG A CA 1
ATOM 3839 C C . ARG A 1 472 ? 19.912 -2.215 -39.140 1.00 69.19 472 ARG A C 1
ATOM 3841 O O . ARG A 1 472 ? 20.969 -2.322 -39.759 1.00 69.19 472 ARG A O 1
ATOM 3848 N N . ARG A 1 473 ? 18.839 -2.965 -39.425 1.00 71.25 473 ARG A N 1
ATOM 3849 C CA . ARG A 1 473 ? 18.794 -3.914 -40.554 1.00 71.25 473 ARG A CA 1
ATOM 3850 C C . ARG A 1 473 ? 18.964 -3.185 -41.883 1.00 71.25 473 ARG A C 1
ATOM 3852 O O . ARG A 1 473 ? 19.768 -3.617 -42.697 1.00 71.25 473 ARG A O 1
ATOM 3859 N N . ARG A 1 474 ? 18.301 -2.039 -42.061 1.00 73.75 474 ARG A N 1
ATOM 3860 C CA . ARG A 1 474 ? 18.413 -1.217 -43.274 1.00 73.75 474 ARG A CA 1
ATOM 3861 C C . ARG A 1 474 ? 19.834 -0.690 -43.490 1.00 73.75 474 ARG A C 1
ATOM 3863 O O . ARG A 1 474 ? 20.329 -0.770 -44.607 1.00 73.75 474 ARG A O 1
ATOM 3870 N N . ILE A 1 475 ? 20.516 -0.232 -42.436 1.00 76.06 475 ILE A N 1
ATOM 3871 C CA . ILE A 1 475 ? 21.941 0.150 -42.489 1.00 76.06 475 ILE A CA 1
ATOM 3872 C C . ILE A 1 475 ? 22.807 -1.039 -42.935 1.00 76.06 475 ILE A C 1
ATOM 3874 O O . ILE A 1 475 ? 23.630 -0.904 -43.840 1.00 76.06 475 ILE A O 1
ATOM 3878 N N . ALA A 1 476 ? 22.602 -2.216 -42.336 1.00 73.62 476 ALA A N 1
ATOM 3879 C CA . ALA A 1 476 ? 23.349 -3.421 -42.693 1.00 73.62 476 ALA A CA 1
ATOM 3880 C C . ALA A 1 476 ? 23.086 -3.867 -44.143 1.00 73.62 476 ALA A C 1
ATOM 3882 O O . ALA A 1 476 ? 24.028 -4.218 -44.854 1.00 73.62 476 ALA A O 1
ATOM 3883 N N . ASP A 1 477 ? 21.835 -3.806 -44.601 1.00 75.75 477 ASP A N 1
ATOM 3884 C CA . ASP A 1 477 ? 21.449 -4.141 -45.971 1.00 75.75 477 ASP A CA 1
ATOM 3885 C C . ASP A 1 477 ? 22.059 -3.165 -46.989 1.00 75.75 477 ASP A C 1
ATOM 3887 O O . ASP A 1 477 ? 22.548 -3.602 -48.034 1.00 75.75 477 ASP A O 1
ATOM 3891 N N . ILE A 1 478 ? 22.099 -1.861 -46.677 1.00 79.62 478 ILE A N 1
ATOM 3892 C CA . ILE A 1 478 ? 22.760 -0.861 -47.528 1.00 79.62 478 ILE A CA 1
ATOM 3893 C C . ILE A 1 478 ? 24.254 -1.177 -47.653 1.00 79.62 478 ILE A C 1
ATOM 3895 O O . ILE A 1 478 ? 24.767 -1.241 -48.769 1.00 79.62 478 ILE A O 1
ATOM 3899 N N . LEU A 1 479 ? 24.943 -1.447 -46.541 1.00 77.19 479 LEU A N 1
ATOM 3900 C CA . LEU A 1 479 ? 26.376 -1.761 -46.556 1.00 77.19 479 LEU A CA 1
ATOM 3901 C C . LEU A 1 479 ? 26.720 -3.056 -47.301 1.00 77.19 479 LEU A C 1
ATOM 3903 O O . LEU A 1 479 ? 27.776 -3.142 -47.921 1.00 77.19 479 LEU A O 1
ATOM 3907 N N . GLN A 1 480 ? 25.876 -4.085 -47.203 1.00 73.56 480 GLN A N 1
ATOM 3908 C CA . GLN A 1 480 ? 26.219 -5.420 -47.703 1.00 73.56 480 GLN A CA 1
ATOM 3909 C C . GLN A 1 480 ? 25.745 -5.692 -49.128 1.00 73.56 480 GLN A C 1
ATOM 3911 O O . GLN A 1 480 ? 26.287 -6.581 -49.784 1.00 73.56 480 GLN A O 1
ATOM 3916 N N . LYS A 1 481 ? 24.677 -5.027 -49.576 1.00 63.75 481 LYS A N 1
ATOM 3917 C CA . LYS A 1 481 ? 23.898 -5.510 -50.721 1.00 63.75 481 LYS A CA 1
ATOM 3918 C C . LYS A 1 481 ? 23.440 -4.421 -51.684 1.00 63.75 481 LYS A C 1
ATOM 3920 O O . LYS A 1 481 ? 22.771 -4.756 -52.654 1.00 63.75 481 LYS A O 1
ATOM 3925 N N . SER A 1 482 ? 23.746 -3.147 -51.455 1.00 70.25 482 SER A N 1
ATOM 3926 C CA . SER A 1 482 ? 23.172 -2.079 -52.274 1.00 70.25 482 SER A CA 1
ATOM 3927 C C . SER A 1 482 ? 23.872 -1.843 -53.618 1.00 70.25 482 SER A C 1
ATOM 3929 O O . SER A 1 482 ? 25.091 -1.938 -53.734 1.00 70.25 482 SER A O 1
ATOM 3931 N N . ASN A 1 483 ? 23.076 -1.483 -54.631 1.00 73.81 483 ASN A N 1
ATOM 3932 C CA . ASN A 1 483 ? 23.557 -0.865 -55.866 1.00 73.81 483 ASN A CA 1
ATOM 3933 C C . ASN A 1 483 ? 23.310 0.641 -55.793 1.00 73.81 483 ASN A C 1
ATOM 3935 O O . ASN A 1 483 ? 22.163 1.075 -55.666 1.00 73.81 483 ASN A O 1
ATOM 3939 N N . ILE A 1 484 ? 24.377 1.421 -55.909 1.00 77.19 484 ILE A N 1
ATOM 3940 C CA . ILE A 1 484 ? 24.349 2.878 -55.797 1.00 77.19 484 ILE A CA 1
ATOM 3941 C C . ILE A 1 484 ? 24.359 3.485 -57.195 1.00 77.19 484 ILE A C 1
ATOM 3943 O O . ILE A 1 484 ? 25.260 3.201 -57.981 1.00 77.19 484 ILE A O 1
ATOM 3947 N N . ASN A 1 485 ? 23.377 4.330 -57.499 1.00 80.19 485 ASN A N 1
ATOM 3948 C CA . ASN A 1 485 ? 23.361 5.123 -58.724 1.00 80.19 485 ASN A CA 1
ATOM 3949 C C . ASN A 1 485 ? 23.294 6.605 -58.365 1.00 80.19 485 ASN A C 1
ATOM 3951 O O . ASN A 1 485 ? 22.494 6.989 -57.521 1.00 80.19 485 ASN A O 1
ATOM 3955 N N . PHE A 1 486 ? 24.087 7.434 -59.034 1.00 81.75 486 PHE A N 1
ATOM 3956 C CA . PHE A 1 486 ? 23.932 8.885 -58.979 1.00 81.75 486 PHE A CA 1
ATOM 3957 C C . PHE A 1 486 ? 22.970 9.309 -60.086 1.00 81.75 486 PHE A C 1
ATOM 3959 O O . PHE A 1 486 ? 23.135 8.910 -61.242 1.00 81.75 486 PHE A O 1
ATOM 3966 N N . VAL A 1 487 ? 21.938 10.063 -59.728 1.00 82.06 487 VAL A N 1
ATOM 3967 C CA . VAL A 1 487 ? 20.841 10.441 -60.617 1.00 82.06 487 VAL A CA 1
ATOM 3968 C C . VAL A 1 487 ? 20.783 11.956 -60.705 1.00 82.06 487 VAL A C 1
ATOM 3970 O O . VAL A 1 487 ? 20.868 12.649 -59.697 1.00 82.06 487 VAL A O 1
ATOM 3973 N N . LEU A 1 488 ? 20.632 12.472 -61.921 1.00 79.31 488 LEU A N 1
ATOM 3974 C CA . LEU A 1 488 ? 20.406 13.893 -62.143 1.00 79.31 488 LEU A CA 1
ATOM 3975 C C . LEU A 1 488 ? 18.955 14.240 -61.780 1.00 79.31 488 LEU A C 1
ATOM 3977 O O . LEU A 1 488 ? 18.020 13.674 -62.352 1.00 79.31 488 LEU A O 1
ATOM 3981 N N . ILE A 1 489 ? 18.776 15.177 -60.857 1.00 73.75 489 ILE A N 1
ATOM 3982 C CA . ILE A 1 489 ? 17.488 15.728 -60.446 1.00 73.75 489 ILE A CA 1
ATOM 3983 C C . ILE A 1 489 ? 17.475 17.215 -60.816 1.00 73.75 489 ILE A C 1
ATOM 3985 O O . ILE A 1 489 ? 18.427 17.941 -60.562 1.00 73.75 489 ILE A O 1
ATOM 3989 N N . GLY A 1 490 ? 16.401 17.680 -61.450 1.00 63.53 490 GLY A N 1
ATOM 3990 C CA . GLY A 1 490 ? 16.242 19.088 -61.825 1.00 63.53 490 GLY A CA 1
ATOM 3991 C C . GLY A 1 490 ? 16.152 19.310 -63.334 1.00 63.53 490 GLY A C 1
ATOM 3992 O O . GLY A 1 490 ? 16.947 18.804 -64.121 1.00 63.53 490 GLY A O 1
ATOM 3993 N N . HIS A 1 491 ? 15.142 20.080 -63.745 1.00 57.78 491 HIS A N 1
ATOM 3994 C CA . HIS A 1 491 ? 14.926 20.459 -65.145 1.00 57.78 491 HIS A CA 1
ATOM 3995 C C . HIS A 1 491 ? 15.624 21.778 -65.529 1.00 57.78 491 HIS A C 1
ATOM 3997 O O . HIS A 1 491 ? 15.720 22.080 -66.719 1.00 57.78 491 HIS A O 1
ATOM 4003 N N . HIS A 1 492 ? 16.096 22.562 -64.546 1.00 56.91 492 HIS A N 1
ATOM 4004 C CA . HIS A 1 492 ? 16.621 23.923 -64.752 1.00 56.91 492 HIS A CA 1
ATOM 4005 C C . HIS A 1 492 ? 17.944 24.231 -64.022 1.00 56.91 492 HIS A C 1
ATOM 4007 O O . HIS A 1 492 ? 18.700 25.061 -64.516 1.00 56.91 492 HIS A O 1
ATOM 4013 N N . GLU A 1 493 ? 18.270 23.534 -62.929 1.00 67.25 493 GLU A N 1
ATOM 4014 C CA . GLU A 1 493 ? 19.600 23.521 -62.297 1.00 67.25 493 GLU A CA 1
ATOM 4015 C C . GLU A 1 493 ? 20.103 22.071 -62.283 1.00 67.25 493 GLU A C 1
ATOM 4017 O O . GLU A 1 493 ? 19.327 21.155 -61.999 1.00 67.25 493 GLU A O 1
ATOM 4022 N N . ILE A 1 494 ? 21.367 21.852 -62.656 1.00 70.69 494 ILE A N 1
ATOM 4023 C CA . ILE A 1 494 ? 21.992 20.523 -62.666 1.00 70.69 494 ILE A CA 1
ATOM 4024 C C . ILE A 1 494 ? 22.272 20.152 -61.208 1.00 70.69 494 ILE A C 1
ATOM 4026 O O . ILE A 1 494 ? 23.300 20.535 -60.666 1.00 70.69 494 ILE A O 1
ATOM 4030 N N . THR A 1 495 ? 21.352 19.435 -60.561 1.00 75.62 495 THR A N 1
ATOM 4031 C CA . THR A 1 495 ? 21.582 18.892 -59.214 1.00 75.62 495 THR A CA 1
ATOM 4032 C C . THR A 1 495 ? 21.650 17.375 -59.266 1.00 75.62 495 THR A C 1
ATOM 4034 O O . THR A 1 495 ? 20.911 16.735 -60.011 1.00 75.62 495 THR A O 1
ATOM 4037 N N . PHE A 1 496 ? 22.566 16.775 -58.513 1.00 79.56 496 PHE A N 1
ATOM 4038 C CA . PHE A 1 496 ? 22.671 15.321 -58.418 1.00 79.56 496 PHE A CA 1
ATOM 4039 C C . PHE A 1 496 ? 22.101 14.833 -57.087 1.00 79.56 496 PHE A C 1
ATOM 4041 O O . PHE A 1 496 ? 22.253 15.484 -56.058 1.00 79.56 496 PHE A O 1
ATOM 4048 N N . ASP A 1 497 ? 21.482 13.657 -57.108 1.00 81.00 497 ASP A N 1
ATOM 4049 C CA . ASP A 1 497 ? 21.062 12.898 -55.928 1.00 81.00 497 ASP A CA 1
ATOM 4050 C C . ASP A 1 497 ? 21.515 11.437 -56.076 1.00 81.00 497 ASP A C 1
ATOM 4052 O O . ASP A 1 497 ? 22.052 11.023 -57.109 1.00 81.00 497 ASP A O 1
ATOM 4056 N N . ILE A 1 498 ? 21.324 10.642 -55.033 1.00 81.19 498 ILE A N 1
ATOM 4057 C CA . ILE A 1 498 ? 21.647 9.222 -54.992 1.00 81.19 498 ILE A CA 1
ATOM 4058 C C . ILE A 1 498 ? 20.368 8.378 -54.973 1.00 81.19 498 ILE A C 1
ATOM 4060 O O . ILE A 1 498 ? 19.421 8.656 -54.247 1.00 81.19 498 ILE A O 1
ATOM 4064 N N . ASP A 1 499 ? 20.365 7.310 -55.765 1.00 80.12 499 ASP A N 1
ATOM 4065 C CA . ASP A 1 499 ? 19.357 6.254 -55.758 1.00 80.12 499 ASP A CA 1
ATOM 4066 C C . ASP A 1 499 ? 20.024 4.936 -55.351 1.00 80.12 499 ASP A C 1
ATOM 4068 O O . ASP A 1 499 ? 20.756 4.310 -56.135 1.00 80.12 499 ASP A O 1
ATOM 4072 N N . VAL A 1 500 ? 19.784 4.519 -54.106 1.00 78.00 500 VAL A N 1
ATOM 4073 C CA . VAL A 1 500 ? 20.284 3.248 -53.573 1.00 78.00 500 VAL A CA 1
ATOM 4074 C C . VAL A 1 500 ? 19.217 2.164 -53.719 1.00 78.00 500 VAL A C 1
ATOM 4076 O O . VAL A 1 500 ? 18.173 2.197 -53.065 1.00 78.00 500 VAL A O 1
ATOM 4079 N N . LYS A 1 501 ? 19.513 1.153 -54.542 1.00 73.62 501 LYS A N 1
ATOM 4080 C CA . LYS A 1 501 ? 18.633 0.001 -54.788 1.00 73.62 501 LYS A CA 1
ATOM 4081 C C . LYS A 1 501 ? 19.047 -1.191 -53.939 1.00 73.62 501 LYS A C 1
ATOM 4083 O O . LYS A 1 501 ? 20.184 -1.657 -54.023 1.00 73.62 501 LYS A O 1
ATOM 4088 N N . LEU A 1 502 ? 18.099 -1.726 -53.174 1.00 69.00 502 LEU A N 1
ATOM 4089 C CA . LEU A 1 502 ? 18.275 -2.948 -52.391 1.00 69.00 502 LEU A CA 1
ATOM 4090 C C . LEU A 1 502 ? 17.821 -4.178 -53.210 1.00 69.00 502 LEU A C 1
ATOM 4092 O O . LEU A 1 502 ? 16.730 -4.158 -53.784 1.00 69.00 502 LEU A O 1
ATOM 4096 N N . PRO A 1 503 ? 18.599 -5.274 -53.262 1.00 55.25 503 PRO A N 1
ATOM 4097 C CA . PRO A 1 503 ? 18.371 -6.384 -54.192 1.00 55.25 503 PRO A CA 1
ATOM 4098 C C . PRO A 1 503 ? 17.101 -7.192 -53.908 1.00 55.25 503 PRO A C 1
ATOM 4100 O O . PRO A 1 503 ? 16.588 -7.851 -54.807 1.00 55.25 503 PRO A O 1
ATOM 4103 N N . ASN A 1 504 ? 16.527 -7.086 -52.707 1.00 53.25 504 ASN A N 1
ATOM 4104 C CA . ASN A 1 504 ? 15.281 -7.773 -52.358 1.00 53.25 504 ASN A CA 1
ATOM 4105 C C . ASN A 1 504 ? 14.004 -6.997 -52.740 1.00 53.25 504 ASN A C 1
ATOM 4107 O O . ASN A 1 504 ? 12.909 -7.523 -52.567 1.00 53.25 504 ASN A O 1
ATOM 4111 N N . GLN A 1 505 ? 14.103 -5.786 -53.303 1.00 51.53 505 GLN A N 1
ATOM 4112 C CA . GLN A 1 505 ? 12.927 -5.047 -53.795 1.00 51.53 505 GLN A CA 1
ATOM 4113 C C . GLN A 1 505 ? 12.437 -5.522 -55.179 1.00 51.53 505 GLN A C 1
ATOM 4115 O O . GLN A 1 505 ? 11.454 -5.001 -55.698 1.00 51.53 505 GLN A O 1
ATOM 4120 N N . GLN A 1 506 ? 13.091 -6.516 -55.792 1.00 43.72 506 GLN A N 1
ATOM 4121 C CA . GLN A 1 506 ? 12.722 -7.031 -57.119 1.00 43.72 506 GLN A CA 1
ATOM 4122 C C . GLN A 1 506 ? 11.730 -8.212 -57.102 1.00 43.72 506 GLN A C 1
ATOM 4124 O O . GLN A 1 506 ? 11.344 -8.669 -58.174 1.00 43.72 506 GLN A O 1
ATOM 4129 N N . GLN A 1 507 ? 11.285 -8.708 -55.938 1.00 39.72 507 GLN A N 1
ATOM 4130 C CA . GLN A 1 507 ? 10.419 -9.902 -55.856 1.00 39.72 507 GLN A CA 1
ATOM 4131 C C . GLN A 1 507 ? 9.184 -9.755 -54.947 1.00 39.72 507 GLN A C 1
ATOM 4133 O O . GLN A 1 507 ? 8.832 -10.674 -54.213 1.00 39.72 507 GLN A O 1
ATOM 4138 N N . GLN A 1 508 ? 8.465 -8.635 -55.029 1.00 35.69 508 GLN A N 1
ATOM 4139 C CA . GLN A 1 508 ? 7.041 -8.622 -54.666 1.00 35.69 508 GLN A CA 1
ATOM 4140 C C . GLN A 1 508 ? 6.205 -8.274 -55.895 1.00 35.69 508 GLN A C 1
ATOM 4142 O O . GLN A 1 508 ? 5.758 -7.153 -56.102 1.00 35.69 508 GLN A O 1
ATOM 4147 N N . THR A 1 509 ? 6.019 -9.276 -56.748 1.00 40.81 509 THR A N 1
ATOM 4148 C CA . THR A 1 509 ? 4.971 -9.300 -57.764 1.00 40.81 509 THR A CA 1
ATOM 4149 C C . THR A 1 509 ? 3.695 -9.855 -57.144 1.00 40.81 509 THR A C 1
ATOM 4151 O O . THR A 1 509 ? 3.534 -11.067 -57.094 1.00 40.81 509 THR A O 1
ATOM 4154 N N . THR A 1 510 ? 2.771 -8.975 -56.744 1.00 35.31 510 THR A N 1
ATOM 4155 C CA . THR A 1 510 ? 1.323 -9.216 -56.900 1.00 35.31 510 THR A CA 1
ATOM 4156 C C . THR A 1 510 ? 0.529 -7.909 -56.802 1.00 35.31 510 THR A C 1
ATOM 4158 O O . THR A 1 510 ? 0.384 -7.349 -55.727 1.00 35.31 510 THR A O 1
ATOM 4161 N N . ILE A 1 511 ? 0.037 -7.481 -57.971 1.00 40.72 511 ILE A N 1
ATOM 4162 C CA . ILE A 1 511 ? -1.302 -6.950 -58.290 1.00 40.72 511 ILE A CA 1
ATOM 4163 C C . ILE A 1 511 ? -1.861 -5.807 -57.410 1.00 40.72 511 ILE A C 1
ATOM 4165 O O . ILE A 1 511 ? -2.317 -6.031 -56.297 1.00 40.72 511 ILE A O 1
ATOM 4169 N N . ASN A 1 512 ? -1.970 -4.639 -58.060 1.00 37.88 512 ASN A N 1
ATOM 4170 C CA . ASN A 1 512 ? -2.871 -3.504 -57.799 1.00 37.88 512 ASN A CA 1
ATOM 4171 C C . ASN A 1 512 ? -2.694 -2.740 -56.481 1.00 37.88 512 ASN A C 1
ATOM 4173 O O . ASN A 1 512 ? -3.394 -2.986 -55.509 1.00 37.88 512 ASN A O 1
ATOM 4177 N N . ASP A 1 513 ? -1.768 -1.785 -56.486 1.00 33.50 513 ASP A N 1
ATOM 4178 C CA . ASP A 1 513 ? -2.004 -0.346 -56.261 1.00 33.50 513 ASP A CA 1
ATOM 4179 C C . ASP A 1 513 ? -0.633 0.353 -56.232 1.00 33.50 513 ASP A C 1
ATOM 4181 O O . ASP A 1 513 ? 0.395 -0.309 -56.092 1.00 33.50 513 ASP A O 1
ATOM 4185 N N . GLU A 1 514 ? -0.591 1.664 -56.471 1.00 38.06 514 GLU A N 1
ATOM 4186 C CA . GLU A 1 514 ? 0.602 2.506 -56.679 1.00 38.06 514 GLU A CA 1
ATOM 4187 C C . GLU A 1 514 ? 1.705 2.366 -55.602 1.00 38.06 514 GLU A C 1
ATOM 4189 O O . GLU A 1 514 ? 1.910 3.228 -54.746 1.00 38.06 514 GLU A O 1
ATOM 4194 N N . GLN A 1 515 ? 2.499 1.300 -55.671 1.00 37.59 515 GLN A N 1
ATOM 4195 C CA . GLN A 1 515 ? 3.710 1.157 -54.878 1.00 37.59 515 GLN A CA 1
ATOM 4196 C C . GLN A 1 515 ? 4.820 1.980 -55.533 1.00 37.59 515 GLN A C 1
ATOM 4198 O O . GLN A 1 515 ? 5.515 1.527 -56.447 1.00 37.59 515 GLN A O 1
ATOM 4203 N N . LYS A 1 516 ? 4.999 3.215 -55.047 1.00 39.12 516 LYS A N 1
ATOM 4204 C CA . LYS A 1 516 ? 6.257 3.955 -55.197 1.00 39.12 516 LYS A CA 1
ATOM 4205 C C . LYS A 1 516 ? 7.402 2.993 -54.872 1.00 39.12 516 LYS A C 1
ATOM 4207 O O . LYS A 1 516 ? 7.523 2.558 -53.728 1.00 39.12 516 LYS A O 1
ATOM 4212 N N . LYS A 1 517 ? 8.249 2.683 -55.860 1.00 46.03 517 LYS A N 1
ATOM 4213 C CA . LYS A 1 517 ? 9.607 2.181 -55.609 1.00 46.03 517 LYS A CA 1
ATOM 4214 C C . LYS A 1 517 ? 10.200 3.084 -54.528 1.00 46.03 517 LYS A C 1
ATOM 4216 O O . LYS A 1 517 ? 10.412 4.266 -54.789 1.00 46.03 517 LYS A O 1
ATOM 4221 N N . GLN A 1 518 ? 10.380 2.573 -53.312 1.00 53.66 518 GLN A N 1
ATOM 4222 C CA . GLN A 1 518 ? 11.068 3.307 -52.253 1.00 53.66 518 GLN A CA 1
ATOM 4223 C C . GLN A 1 518 ? 12.561 3.280 -52.577 1.00 53.66 518 GLN A C 1
ATOM 4225 O O . GLN A 1 518 ? 13.328 2.506 -52.003 1.00 53.66 518 GLN A O 1
ATOM 4230 N N . ASN A 1 519 ? 12.932 4.087 -53.566 1.00 65.50 519 ASN A N 1
ATOM 4231 C CA . ASN A 1 519 ? 14.300 4.496 -53.807 1.00 65.50 519 ASN A CA 1
ATOM 4232 C C . ASN A 1 519 ? 14.771 5.251 -52.560 1.00 65.50 519 ASN A C 1
ATOM 4234 O O . ASN A 1 519 ? 14.051 6.115 -52.060 1.00 65.50 519 ASN A O 1
ATOM 4238 N N . ILE A 1 520 ? 15.934 4.883 -52.027 1.00 75.19 520 ILE A N 1
ATOM 4239 C CA . ILE A 1 520 ? 16.522 5.569 -50.873 1.00 75.19 520 ILE A CA 1
ATOM 4240 C C . ILE A 1 520 ? 17.296 6.770 -51.412 1.00 75.19 520 ILE A C 1
ATOM 4242 O O . ILE A 1 520 ? 18.246 6.578 -52.174 1.00 75.19 520 ILE A O 1
ATOM 4246 N N . THR A 1 521 ? 16.866 7.968 -51.024 1.00 83.50 521 THR A N 1
ATOM 4247 C CA . THR A 1 521 ? 17.459 9.255 -51.424 1.00 83.50 521 THR A CA 1
ATOM 4248 C C . THR A 1 521 ? 18.617 9.649 -50.509 1.00 83.50 521 THR A C 1
ATOM 4250 O O . THR A 1 521 ? 18.819 9.041 -49.451 1.00 83.50 521 THR A O 1
ATOM 4253 N N . PHE A 1 522 ? 19.366 10.701 -50.856 1.00 81.94 522 PHE A N 1
ATOM 4254 C CA . PHE A 1 522 ? 20.411 11.208 -49.963 1.00 81.94 522 PHE A CA 1
ATOM 4255 C C . PHE A 1 522 ? 19.848 11.691 -48.619 1.00 81.94 522 PHE A C 1
ATOM 4257 O O . PHE A 1 522 ? 20.475 11.477 -47.582 1.00 81.94 522 PHE A O 1
ATOM 4264 N N . ALA A 1 523 ? 18.645 12.273 -48.609 1.00 81.81 523 ALA A N 1
ATOM 4265 C CA . ALA A 1 523 ? 17.985 12.711 -47.380 1.00 81.81 523 ALA A CA 1
ATOM 4266 C C . ALA A 1 523 ? 17.748 11.535 -46.413 1.00 81.81 523 ALA A C 1
ATOM 4268 O O . ALA A 1 523 ? 18.090 11.624 -45.233 1.00 81.81 523 ALA A O 1
ATOM 4269 N N . ASP A 1 524 ? 17.263 10.403 -46.934 1.00 78.38 524 ASP A N 1
ATOM 4270 C CA . ASP A 1 524 ? 17.066 9.177 -46.152 1.00 78.38 524 ASP A CA 1
ATOM 4271 C C . ASP A 1 524 ? 18.399 8.626 -45.613 1.00 78.38 524 ASP A C 1
ATOM 4273 O O . ASP A 1 524 ? 18.487 8.156 -44.476 1.00 78.38 524 ASP A O 1
ATOM 4277 N N . LEU A 1 525 ? 19.463 8.678 -46.423 1.00 82.50 525 LEU A N 1
ATOM 4278 C CA . LEU A 1 525 ? 20.801 8.251 -46.009 1.00 82.50 525 LEU A CA 1
ATOM 4279 C C . LEU A 1 525 ? 21.411 9.173 -44.950 1.00 82.50 525 LEU A C 1
ATOM 4281 O O . LEU A 1 525 ? 22.083 8.684 -44.041 1.00 82.50 525 LEU A O 1
ATOM 4285 N N . SER A 1 526 ? 21.173 10.482 -45.043 1.00 81.69 526 SER A N 1
ATOM 4286 C CA . SER A 1 526 ? 21.624 11.451 -44.045 1.00 81.69 526 SER A CA 1
ATOM 4287 C C . SER A 1 526 ? 20.928 11.223 -42.703 1.00 81.69 526 SER A C 1
ATOM 4289 O O . SER A 1 526 ? 21.604 11.199 -41.676 1.00 81.69 526 SER A O 1
ATOM 4291 N N . GLU A 1 527 ? 19.616 10.959 -42.692 1.00 80.31 527 GLU A N 1
ATOM 4292 C CA . GLU A 1 527 ? 18.894 10.603 -41.460 1.00 80.31 527 GLU A CA 1
ATOM 4293 C C . GLU A 1 527 ? 19.466 9.317 -40.836 1.00 80.31 527 GLU A C 1
ATOM 4295 O O . GLU A 1 527 ? 19.755 9.258 -39.637 1.00 80.31 527 GLU A O 1
ATOM 4300 N N . LEU A 1 528 ? 19.695 8.281 -41.655 1.00 81.44 528 LEU A N 1
ATOM 4301 C CA . LEU A 1 528 ? 20.302 7.032 -41.191 1.00 81.44 528 LEU A CA 1
ATOM 4302 C C . LEU A 1 528 ? 21.737 7.238 -40.682 1.00 81.44 528 LEU A C 1
ATOM 4304 O O . LEU A 1 528 ? 22.133 6.566 -39.728 1.00 81.44 528 LEU A O 1
ATOM 4308 N N . ARG A 1 529 ? 22.516 8.152 -41.279 1.00 83.81 529 ARG A N 1
ATOM 4309 C CA . ARG A 1 529 ? 23.870 8.519 -40.825 1.00 83.81 529 ARG A CA 1
ATOM 4310 C C . ARG A 1 529 ? 23.826 9.170 -39.451 1.00 83.81 529 ARG A C 1
ATOM 4312 O O . ARG A 1 529 ? 24.600 8.783 -38.575 1.00 83.81 529 ARG A O 1
ATOM 4319 N N . ASP A 1 530 ? 22.945 10.142 -39.254 1.00 77.56 530 ASP A N 1
ATOM 4320 C CA . ASP A 1 530 ? 22.836 10.843 -37.975 1.00 77.56 530 ASP A CA 1
ATOM 4321 C C . ASP A 1 530 ? 22.348 9.892 -36.876 1.00 77.56 530 ASP A C 1
ATOM 4323 O O . ASP A 1 530 ? 22.893 9.886 -35.769 1.00 77.56 530 ASP A O 1
ATOM 4327 N N . ARG A 1 531 ? 21.439 8.963 -37.207 1.00 73.38 531 ARG A N 1
ATOM 4328 C CA . ARG A 1 531 ? 21.065 7.884 -36.285 1.00 73.38 531 ARG A CA 1
ATOM 4329 C C . ARG A 1 531 ? 22.222 6.919 -36.009 1.00 73.38 531 ARG A C 1
ATOM 4331 O O . ARG A 1 531 ? 22.427 6.549 -34.857 1.00 73.38 531 ARG A O 1
ATOM 4338 N N . ALA A 1 532 ? 23.011 6.539 -37.016 1.00 76.25 532 ALA A N 1
ATOM 4339 C CA . ALA A 1 532 ? 24.187 5.684 -36.832 1.00 76.25 532 ALA A CA 1
ATOM 4340 C C . ALA A 1 532 ? 25.232 6.323 -35.902 1.00 76.25 532 ALA A C 1
ATOM 4342 O O . ALA A 1 532 ? 25.794 5.622 -35.061 1.00 76.25 532 ALA A O 1
ATOM 4343 N N . ARG A 1 533 ? 25.435 7.648 -35.987 1.00 77.12 533 ARG A N 1
ATOM 4344 C CA . ARG A 1 533 ? 26.296 8.403 -35.059 1.00 77.12 533 ARG A CA 1
ATOM 4345 C C . ARG A 1 533 ? 25.792 8.293 -33.623 1.00 77.12 533 ARG A C 1
ATOM 4347 O O . ARG A 1 533 ? 26.575 7.970 -32.735 1.00 77.12 533 ARG A O 1
ATOM 4354 N N . LEU A 1 534 ? 24.494 8.498 -33.388 1.00 70.38 534 LEU A N 1
ATOM 4355 C CA . LEU A 1 534 ? 23.903 8.363 -32.049 1.00 70.38 534 LEU A CA 1
ATOM 4356 C C . LEU A 1 534 ? 24.102 6.952 -31.468 1.00 70.38 534 LEU A C 1
ATOM 4358 O O . LEU A 1 534 ? 24.489 6.816 -30.308 1.00 70.38 534 LEU A O 1
ATOM 4362 N N . LEU A 1 535 ? 23.915 5.912 -32.286 1.00 68.62 535 LEU A N 1
ATOM 4363 C CA . LEU A 1 535 ? 24.135 4.517 -31.884 1.00 68.62 535 LEU A CA 1
ATOM 4364 C C . LEU A 1 535 ? 25.613 4.200 -31.587 1.00 68.62 535 LEU A C 1
ATOM 4366 O O . LEU A 1 535 ? 25.910 3.393 -30.702 1.00 68.62 535 LEU A O 1
ATOM 4370 N N . GLU A 1 536 ? 26.544 4.822 -32.314 1.00 71.00 536 GLU A N 1
ATOM 4371 C CA . GLU A 1 536 ? 27.982 4.708 -32.057 1.00 71.00 536 GLU A CA 1
ATOM 4372 C C . GLU A 1 536 ? 28.362 5.367 -30.720 1.00 71.00 536 GLU A C 1
ATOM 4374 O O . GLU A 1 536 ? 29.071 4.769 -29.905 1.00 71.00 536 GLU A O 1
ATOM 4379 N N . TYR A 1 537 ? 27.862 6.580 -30.464 1.00 64.94 537 TYR A N 1
ATOM 4380 C CA . TYR A 1 537 ? 28.109 7.301 -29.214 1.00 64.94 537 TYR A CA 1
ATOM 4381 C C . TYR A 1 537 ? 27.600 6.529 -27.996 1.00 64.94 537 TYR A C 1
ATOM 4383 O O . TYR A 1 537 ? 28.322 6.410 -27.005 1.00 64.94 537 TYR A O 1
ATOM 4391 N N . SER A 1 538 ? 26.398 5.959 -28.077 1.00 57.56 538 SER A N 1
ATOM 4392 C CA . SER A 1 538 ? 25.792 5.243 -26.954 1.00 57.56 538 SER A CA 1
ATOM 4393 C C . SER A 1 538 ? 26.516 3.927 -26.630 1.00 57.56 538 SER A C 1
ATOM 4395 O O . SER A 1 538 ? 26.805 3.620 -25.468 1.00 57.56 538 SER A O 1
ATOM 4397 N N . SER A 1 539 ? 26.951 3.204 -27.666 1.00 59.16 539 SER A N 1
ATOM 4398 C CA . SER A 1 539 ? 27.710 1.955 -27.527 1.00 59.16 539 SER A CA 1
ATOM 4399 C C . SER A 1 539 ? 29.099 2.170 -26.907 1.00 59.16 539 SER A C 1
ATOM 4401 O O . SER A 1 539 ? 29.586 1.306 -26.179 1.00 59.16 539 SER A O 1
ATOM 4403 N N . ASN A 1 540 ? 29.719 3.336 -27.125 1.00 56.66 540 ASN A N 1
ATOM 4404 C CA . ASN A 1 540 ? 31.015 3.694 -26.534 1.00 56.66 540 ASN A CA 1
ATOM 4405 C C . ASN A 1 540 ? 30.945 4.033 -25.031 1.00 56.66 540 ASN A C 1
ATOM 4407 O O . ASN A 1 540 ? 31.964 3.945 -24.341 1.00 56.66 540 ASN A O 1
ATOM 4411 N N . ILE A 1 541 ? 29.768 4.402 -24.510 1.00 49.00 541 ILE A N 1
ATOM 4412 C CA . ILE A 1 541 ? 29.553 4.691 -23.080 1.00 49.00 541 ILE A CA 1
ATOM 4413 C C . ILE A 1 541 ? 29.436 3.382 -22.276 1.00 49.00 541 ILE A C 1
ATOM 4415 O O . ILE A 1 541 ? 29.889 3.305 -21.133 1.00 49.00 541 ILE A O 1
ATOM 4419 N N . GLN A 1 542 ? 28.911 2.315 -22.887 1.00 45.31 542 GLN A N 1
ATOM 4420 C CA . GLN A 1 542 ? 28.799 0.983 -22.288 1.00 45.31 542 GLN A CA 1
ATOM 4421 C C . GLN A 1 542 ? 30.017 0.098 -22.618 1.00 45.31 542 GLN A C 1
ATOM 4423 O O . GLN A 1 542 ? 29.894 -0.909 -23.319 1.00 45.31 542 GLN A O 1
ATOM 4428 N N . LYS A 1 543 ? 31.206 0.433 -22.100 1.00 42.41 543 LYS A N 1
ATOM 4429 C CA . LYS A 1 543 ? 32.381 -0.458 -22.179 1.00 42.41 543 LYS A CA 1
ATOM 4430 C C . LYS A 1 543 ? 32.187 -1.690 -21.285 1.00 42.41 543 LYS A C 1
ATOM 4432 O O . LYS A 1 543 ? 32.597 -1.692 -20.128 1.00 42.41 543 LYS A O 1
ATOM 4437 N N . VAL A 1 544 ? 31.542 -2.725 -21.816 1.00 41.19 544 VAL A N 1
ATOM 4438 C CA . VAL A 1 544 ? 31.540 -4.079 -21.245 1.00 41.19 544 VAL A CA 1
ATOM 4439 C C . VAL A 1 544 ? 31.974 -5.04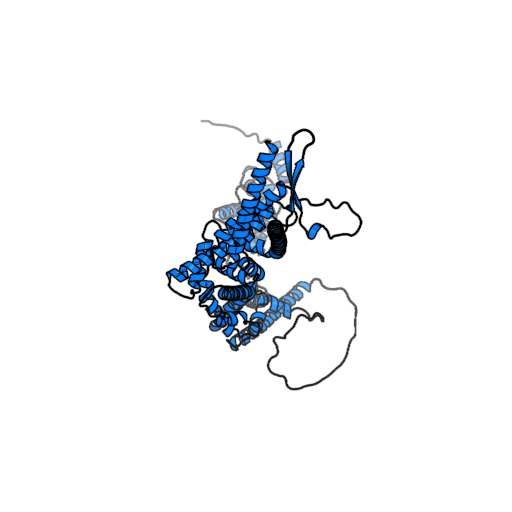7 -22.341 1.00 41.19 544 VAL A C 1
ATOM 4441 O O . VAL A 1 544 ? 31.366 -5.079 -23.411 1.00 41.19 544 VAL A O 1
ATOM 4444 N N . ASP A 1 545 ? 33.042 -5.788 -22.046 1.00 40.66 545 ASP A N 1
ATOM 4445 C CA . ASP A 1 545 ? 33.783 -6.707 -22.916 1.00 40.66 545 ASP A CA 1
ATOM 4446 C C . ASP A 1 545 ? 32.874 -7.675 -23.686 1.00 40.66 545 ASP A C 1
ATOM 4448 O O . ASP A 1 545 ? 32.430 -8.695 -23.161 1.00 40.66 545 ASP A O 1
ATOM 4452 N N . ASN A 1 546 ? 32.591 -7.366 -24.952 1.00 46.69 546 ASN A N 1
ATOM 4453 C CA . ASN A 1 546 ? 31.919 -8.294 -25.854 1.00 46.69 546 ASN A CA 1
ATOM 4454 C C . ASN A 1 546 ? 32.386 -8.050 -27.296 1.00 46.69 546 ASN A C 1
ATOM 4456 O O . ASN A 1 546 ? 31.967 -7.082 -27.928 1.00 46.69 546 ASN A O 1
ATOM 4460 N N . ASN A 1 547 ? 33.206 -8.959 -27.837 1.00 50.62 547 ASN A N 1
ATOM 4461 C CA . ASN A 1 547 ? 33.782 -8.877 -29.193 1.00 50.62 547 ASN A CA 1
ATOM 4462 C C . ASN A 1 547 ? 32.725 -8.711 -30.309 1.00 50.62 547 ASN A C 1
ATOM 4464 O O . ASN A 1 547 ? 33.011 -8.151 -31.362 1.00 50.62 547 ASN A O 1
ATOM 4468 N N . ASN A 1 548 ? 31.479 -9.147 -30.080 1.00 51.56 548 ASN A N 1
ATOM 4469 C CA . ASN A 1 548 ? 30.380 -8.958 -31.036 1.00 51.56 548 ASN A CA 1
ATOM 4470 C C . ASN A 1 548 ? 29.907 -7.494 -31.140 1.00 51.56 548 ASN A C 1
ATOM 4472 O O . ASN A 1 548 ? 29.436 -7.092 -32.200 1.00 51.56 548 ASN A O 1
ATOM 4476 N N . LYS A 1 549 ? 30.042 -6.687 -30.073 1.00 58.75 549 LYS A N 1
ATOM 4477 C CA . LYS A 1 549 ? 29.677 -5.258 -30.100 1.00 58.75 549 LYS A CA 1
ATOM 4478 C C . LYS A 1 549 ? 30.690 -4.427 -30.889 1.00 58.75 549 LYS A C 1
ATOM 4480 O O . LYS A 1 549 ? 30.294 -3.476 -31.550 1.00 58.75 549 LYS A O 1
ATOM 4485 N N . GLU A 1 550 ? 31.967 -4.801 -30.857 1.00 63.09 550 GLU A N 1
ATOM 4486 C CA . GLU A 1 550 ? 33.041 -4.088 -31.564 1.00 63.09 550 GLU A CA 1
ATOM 4487 C C . GLU A 1 550 ? 32.856 -4.161 -33.087 1.00 63.09 550 GLU A C 1
ATOM 4489 O O . GLU A 1 550 ? 32.848 -3.139 -33.767 1.00 63.09 550 GLU A O 1
ATOM 4494 N N . HIS A 1 551 ? 32.535 -5.349 -33.605 1.00 65.38 551 HIS A N 1
ATOM 4495 C CA . HIS A 1 551 ? 32.236 -5.546 -35.023 1.00 65.38 551 HIS A CA 1
ATOM 4496 C C . HIS A 1 551 ? 30.995 -4.762 -35.502 1.00 65.38 551 HIS A C 1
ATOM 4498 O O . HIS A 1 551 ? 30.945 -4.302 -36.644 1.00 65.38 551 HIS A O 1
ATOM 4504 N N . ASP A 1 552 ? 29.977 -4.593 -34.655 1.00 67.44 552 ASP A N 1
ATOM 4505 C CA . ASP A 1 552 ? 28.799 -3.789 -35.000 1.00 67.44 552 ASP A CA 1
ATOM 4506 C C . ASP A 1 552 ? 29.067 -2.276 -34.912 1.00 67.44 552 ASP A C 1
ATOM 4508 O O . ASP A 1 552 ? 28.541 -1.525 -35.734 1.00 67.44 552 ASP A O 1
ATOM 4512 N N . ILE A 1 553 ? 29.931 -1.824 -33.995 1.00 73.25 553 ILE A N 1
ATOM 4513 C CA . ILE A 1 553 ? 30.424 -0.436 -33.957 1.00 73.25 553 ILE A CA 1
ATOM 4514 C C . ILE A 1 553 ? 31.219 -0.117 -35.229 1.00 73.25 553 ILE A C 1
ATOM 4516 O O . ILE A 1 553 ? 31.001 0.928 -35.843 1.00 73.25 553 ILE A O 1
ATOM 4520 N N . ASP A 1 554 ? 32.082 -1.027 -35.677 1.00 78.19 554 ASP A N 1
ATOM 4521 C CA . ASP A 1 554 ? 32.857 -0.837 -36.904 1.00 78.19 554 ASP A CA 1
ATOM 4522 C C . ASP A 1 554 ? 31.962 -0.770 -38.148 1.00 78.19 554 ASP A C 1
ATOM 4524 O O . ASP A 1 554 ? 32.190 0.057 -39.032 1.00 78.19 554 ASP A O 1
ATOM 4528 N N . LYS A 1 555 ? 30.876 -1.555 -38.205 1.00 78.12 555 LYS A N 1
ATOM 4529 C CA . LYS A 1 555 ? 29.857 -1.396 -39.260 1.00 78.12 555 LYS A CA 1
ATOM 4530 C C . LYS A 1 555 ? 29.216 -0.011 -39.238 1.00 78.12 555 LYS A C 1
ATOM 4532 O O . LYS A 1 555 ? 29.034 0.573 -40.303 1.00 78.12 555 LYS A O 1
ATOM 4537 N N . LEU A 1 556 ? 28.868 0.517 -38.062 1.00 81.25 556 LEU A N 1
ATOM 4538 C CA . LEU A 1 556 ? 28.272 1.853 -37.945 1.00 81.25 556 LEU A CA 1
ATOM 4539 C C . LEU A 1 556 ? 29.252 2.937 -38.410 1.00 81.25 556 LEU A C 1
ATOM 4541 O O . LEU A 1 556 ? 28.871 3.793 -39.207 1.00 81.25 556 LEU A O 1
ATOM 4545 N N . ARG A 1 557 ? 30.526 2.851 -38.011 1.00 83.38 557 ARG A N 1
ATOM 4546 C CA . ARG A 1 557 ? 31.591 3.756 -38.481 1.00 83.38 557 ARG A CA 1
ATOM 4547 C C . ARG A 1 557 ? 31.769 3.709 -39.991 1.00 83.38 557 ARG A C 1
ATOM 4549 O O . ARG A 1 557 ? 31.820 4.756 -40.636 1.00 83.38 557 ARG A O 1
ATOM 4556 N N . ASN A 1 558 ? 31.809 2.505 -40.556 1.00 83.44 558 ASN A N 1
ATOM 4557 C CA . ASN A 1 558 ? 31.920 2.304 -41.998 1.00 83.44 558 ASN A CA 1
ATOM 4558 C C . ASN A 1 558 ? 30.712 2.893 -42.738 1.00 83.44 558 ASN A C 1
ATOM 4560 O O . ASN A 1 558 ? 30.886 3.510 -43.785 1.00 83.44 558 ASN A O 1
ATOM 4564 N N . PHE A 1 559 ? 29.502 2.768 -42.182 1.00 86.06 559 PHE A N 1
ATOM 4565 C CA . PHE A 1 559 ? 28.310 3.408 -42.741 1.00 86.06 559 PHE A CA 1
ATOM 4566 C C . PHE A 1 559 ? 28.401 4.935 -42.707 1.00 86.06 559 PHE A C 1
ATOM 4568 O O . PHE A 1 559 ? 28.131 5.585 -43.713 1.00 86.06 559 PHE A O 1
ATOM 4575 N N . ILE A 1 560 ? 28.828 5.517 -41.585 1.00 85.25 560 ILE A N 1
ATOM 4576 C CA . ILE A 1 560 ? 28.983 6.971 -41.449 1.00 85.25 560 ILE A CA 1
ATOM 4577 C C . ILE A 1 560 ? 29.986 7.505 -42.480 1.00 85.25 560 ILE A C 1
ATOM 4579 O O . ILE A 1 560 ? 29.691 8.482 -43.168 1.00 85.25 560 ILE A O 1
ATOM 4583 N N . GLN A 1 561 ? 31.138 6.843 -42.625 1.00 86.06 561 GLN A N 1
ATOM 4584 C CA . GLN A 1 561 ? 32.146 7.202 -43.627 1.00 86.06 561 GLN A CA 1
ATOM 4585 C C . GLN A 1 561 ? 31.614 7.054 -45.054 1.00 86.06 561 GLN A C 1
ATOM 4587 O O . GLN A 1 561 ? 31.833 7.934 -45.884 1.00 86.06 561 GLN A O 1
ATOM 4592 N N . PHE A 1 562 ? 30.884 5.972 -45.332 1.00 86.06 562 PHE A N 1
ATOM 4593 C CA . PHE A 1 562 ? 30.260 5.739 -46.628 1.00 86.06 562 PHE A CA 1
ATOM 4594 C C . PHE A 1 562 ? 29.319 6.889 -47.025 1.00 86.06 562 PHE A C 1
ATOM 4596 O O . PHE A 1 562 ? 29.442 7.414 -48.131 1.00 86.06 562 PHE A O 1
ATOM 4603 N N . ILE A 1 563 ? 28.445 7.348 -46.120 1.00 86.31 563 ILE A N 1
ATOM 4604 C CA . ILE A 1 563 ? 27.544 8.475 -46.415 1.00 86.31 563 ILE A CA 1
ATOM 4605 C C . ILE A 1 563 ? 28.312 9.784 -46.623 1.00 86.31 563 ILE A C 1
ATOM 4607 O O . ILE A 1 563 ? 27.947 10.558 -47.503 1.00 86.31 563 ILE A O 1
ATOM 4611 N N . SER A 1 564 ? 29.404 10.023 -45.891 1.00 86.75 564 SER A N 1
ATOM 4612 C CA . SER A 1 564 ? 30.265 11.189 -46.141 1.00 86.75 564 SER A CA 1
ATOM 4613 C C . SER A 1 564 ? 30.909 11.168 -47.532 1.00 86.75 564 SER A C 1
ATOM 4615 O O . SER A 1 564 ? 30.981 12.207 -48.180 1.00 86.75 564 SER A O 1
ATOM 4617 N N . VAL A 1 565 ? 31.325 10.001 -48.038 1.00 86.69 565 VAL A N 1
ATOM 4618 C CA . VAL A 1 565 ? 31.847 9.880 -49.414 1.00 86.69 565 VAL A CA 1
ATOM 4619 C C . VAL A 1 565 ? 30.755 10.165 -50.448 1.00 86.69 565 VAL A C 1
ATOM 4621 O O . VAL A 1 565 ? 31.016 10.844 -51.442 1.00 86.69 565 VAL A O 1
ATOM 4624 N N . VAL A 1 566 ? 29.533 9.675 -50.215 1.00 85.50 566 VAL A N 1
ATOM 4625 C CA . VAL A 1 566 ? 28.374 9.971 -51.071 1.00 85.50 566 VAL A CA 1
ATOM 4626 C C . VAL A 1 566 ? 28.104 11.475 -51.119 1.00 85.50 566 VAL A C 1
ATOM 4628 O O . VAL A 1 566 ? 27.991 12.022 -52.211 1.00 85.50 566 VAL A O 1
ATOM 4631 N N . GLU A 1 567 ? 28.059 12.140 -49.964 1.00 87.12 567 GLU A N 1
ATOM 4632 C CA . GLU A 1 567 ? 27.836 13.587 -49.836 1.00 87.12 567 GLU A CA 1
ATOM 4633 C C . GLU A 1 567 ? 28.872 14.388 -50.636 1.00 87.12 567 GLU A C 1
ATOM 4635 O O . GLU A 1 567 ? 28.506 15.153 -51.524 1.00 87.12 567 GLU A O 1
ATOM 4640 N N . THR A 1 568 ? 30.168 14.122 -50.433 1.00 86.88 568 THR A N 1
ATOM 4641 C CA . THR A 1 568 ? 31.244 14.791 -51.187 1.00 86.88 568 THR A CA 1
ATOM 4642 C C . THR A 1 568 ? 31.158 14.522 -52.692 1.00 86.88 568 THR A C 1
ATOM 4644 O O . THR A 1 568 ? 31.469 15.394 -53.506 1.00 86.88 568 THR A O 1
ATOM 4647 N N . THR A 1 569 ? 30.730 13.321 -53.094 1.00 85.00 569 THR A N 1
ATOM 4648 C CA . THR A 1 569 ? 30.563 12.978 -54.514 1.00 85.00 569 THR A CA 1
ATOM 4649 C C . THR A 1 569 ? 29.399 13.752 -55.134 1.00 85.00 569 THR A C 1
ATOM 4651 O O . THR A 1 569 ? 29.550 14.282 -56.231 1.00 85.00 569 THR A O 1
ATOM 4654 N N . LEU A 1 570 ? 28.269 13.872 -54.430 1.00 85.19 570 LEU A N 1
ATOM 4655 C CA . LEU A 1 570 ? 27.113 14.659 -54.871 1.00 85.19 570 LEU A CA 1
ATOM 4656 C C . LEU A 1 570 ? 27.447 16.148 -54.989 1.00 85.19 570 LEU A C 1
ATOM 4658 O O . LEU A 1 570 ? 27.110 16.768 -55.998 1.00 85.19 570 LEU A O 1
ATOM 4662 N N . GLU A 1 571 ? 28.159 16.702 -54.007 1.00 84.94 571 GLU A N 1
ATOM 4663 C CA . GLU A 1 571 ? 28.651 18.083 -54.048 1.00 84.94 571 GLU A CA 1
ATOM 4664 C C . GLU A 1 571 ? 29.594 18.304 -55.233 1.00 84.94 571 GLU A C 1
ATOM 4666 O O . GLU A 1 571 ? 29.467 19.290 -55.954 1.00 84.94 571 GLU A O 1
ATOM 4671 N N . THR A 1 572 ? 30.521 17.374 -55.474 1.00 84.69 572 THR A N 1
ATOM 4672 C CA . THR A 1 572 ? 31.454 17.467 -56.605 1.00 84.69 572 THR A CA 1
ATOM 4673 C C . THR A 1 572 ? 30.706 17.415 -57.933 1.00 84.69 572 THR A C 1
ATOM 4675 O O . THR A 1 572 ? 30.955 18.250 -58.792 1.00 84.69 572 THR A O 1
ATOM 4678 N N . LEU A 1 573 ? 29.770 16.475 -58.097 1.00 80.19 573 LEU A N 1
ATOM 4679 C CA . LEU A 1 573 ? 28.980 16.329 -59.322 1.00 80.19 573 LEU A CA 1
ATOM 4680 C C . LEU A 1 573 ? 28.082 17.540 -59.593 1.00 80.19 573 LEU A C 1
ATOM 4682 O O . LEU A 1 573 ? 27.912 17.914 -60.745 1.00 80.19 573 LEU A O 1
ATOM 4686 N N . THR A 1 574 ? 27.533 18.157 -58.547 1.00 80.00 574 THR A N 1
ATOM 4687 C CA . THR A 1 574 ? 26.673 19.348 -58.660 1.00 80.00 574 THR A CA 1
ATOM 4688 C C . THR A 1 574 ? 27.475 20.623 -58.960 1.00 80.00 574 THR A C 1
ATOM 4690 O O . THR A 1 574 ? 26.938 21.565 -59.531 1.00 80.00 574 THR A O 1
ATOM 4693 N N . ASN A 1 575 ? 28.762 20.657 -58.599 1.00 78.69 575 ASN A N 1
ATOM 4694 C CA . ASN A 1 575 ? 29.662 21.787 -58.856 1.00 78.69 575 ASN A CA 1
ATOM 4695 C C . ASN A 1 575 ? 30.448 21.680 -60.183 1.00 78.69 575 ASN A C 1
ATOM 4697 O O . ASN A 1 575 ? 31.231 22.586 -60.487 1.00 78.69 575 ASN A O 1
ATOM 4701 N N . LEU A 1 576 ? 30.289 20.582 -60.934 1.00 71.88 576 LEU A N 1
ATOM 4702 C CA . LEU A 1 576 ? 30.824 20.391 -62.292 1.00 71.88 576 LEU A CA 1
ATOM 4703 C C . LEU A 1 576 ? 29.896 21.018 -63.335 1.00 71.88 576 LEU A C 1
ATOM 4705 O O . LEU A 1 576 ? 30.442 21.606 -64.299 1.00 71.88 576 LEU A O 1
#

Mean predicted aligned error: 20.17 Å

Secondary structure (DSSP, 8-state):
-----------HHHHHHHHHHHHT----HHHHHIIIIIS--TTSHHHHHHH-GGGTTSHHHHHHHHHHHHHHHHHHTT---HHHHHHHHT--HHHHHHHHHHHHHHHHHTT----HHHHH-TTSS-------HHHHHHHHHHHHHGGGTT-HHHHHHHHHHHS---S---S----TT-SS------------------------TTSHHHHHHHHHHHHHHHHHHHHHHHHHHHHHHHHTTT--BHHHHHTT-SSTTTHHHHHHHHGGGS-TTTHHHHHHHHHHHHHHHHHHHHHHHHHHHHHHS-EE--HHHHHHHHT--TTSBHHHHHHHHHHHIIIIITTS-HHHHHHHHHHHH-HHHHHHHHH--HHHHHHHHHHGGGS-TTSS-HHHHHHHHHHHHHHHHHHHHHHHHHHHHT-SSEEHHHHHHHHHHHHTSGGGTTHHHHHHHHHHTHHHHHHHHHHHHHHHHHHHHHHHHHHHHPEEEEEEE-SSS-EEEEEEE-GGGG------S-----PBPHHHHHHHHHHHHHHHHHHHH-----HHHHHHHHHHHHHHHHHHHHHHHHHHHHT-

Radius of gyration: 46.94 Å; Cα contacts (8 Å, |Δi|>4): 449; chains: 1; bounding box: 95×123×119 Å

pLDDT: mean 75.52, std 19.24, range [24.86, 96.56]